Protein AF-A0A964YHM6-F1 (afdb_monomer_lite)

Radius of gyration: 31.91 Å; chains: 1; bounding box: 70×58×85 Å

Secondary structure (DSSP, 8-state):
------SSPPTT--EETTTEE--TTSSSS---------TTPPPPPPP---TT-HHHHHHHTT-SSHHHHHHHHHHHHHH--GGGHHHHHHHHH-----TTS--HHHHHHHHHHHHTT---HHHHHHHHT-S-HHHHHHHHHHS-SSHHHHHHHHHTTGGG-SSHHHHHHHHHHHHHS---HHHHHHHHHHHHT---TT-SSHHHHHHHHHHHHHHHHHHHHHHHHHHS-----------TT-----------PPPBSSB-EEEEEEEEESSSPBTT-EEEEEEEEEE-BSS-B-TT----EEEEEEETTEEEEEEE----S-B-TT-EEEE-EEEETTEEEE-EEE-SS-EEEEEEEEE-TT--S-BS--TTSEEEEEEEEBPPSSHHHHHHHHHHHHHHHHS-HHHHHHHHHHTTTS-HHHHHHHHHHHHHHS-TT-------HHHHHHHHHT--TT--HHHHHHHHHTTSSPPPPPSSS-EEEEEEEETTTTEES--EEEE-TT-EEEEEEE--SSS-B--EEE-TT-HHHHHHHHHHGGG-TTTTTTTT----TTEEEE---BPTT-EEEEEEEPPSS-EEEEEE--STT-TTTSEEEEEE-

Foldseek 3Di:
DDDDDQDDDPPPFDADPPRGTDDPVPDDDDDDDDDDDDPPDPDDDDDDDDLVPLVSLLVQLVDPDPVSVVVSLVSLLVNLDCPCVVVLLVLLLDQDADPVQDSSSNLSSQVSCLSSVNRDPVSLLSQCQHRRLVSVLSSLVSDDLEPVSLVSCVVSVQCPDPDVSSVLSSLVSLLSHDQDPVNLVSLVVSLVPDFVLLDPRVLVSNLSNCPRPPNPNLVVLLVVCQVPPDPPDPPPPPPVPPPPPDPPPDDPDPAQAFWAKAQPDKDWPPQAAAAVDKIFIKTKIAGSHQAKFAAPDWWKKWKWKDDPNDIDTWIAGPDRRIHGHGGIDIDQWTDDDPDIDGPMDHHNDFDKIKIKMAIPPVVSDDHSDRVRRIDIDIHGHHGDPGSSLSSSLSNLLQSLQPPAVVVLLVSQVVCVPPDPSSNVSNLNSNLNSHDLLDDDQDDDPVSLVVLVVQDDPPRRPSSLSVCCSNVSDPDPDPPDQEAEAEWEDDEPQLEIPDFEDEDAAQGKYKYKYFYQYQAWWKKWWFDPPCLVVQLVQLQVLVPPPCCLVVLSGHPDPRTDWMDRGAHHSGIDMTIDTHHNDFDKIKMATSNHPRRVRYIHIYGHD

Structure (mmCIF, N/CA/C/O backbone):
data_AF-A0A964YHM6-F1
#
_entry.id   AF-A0A964YHM6-F1
#
loop_
_atom_site.group_PDB
_atom_site.id
_atom_site.type_symbol
_atom_site.label_atom_id
_atom_site.label_alt_id
_atom_site.label_comp_id
_atom_site.label_asym_id
_atom_site.label_entity_id
_atom_site.label_seq_id
_atom_site.pdbx_PDB_ins_code
_atom_site.Cartn_x
_atom_site.Cartn_y
_atom_site.Cartn_z
_atom_site.occupancy
_atom_site.B_iso_or_equiv
_atom_site.auth_seq_id
_atom_site.auth_comp_id
_atom_site.auth_asym_id
_atom_site.auth_atom_id
_atom_site.pdbx_PDB_model_num
ATOM 1 N N . SER A 1 1 ? -21.336 -8.755 -25.784 1.00 50.56 1 SER A N 1
ATOM 2 C CA . SER A 1 1 ? -21.815 -7.362 -25.833 1.00 50.56 1 SER A CA 1
ATOM 3 C C . SER A 1 1 ? -21.749 -6.848 -27.252 1.00 50.56 1 SER A C 1
ATOM 5 O O . SER A 1 1 ? -20.699 -6.969 -27.870 1.00 50.56 1 SER A O 1
ATOM 7 N N . TYR A 1 2 ? -22.855 -6.321 -27.772 1.00 55.59 2 TYR A N 1
ATOM 8 C CA . TYR A 1 2 ? -22.897 -5.687 -29.090 1.00 55.59 2 TYR A CA 1
ATOM 9 C C . TYR A 1 2 ? -22.483 -4.218 -28.950 1.00 55.59 2 TYR A C 1
ATOM 11 O O . TYR A 1 2 ? -22.978 -3.524 -28.065 1.00 55.59 2 TYR A O 1
ATOM 19 N N . ILE A 1 3 ? -21.559 -3.747 -29.791 1.00 56.94 3 ILE A N 1
ATOM 20 C CA . ILE A 1 3 ? -21.250 -2.315 -29.894 1.00 56.94 3 ILE A CA 1
ATOM 21 C C . ILE A 1 3 ? -22.277 -1.712 -30.846 1.00 56.94 3 ILE A C 1
ATOM 23 O O . ILE A 1 3 ? -22.301 -2.044 -32.029 1.00 56.94 3 ILE A O 1
ATOM 27 N N . ILE A 1 4 ? -23.129 -0.840 -30.318 1.00 62.66 4 ILE A N 1
ATOM 28 C CA . ILE A 1 4 ? -24.186 -0.179 -31.078 1.00 62.66 4 ILE A CA 1
ATOM 29 C C . ILE A 1 4 ? -23.681 1.211 -31.440 1.00 62.66 4 ILE A C 1
ATOM 31 O O . ILE A 1 4 ? -23.460 2.060 -30.576 1.00 62.66 4 ILE A O 1
ATOM 35 N N . GLN A 1 5 ? -23.448 1.433 -32.731 1.00 62.66 5 GLN A N 1
ATOM 36 C CA . GLN A 1 5 ? -23.102 2.751 -33.249 1.00 62.66 5 GLN A CA 1
ATOM 37 C C . GLN A 1 5 ? -24.260 3.714 -32.961 1.00 62.66 5 GLN A C 1
ATOM 39 O O . GLN A 1 5 ? -25.402 3.309 -33.099 1.00 62.66 5 GLN A O 1
ATOM 44 N N . HIS A 1 6 ? -23.992 4.953 -32.539 1.00 59.78 6 HIS A N 1
ATOM 45 C CA . HIS A 1 6 ? -25.041 5.950 -32.250 1.00 59.78 6 HIS A CA 1
ATOM 46 C C . HIS A 1 6 ? -25.229 6.944 -33.406 1.00 59.78 6 HIS A C 1
ATOM 48 O O . HIS A 1 6 ? -26.308 7.502 -33.566 1.00 59.78 6 HIS A O 1
ATOM 54 N N . ASN A 1 7 ? -24.172 7.174 -34.195 1.00 61.75 7 ASN A N 1
ATOM 55 C CA . ASN A 1 7 ? -24.183 7.897 -35.466 1.00 61.75 7 ASN A CA 1
ATOM 56 C C . ASN A 1 7 ? -22.928 7.539 -36.304 1.00 61.75 7 ASN A C 1
ATOM 58 O O . ASN A 1 7 ? -21.887 7.208 -35.722 1.00 61.75 7 ASN A O 1
ATOM 62 N N . PRO A 1 8 ? -22.974 7.645 -37.648 1.00 65.00 8 PRO A N 1
ATOM 63 C CA . PRO A 1 8 ? -24.171 7.829 -38.477 1.00 65.00 8 PRO A CA 1
ATOM 64 C C . PRO A 1 8 ? -25.176 6.675 -38.363 1.00 65.00 8 PRO A C 1
ATOM 66 O O . PRO A 1 8 ? -24.855 5.600 -37.857 1.00 65.00 8 PRO A O 1
ATOM 69 N N . VAL A 1 9 ? -26.393 6.938 -38.828 1.00 74.88 9 VAL A N 1
ATOM 70 C CA . VAL A 1 9 ? -27.505 5.986 -38.890 1.00 74.88 9 VAL A CA 1
ATOM 71 C C . VAL A 1 9 ? -27.133 4.818 -39.804 1.00 74.88 9 VAL A C 1
ATOM 73 O O . VAL A 1 9 ? -26.806 5.056 -40.972 1.00 74.88 9 VAL A O 1
ATOM 76 N N . PRO A 1 10 ? -27.152 3.567 -39.313 1.00 73.81 10 PRO A N 1
ATOM 77 C CA . PRO A 1 10 ? -26.951 2.403 -40.154 1.00 73.81 10 PRO A CA 1
ATOM 78 C C . PRO A 1 10 ? -28.014 2.335 -41.249 1.00 73.81 10 PRO A C 1
ATOM 80 O O . PRO A 1 10 ? -29.168 2.718 -41.062 1.00 73.81 10 PRO A O 1
ATOM 83 N N . LYS A 1 11 ? -27.624 1.818 -42.412 1.00 75.38 11 LYS A N 1
ATOM 84 C CA . LYS A 1 11 ? -28.524 1.688 -43.558 1.00 75.38 11 LYS A CA 1
ATOM 85 C C . LYS A 1 11 ? -29.710 0.782 -43.189 1.00 75.38 11 LYS A C 1
ATOM 87 O O . LYS A 1 11 ? -29.491 -0.361 -42.801 1.00 75.38 11 LYS A O 1
ATOM 92 N N . GLY A 1 12 ? -30.937 1.288 -43.338 1.00 81.19 12 GLY A N 1
ATOM 93 C CA . GLY A 1 12 ? -32.174 0.559 -43.021 1.00 81.19 12 GLY A CA 1
ATOM 94 C C . GLY A 1 12 ? -32.774 0.840 -41.638 1.00 81.19 12 GLY A C 1
ATOM 95 O O . GLY A 1 12 ? -33.688 0.129 -41.241 1.00 81.19 12 GLY A O 1
ATOM 96 N N . PHE A 1 13 ? -32.276 1.848 -40.917 1.00 76.25 13 PHE A N 1
ATOM 97 C CA . PHE A 1 13 ? -32.816 2.286 -39.627 1.00 76.25 13 PHE A CA 1
ATOM 98 C C . PHE A 1 13 ? -33.285 3.745 -39.689 1.00 76.25 13 PHE A C 1
ATOM 100 O O . PHE A 1 13 ? -32.716 4.547 -40.430 1.00 76.25 13 PHE A O 1
ATOM 107 N N . ASP A 1 14 ? -34.284 4.086 -38.872 1.00 81.88 14 ASP A N 1
ATOM 108 C CA . ASP A 1 14 ? -34.889 5.422 -38.806 1.00 81.88 14 ASP A CA 1
ATOM 109 C C . ASP A 1 14 ? -34.435 6.214 -37.577 1.00 81.88 14 ASP A C 1
ATOM 111 O O . ASP A 1 14 ? -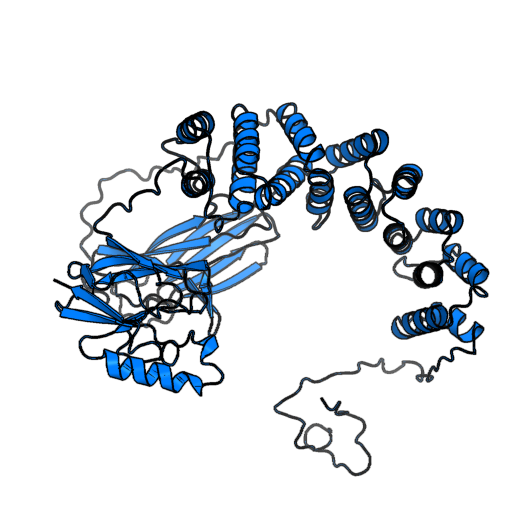34.163 5.643 -36.518 1.00 81.88 14 ASP A O 1
ATOM 115 N N . ASN A 1 15 ? -34.404 7.547 -37.689 1.00 79.12 15 ASN A N 1
ATOM 116 C CA . ASN A 1 15 ? -34.079 8.444 -36.577 1.00 79.12 15 ASN A CA 1
ATOM 117 C C . ASN A 1 15 ? -35.263 8.705 -35.647 1.00 79.12 15 ASN A C 1
ATOM 119 O O . ASN A 1 15 ? -36.343 9.088 -36.079 1.00 79.12 15 ASN A O 1
ATOM 123 N N . GLY A 1 16 ? -35.017 8.563 -34.344 1.00 72.31 16 GLY A N 1
ATOM 124 C CA . GLY A 1 16 ? -35.933 8.961 -33.281 1.00 72.31 16 GLY A CA 1
ATOM 125 C C . GLY A 1 16 ? -35.611 10.340 -32.700 1.00 72.31 16 GLY A C 1
ATOM 126 O O . GLY A 1 16 ? -34.773 11.095 -33.206 1.00 72.31 16 GLY A O 1
ATOM 127 N N . SER A 1 17 ? -36.258 10.655 -31.574 1.00 62.03 17 SER A N 1
ATOM 128 C CA . SER A 1 17 ? -36.037 11.910 -30.845 1.00 62.03 17 SER A CA 1
ATOM 129 C C . SER A 1 17 ? -34.558 12.087 -30.455 1.00 62.03 17 SER A C 1
ATOM 131 O O . SER A 1 17 ? -33.917 11.164 -29.939 1.00 62.03 17 SER A O 1
ATOM 133 N N . GLY A 1 18 ? -34.002 13.271 -30.739 1.00 63.81 18 GLY A N 1
ATOM 134 C CA . GLY A 1 18 ? -32.582 13.590 -30.534 1.00 63.81 18 GLY A CA 1
ATOM 135 C C . GLY A 1 18 ? -31.638 13.208 -31.687 1.00 63.81 18 GLY A C 1
ATOM 136 O O . GLY A 1 18 ? -30.426 13.216 -31.485 1.00 63.81 18 GLY A O 1
ATOM 137 N N . ASN A 1 19 ? -32.166 12.897 -32.881 1.00 66.81 19 ASN A N 1
ATOM 138 C CA . ASN A 1 19 ? -31.402 12.609 -34.109 1.00 66.81 19 ASN A CA 1
ATOM 139 C C . ASN A 1 19 ? -30.452 11.396 -34.001 1.00 66.81 19 ASN A C 1
ATOM 141 O O . ASN A 1 19 ? -29.325 11.406 -34.502 1.00 66.81 19 ASN A O 1
ATOM 145 N N . ALA A 1 20 ? -30.918 10.359 -33.310 1.00 63.22 20 ALA A N 1
ATOM 146 C CA . ALA A 1 20 ? -30.248 9.072 -33.162 1.00 63.22 20 ALA A CA 1
ATOM 147 C C . ALA A 1 20 ? -31.210 7.963 -33.584 1.00 63.22 20 ALA A C 1
ATOM 149 O O . ALA A 1 20 ? -32.413 8.085 -33.325 1.00 63.22 20 ALA A O 1
ATOM 150 N N . TYR A 1 21 ? -30.708 6.897 -34.206 1.00 76.31 21 TYR A N 1
ATOM 151 C CA . TYR A 1 21 ? -31.600 5.879 -34.757 1.00 76.31 21 TYR A CA 1
ATOM 152 C C . TYR A 1 21 ? -32.283 5.024 -33.686 1.00 76.31 21 TYR A C 1
ATOM 154 O O . TYR A 1 21 ? -31.760 4.827 -32.584 1.00 76.31 21 TYR A O 1
ATOM 162 N N . GLN A 1 22 ? -33.502 4.582 -33.988 1.00 74.19 22 GLN A N 1
ATOM 163 C CA . GLN A 1 22 ? -34.346 3.799 -33.090 1.00 74.19 22 GLN A CA 1
ATOM 164 C C . GLN A 1 22 ? -33.881 2.339 -33.033 1.00 74.19 22 GLN A C 1
ATOM 166 O O . GLN A 1 22 ? -33.711 1.682 -34.058 1.00 74.19 22 GLN A O 1
ATOM 171 N N . THR A 1 23 ? -33.666 1.832 -31.818 1.00 73.31 23 THR A N 1
ATOM 172 C CA . THR A 1 23 ? -33.367 0.421 -31.543 1.00 73.31 23 THR A CA 1
ATOM 173 C C . THR A 1 23 ? -33.722 0.085 -30.094 1.00 73.31 23 THR A C 1
ATOM 175 O O . THR A 1 23 ? -33.438 0.867 -29.184 1.00 73.31 23 THR A O 1
ATOM 178 N N . ASP A 1 24 ? -34.302 -1.096 -29.873 1.00 72.06 24 ASP A N 1
ATOM 179 C CA . ASP A 1 24 ? -34.744 -1.582 -28.553 1.00 72.06 24 ASP A CA 1
ATOM 180 C C . ASP A 1 24 ? -33.581 -1.834 -27.578 1.00 72.06 24 ASP A C 1
ATOM 182 O O . ASP A 1 24 ? -33.769 -2.008 -26.376 1.00 72.06 24 ASP A O 1
ATOM 186 N N . LEU A 1 25 ? -32.348 -1.831 -28.085 1.00 66.69 25 LEU A N 1
ATOM 187 C CA . LEU A 1 25 ? -31.136 -2.086 -27.312 1.00 66.69 25 LEU A CA 1
ATOM 188 C C . LEU A 1 25 ? -30.537 -0.815 -26.671 1.00 66.69 25 LEU A C 1
ATOM 190 O O . LEU A 1 25 ? -29.519 -0.901 -25.982 1.00 66.69 25 LEU A O 1
ATOM 194 N N . ARG A 1 26 ? -31.128 0.366 -26.914 1.00 65.06 26 ARG A N 1
ATOM 195 C CA . ARG A 1 26 ? -30.518 1.683 -26.656 1.00 65.06 26 ARG A CA 1
ATOM 196 C C . ARG A 1 26 ? -30.498 2.119 -25.188 1.00 65.06 26 ARG A C 1
ATOM 198 O O . ARG A 1 26 ? -29.477 2.633 -24.740 1.00 65.06 26 ARG A O 1
ATOM 205 N N . ASP A 1 27 ? -31.608 1.987 -24.462 1.00 57.78 27 ASP A N 1
ATOM 206 C CA . ASP A 1 27 ? -31.867 2.923 -23.351 1.00 57.78 27 ASP A CA 1
ATOM 207 C C . ASP A 1 27 ? -31.875 2.338 -21.928 1.00 57.78 27 ASP A C 1
ATOM 209 O O . ASP A 1 27 ? -32.048 3.103 -20.984 1.00 57.78 27 ASP A O 1
ATOM 213 N N . PHE A 1 28 ? -31.600 1.043 -21.709 1.00 54.72 28 PHE A N 1
ATOM 214 C CA . PHE A 1 28 ? -31.738 0.477 -20.348 1.00 54.72 28 PHE A CA 1
ATOM 215 C C . PHE A 1 28 ? -30.642 -0.486 -19.871 1.00 54.72 28 PHE A C 1
ATOM 217 O O . PHE A 1 28 ? -30.718 -0.961 -18.740 1.00 54.72 28 PHE A O 1
ATOM 224 N N . THR A 1 29 ? -29.613 -0.778 -20.675 1.00 54.88 29 THR A N 1
ATOM 225 C CA . THR A 1 29 ? -28.645 -1.844 -20.329 1.00 54.88 29 THR A CA 1
ATOM 226 C C . THR A 1 29 ? -27.165 -1.534 -20.589 1.00 54.88 29 THR A C 1
ATOM 228 O O . THR A 1 29 ? -26.318 -2.270 -20.088 1.00 54.88 29 THR A O 1
ATOM 231 N N . HIS A 1 30 ? -26.805 -0.465 -21.318 1.00 57.81 30 HIS A N 1
ATOM 232 C CA . HIS A 1 30 ? -25.412 -0.209 -21.727 1.00 57.81 30 HIS A CA 1
ATOM 233 C C . HIS A 1 30 ? -25.018 1.283 -21.679 1.00 57.81 30 HIS A C 1
ATOM 235 O O . HIS A 1 30 ? -25.855 2.171 -21.813 1.00 57.81 30 HIS A O 1
ATOM 241 N N . GLY A 1 31 ? -23.721 1.562 -21.483 1.00 59.84 31 GLY A N 1
ATOM 242 C CA . GLY A 1 31 ? -23.154 2.920 -21.468 1.00 59.84 31 GLY A CA 1
ATOM 243 C C . GLY A 1 31 ? -22.959 3.534 -22.865 1.00 59.84 31 GLY A C 1
ATOM 244 O O . GLY A 1 31 ? -22.954 2.828 -23.870 1.00 59.84 31 GLY A O 1
ATOM 245 N N . ARG A 1 32 ? -22.767 4.862 -22.934 1.00 66.50 32 ARG A N 1
ATOM 246 C CA . ARG A 1 32 ? -22.548 5.613 -24.189 1.00 66.50 32 ARG A CA 1
ATOM 247 C C . ARG A 1 32 ? -21.062 5.916 -24.412 1.00 66.50 32 ARG A C 1
ATOM 249 O O . ARG A 1 32 ? -20.391 6.377 -23.492 1.00 66.50 32 ARG A O 1
ATOM 256 N N . ILE A 1 33 ? -20.572 5.731 -25.642 1.00 66.25 33 ILE A N 1
ATOM 257 C CA . ILE A 1 33 ? -19.221 6.135 -26.071 1.00 66.25 33 ILE A CA 1
ATOM 258 C C . ILE A 1 33 ? -19.351 7.316 -27.035 1.00 66.25 33 ILE A C 1
ATOM 260 O O . ILE A 1 33 ? -19.977 7.198 -28.087 1.00 66.25 33 ILE A O 1
ATOM 264 N N . TYR A 1 34 ? -18.744 8.451 -26.687 1.00 69.25 34 TYR A N 1
ATOM 265 C CA . TYR A 1 34 ? -18.701 9.637 -27.541 1.00 69.25 34 TYR A CA 1
ATOM 266 C C . TYR A 1 34 ? -17.356 9.722 -28.262 1.00 69.25 34 TYR A C 1
ATOM 268 O O . TYR A 1 34 ? -16.302 9.591 -27.641 1.00 69.25 34 TYR A O 1
ATOM 276 N N . ARG A 1 35 ? -17.383 9.999 -29.571 1.00 71.31 35 ARG A N 1
ATOM 277 C CA . ARG A 1 35 ? -16.200 10.433 -30.323 1.00 71.31 35 ARG A CA 1
ATOM 278 C C . ARG A 1 35 ? -16.238 11.951 -30.438 1.00 71.31 35 ARG A C 1
ATOM 280 O O . ARG A 1 35 ? -17.104 12.492 -31.120 1.00 71.31 35 ARG A O 1
ATOM 287 N N . VAL A 1 36 ? -15.296 12.626 -29.791 1.00 76.50 36 VAL A N 1
ATOM 288 C CA . VAL A 1 36 ? -15.118 14.078 -29.916 1.00 76.50 36 VAL A CA 1
ATOM 289 C C . VAL A 1 36 ? -14.161 14.343 -31.077 1.00 76.50 36 VAL A C 1
ATOM 291 O O . VAL A 1 36 ? -13.087 13.748 -31.142 1.00 76.50 36 VAL A O 1
ATOM 294 N N . GLY A 1 37 ? -14.564 15.194 -32.020 1.00 77.38 37 GLY A N 1
ATOM 295 C CA . GLY A 1 37 ? -13.757 15.574 -33.178 1.00 77.38 37 GLY A CA 1
ATOM 296 C C . GLY A 1 37 ? -13.659 17.089 -33.296 1.00 77.38 37 GLY A C 1
ATOM 297 O O . GLY A 1 37 ? -14.646 17.796 -33.098 1.00 77.38 37 GLY A O 1
ATOM 298 N N . TYR A 1 38 ? -12.471 17.590 -33.621 1.00 87.31 38 TYR A N 1
ATOM 299 C CA . TYR A 1 38 ? -12.275 19.001 -33.937 1.00 87.31 38 TYR A CA 1
ATOM 300 C C . TYR A 1 38 ? -12.879 19.311 -35.316 1.00 87.31 38 TYR A C 1
ATOM 302 O O . TYR A 1 38 ? -12.647 18.569 -36.267 1.00 87.31 38 TYR A O 1
ATOM 310 N N . LYS A 1 39 ? -13.655 20.400 -35.437 1.00 85.50 39 LYS A N 1
ATOM 311 C CA . LYS A 1 39 ? -14.379 20.765 -36.676 1.00 85.50 39 LYS A CA 1
ATOM 312 C C . LYS A 1 39 ? -13.461 20.885 -37.897 1.00 85.50 39 LYS A C 1
ATOM 314 O O . LYS A 1 39 ? -13.891 20.593 -39.006 1.00 85.50 39 LYS A O 1
ATOM 319 N N . TYR A 1 40 ? -12.215 21.298 -37.678 1.00 89.56 40 TYR A N 1
ATOM 320 C CA . TYR A 1 40 ? -11.201 21.455 -38.720 1.00 89.56 40 TYR A CA 1
ATOM 321 C C . TYR A 1 40 ? -10.123 20.365 -38.645 1.00 89.56 40 TYR A C 1
ATOM 323 O O . TYR A 1 40 ? -9.011 20.559 -39.128 1.00 89.56 40 TYR A O 1
ATOM 331 N N . ALA A 1 41 ? -10.426 19.226 -38.008 1.00 84.50 41 ALA A N 1
ATOM 332 C CA . ALA A 1 41 ? -9.532 18.079 -38.025 1.00 84.50 41 ALA A CA 1
ATOM 333 C C . ALA A 1 41 ? -9.312 17.619 -39.477 1.00 84.50 41 ALA A C 1
ATOM 335 O O . ALA A 1 41 ? -10.282 17.539 -40.237 1.00 84.50 41 ALA A O 1
ATOM 336 N N . PRO A 1 42 ? -8.071 17.275 -39.861 1.00 84.44 42 PRO A N 1
ATOM 337 C CA . PRO A 1 42 ? -7.805 16.654 -41.150 1.00 84.44 42 PRO A CA 1
ATOM 338 C C . PRO A 1 42 ? -8.652 15.394 -41.360 1.00 84.44 42 PRO A C 1
ATOM 340 O O . PRO A 1 42 ? -8.974 14.676 -40.407 1.00 84.44 42 PRO A O 1
ATOM 343 N N . THR A 1 43 ? -8.984 15.098 -42.619 1.00 84.38 43 THR A N 1
ATOM 344 C CA . THR A 1 43 ? -9.671 13.854 -42.985 1.00 84.38 43 THR A CA 1
ATOM 345 C C . THR A 1 43 ? -8.875 12.656 -42.478 1.00 84.38 43 THR A C 1
ATOM 347 O O . THR A 1 43 ? -7.681 12.530 -42.746 1.00 84.38 43 THR A O 1
ATOM 350 N N . TYR A 1 44 ? -9.539 11.763 -41.743 1.00 81.06 44 TYR A N 1
ATOM 351 C CA . TYR A 1 44 ? -8.902 10.553 -41.239 1.00 81.06 44 TYR A CA 1
ATOM 352 C C . TYR A 1 44 ? -8.470 9.651 -42.399 1.00 81.06 44 TYR A C 1
ATOM 354 O O . TYR A 1 44 ? -9.296 9.263 -43.224 1.00 81.06 44 TYR A O 1
ATOM 362 N N . ILE A 1 45 ? -7.190 9.284 -42.419 1.00 82.56 45 ILE A N 1
ATOM 363 C CA . ILE A 1 45 ? -6.634 8.310 -43.357 1.00 82.56 45 ILE A CA 1
ATOM 364 C C . ILE A 1 45 ? -6.586 6.954 -42.639 1.00 82.56 45 ILE A C 1
ATOM 366 O O . ILE A 1 45 ? -5.869 6.833 -41.639 1.00 82.56 45 ILE A O 1
ATOM 370 N N . PRO A 1 46 ? -7.337 5.933 -43.101 1.00 82.38 46 PRO A N 1
ATOM 371 C CA . PRO A 1 46 ? -7.265 4.596 -42.530 1.00 82.38 46 PRO A CA 1
ATOM 372 C C . PRO A 1 46 ? -5.840 4.058 -42.605 1.00 82.38 46 PRO A C 1
ATOM 374 O O . PRO A 1 46 ? -5.238 4.000 -43.676 1.00 82.38 46 PRO A O 1
ATOM 377 N N . LYS A 1 47 ? -5.304 3.654 -41.457 1.00 86.12 47 LYS A N 1
ATOM 378 C CA . LYS A 1 47 ? -4.000 2.998 -41.369 1.00 86.12 47 LYS A CA 1
ATOM 379 C C . LYS A 1 47 ? -4.225 1.494 -41.255 1.00 86.12 47 LYS A C 1
ATOM 381 O O . LYS A 1 47 ? -5.126 1.055 -40.548 1.00 86.12 47 LYS A O 1
ATOM 386 N N . SER A 1 48 ? -3.416 0.716 -41.961 1.00 91.19 48 SER A N 1
ATOM 387 C CA . SER A 1 48 ? -3.379 -0.742 -41.862 1.00 91.19 48 SER A CA 1
ATOM 388 C C . SER A 1 48 ? -1.925 -1.170 -41.727 1.00 91.19 48 SER A C 1
ATOM 390 O O . SER A 1 48 ? -1.050 -0.552 -42.330 1.00 91.19 48 SER A O 1
ATOM 392 N N . LEU A 1 49 ? -1.666 -2.185 -40.906 1.00 94.69 49 LEU A N 1
ATOM 393 C CA . LEU A 1 49 ? -0.329 -2.735 -40.691 1.00 94.69 49 LEU A CA 1
ATOM 394 C C . LEU A 1 49 ? -0.294 -4.188 -41.158 1.00 94.69 49 LEU A C 1
ATOM 396 O O . LEU A 1 49 ? -1.268 -4.922 -40.998 1.00 94.69 49 LEU A O 1
ATOM 400 N N . SER A 1 50 ? 0.846 -4.595 -41.704 1.00 94.12 50 SER A N 1
ATOM 401 C CA . SER A 1 50 ? 1.112 -5.956 -42.164 1.00 94.12 50 SER A CA 1
ATOM 402 C C . SER A 1 50 ? 2.418 -6.447 -41.554 1.00 94.12 50 SER A C 1
ATOM 404 O O . SER A 1 50 ? 3.393 -5.700 -41.506 1.00 94.12 50 SER A O 1
ATOM 406 N N . SER A 1 51 ? 2.464 -7.713 -41.130 1.00 90.88 51 SER A N 1
ATOM 407 C CA . SER A 1 51 ? 3.692 -8.346 -40.626 1.00 90.88 51 SER A CA 1
ATOM 408 C C . SER A 1 51 ? 4.800 -8.425 -41.685 1.00 90.88 51 SER A C 1
ATOM 410 O O . SER A 1 51 ? 5.977 -8.500 -41.327 1.00 90.88 51 SER A O 1
ATOM 412 N N . TYR A 1 52 ? 4.426 -8.372 -42.969 1.00 92.44 52 TYR A N 1
ATOM 413 C CA . TYR A 1 52 ? 5.335 -8.405 -44.116 1.00 92.44 52 TYR A CA 1
ATOM 414 C C . TYR A 1 52 ? 5.900 -7.024 -44.487 1.00 92.44 52 TYR A C 1
ATOM 416 O O . TYR A 1 52 ? 6.928 -6.951 -45.154 1.00 92.44 52 TYR A O 1
ATOM 424 N N . ASP A 1 53 ? 5.265 -5.929 -44.054 1.00 96.31 53 ASP A N 1
ATOM 425 C CA . ASP A 1 53 ? 5.736 -4.564 -44.318 1.00 96.31 53 ASP A CA 1
ATOM 426 C C . ASP A 1 53 ? 6.579 -4.048 -43.147 1.00 96.31 53 ASP A C 1
ATOM 428 O O . ASP A 1 53 ? 6.132 -3.265 -42.307 1.00 96.31 53 ASP A O 1
ATOM 432 N N . VAL A 1 54 ? 7.826 -4.518 -43.077 1.00 96.81 54 VAL A N 1
ATOM 433 C CA . VAL A 1 54 ? 8.750 -4.183 -41.983 1.00 96.81 54 VAL A CA 1
ATOM 434 C C . VAL A 1 54 ? 8.971 -2.671 -41.867 1.00 96.81 54 VAL A C 1
ATOM 436 O O . VAL A 1 54 ? 8.970 -2.139 -40.756 1.00 96.81 54 VAL A O 1
ATOM 439 N N . ASN A 1 55 ? 9.091 -1.962 -42.992 1.00 96.44 55 ASN A N 1
ATOM 440 C CA . ASN A 1 55 ? 9.262 -0.507 -43.003 1.00 96.44 55 ASN A CA 1
ATOM 441 C C . ASN A 1 55 ? 8.006 0.212 -42.497 1.00 96.44 55 ASN A C 1
ATOM 443 O O . ASN A 1 55 ? 8.111 1.150 -41.706 1.00 96.44 55 ASN A O 1
ATOM 447 N N . GLY A 1 56 ? 6.817 -0.249 -42.893 1.00 96.38 56 GLY A N 1
ATOM 448 C CA . GLY A 1 56 ? 5.549 0.245 -42.363 1.00 96.38 56 GLY A CA 1
ATOM 449 C C . GLY A 1 56 ? 5.426 0.049 -40.853 1.00 96.38 56 GLY A C 1
ATOM 450 O O . GLY A 1 56 ? 4.999 0.969 -40.152 1.00 96.38 56 GLY A O 1
ATOM 451 N N . LEU A 1 57 ? 5.863 -1.100 -40.327 1.00 97.81 57 LEU A N 1
ATOM 452 C CA . LEU A 1 57 ? 5.900 -1.357 -38.883 1.00 97.81 57 LEU A CA 1
ATOM 453 C C . LEU A 1 57 ? 6.885 -0.428 -38.161 1.00 97.81 57 LEU A C 1
ATOM 455 O O . LEU A 1 57 ? 6.511 0.197 -37.170 1.00 97.81 57 LEU A O 1
ATOM 459 N N . LEU A 1 58 ? 8.110 -0.273 -38.673 1.00 97.38 58 LEU A N 1
ATOM 460 C CA . LEU A 1 58 ? 9.108 0.640 -38.102 1.00 97.38 58 LEU A CA 1
ATOM 461 C C . LEU A 1 58 ? 8.609 2.095 -38.096 1.00 97.38 58 LEU A C 1
ATOM 463 O O . LEU A 1 58 ? 8.707 2.780 -37.079 1.00 97.38 58 LEU A O 1
ATOM 467 N N . ASN A 1 59 ? 7.987 2.555 -39.182 1.00 96.38 59 ASN A N 1
ATOM 468 C CA . ASN A 1 59 ? 7.362 3.879 -39.239 1.00 96.38 59 ASN A CA 1
ATOM 469 C C . ASN A 1 59 ? 6.175 4.000 -38.274 1.00 96.38 59 ASN A C 1
ATOM 471 O O . ASN A 1 59 ? 5.935 5.058 -37.694 1.00 96.38 59 ASN A O 1
ATOM 475 N N . ALA A 1 60 ? 5.423 2.922 -38.060 1.00 96.88 60 ALA A N 1
ATOM 476 C CA . ALA A 1 60 ? 4.302 2.919 -37.134 1.00 96.88 60 ALA A CA 1
ATOM 477 C C . ALA A 1 60 ? 4.720 2.988 -35.657 1.00 96.88 60 ALA A C 1
ATOM 479 O O . ALA A 1 60 ? 3.938 3.519 -34.866 1.00 96.88 60 ALA A O 1
ATOM 480 N N . LEU A 1 61 ? 5.946 2.591 -35.293 1.00 97.19 61 LEU A N 1
ATOM 481 C CA . LEU A 1 61 ? 6.516 2.880 -33.967 1.00 97.19 61 LEU A CA 1
ATOM 482 C C . LEU A 1 61 ? 6.665 4.387 -33.702 1.00 97.19 61 LEU A C 1
ATOM 484 O O . LEU A 1 61 ? 6.664 4.804 -32.546 1.00 97.19 61 LEU A O 1
ATOM 488 N N . ARG A 1 62 ? 6.728 5.210 -34.758 1.00 95.00 62 ARG A N 1
ATOM 489 C CA . ARG A 1 62 ? 6.770 6.679 -34.678 1.00 95.00 62 ARG A CA 1
ATOM 490 C C . ARG A 1 62 ? 5.396 7.353 -34.716 1.00 95.00 62 ARG A C 1
ATOM 492 O O . ARG A 1 62 ? 5.321 8.574 -34.744 1.00 95.00 62 ARG A O 1
ATOM 499 N N . SER A 1 63 ? 4.303 6.586 -34.730 1.00 93.56 63 SER A N 1
ATOM 500 C CA . SER A 1 63 ? 2.954 7.165 -34.754 1.00 93.56 63 SER A CA 1
ATOM 501 C C . SER A 1 63 ? 2.689 7.986 -33.491 1.00 93.56 63 SER A C 1
ATOM 503 O O . SER A 1 63 ? 3.016 7.539 -32.399 1.00 93.56 63 SER A O 1
ATOM 505 N N . ASP A 1 64 ? 1.999 9.114 -33.617 1.00 89.69 64 ASP A N 1
ATOM 506 C CA . ASP A 1 64 ? 1.408 9.885 -32.510 1.00 89.69 64 ASP A CA 1
ATOM 507 C C . ASP A 1 64 ? 0.384 9.072 -31.686 1.00 89.69 64 ASP A C 1
ATOM 509 O O . ASP A 1 64 ? 0.268 9.208 -30.467 1.00 89.69 64 ASP A O 1
ATOM 513 N N . ASN A 1 65 ? -0.304 8.133 -32.331 1.00 90.62 65 ASN A N 1
ATOM 514 C CA . ASN A 1 65 ? -1.300 7.263 -31.724 1.00 90.62 65 ASN A CA 1
ATOM 515 C C . ASN A 1 65 ? -0.688 5.983 -31.113 1.00 90.62 65 ASN A C 1
ATOM 517 O O . ASN A 1 65 ? -0.153 5.122 -31.822 1.00 90.62 65 ASN A O 1
ATOM 521 N N . LEU A 1 66 ? -0.858 5.816 -29.795 1.00 93.62 66 LEU A N 1
ATOM 522 C CA . LEU A 1 66 ? -0.374 4.663 -29.023 1.00 93.62 66 LEU A CA 1
ATOM 523 C C . LEU A 1 66 ? -0.856 3.311 -29.570 1.00 93.62 66 LEU A C 1
ATOM 525 O O . LEU A 1 66 ? -0.094 2.347 -29.552 1.00 93.62 66 LEU A O 1
ATOM 529 N N . PHE A 1 67 ? -2.087 3.231 -30.085 1.00 94.44 67 PHE A N 1
ATOM 530 C CA . PHE A 1 67 ? -2.637 1.994 -30.643 1.00 94.44 67 PHE A CA 1
ATOM 531 C C . PHE A 1 67 ? -1.751 1.447 -31.766 1.00 94.44 67 PHE A C 1
ATOM 533 O O . PHE A 1 67 ? -1.416 0.260 -31.765 1.00 94.44 67 PHE A O 1
ATOM 540 N N . TRP A 1 68 ? -1.325 2.318 -32.688 1.00 96.00 68 TRP A N 1
ATOM 541 C CA . TRP A 1 68 ? -0.493 1.928 -33.825 1.00 96.00 68 TRP A CA 1
ATOM 542 C C . TRP A 1 68 ? 0.924 1.562 -33.406 1.00 96.00 68 TRP A C 1
ATOM 544 O O . TRP A 1 68 ? 1.464 0.595 -33.939 1.00 96.00 68 TRP A O 1
ATOM 554 N N . ARG A 1 69 ? 1.494 2.264 -32.419 1.00 97.19 69 ARG A N 1
ATOM 555 C CA . ARG A 1 69 ? 2.805 1.902 -31.866 1.00 97.19 69 ARG A CA 1
ATOM 556 C C . ARG A 1 69 ? 2.776 0.521 -31.208 1.00 97.19 69 ARG A C 1
ATOM 558 O O . ARG A 1 69 ? 3.623 -0.313 -31.506 1.00 97.19 69 ARG A O 1
ATOM 565 N N . MET A 1 70 ? 1.756 0.243 -30.391 1.00 97.62 70 MET A N 1
ATOM 566 C CA . MET A 1 70 ? 1.577 -1.061 -29.738 1.00 97.62 70 MET A CA 1
ATOM 567 C C . MET A 1 70 ? 1.344 -2.194 -30.745 1.00 97.62 70 MET A C 1
ATOM 569 O O . MET A 1 70 ? 1.907 -3.274 -30.584 1.00 97.62 70 MET A O 1
ATOM 573 N N . HIS A 1 71 ? 0.550 -1.962 -31.798 1.00 97.25 71 HIS A N 1
ATOM 574 C CA . HIS A 1 71 ? 0.329 -2.962 -32.850 1.00 97.25 71 HIS A CA 1
ATOM 575 C C . HIS A 1 71 ? 1.601 -3.248 -33.641 1.00 97.25 71 HIS A C 1
ATOM 577 O O . HIS A 1 71 ? 1.903 -4.412 -33.896 1.00 97.25 71 HIS A O 1
ATOM 583 N N . ALA A 1 72 ? 2.357 -2.206 -33.987 1.00 98.12 72 ALA A N 1
ATOM 584 C CA . ALA A 1 72 ? 3.626 -2.355 -34.677 1.00 98.12 72 ALA A CA 1
ATOM 585 C C . ALA A 1 72 ? 4.651 -3.117 -33.831 1.00 98.12 72 ALA A C 1
ATOM 587 O O . ALA A 1 72 ? 5.228 -4.085 -34.316 1.00 98.12 72 ALA A O 1
ATOM 588 N N . GLN A 1 73 ? 4.811 -2.748 -32.555 1.00 98.38 73 GLN A N 1
ATOM 589 C CA . GLN A 1 73 ? 5.664 -3.465 -31.605 1.00 98.38 73 GLN A CA 1
ATOM 590 C C . GLN A 1 73 ? 5.258 -4.939 -31.499 1.00 98.38 73 GLN A C 1
ATOM 592 O O . GLN A 1 73 ? 6.107 -5.814 -31.652 1.00 98.38 73 GLN A O 1
ATOM 597 N N . ARG A 1 74 ? 3.965 -5.228 -31.288 1.00 98.12 74 ARG A N 1
ATOM 598 C CA . ARG A 1 74 ? 3.451 -6.602 -31.222 1.00 98.12 74 ARG A CA 1
ATOM 599 C C . ARG A 1 74 ? 3.807 -7.390 -32.482 1.00 98.12 74 ARG A C 1
ATOM 601 O O . ARG A 1 74 ? 4.388 -8.457 -32.365 1.00 98.12 74 ARG A O 1
ATOM 608 N N . MET A 1 75 ? 3.512 -6.853 -33.667 1.00 98.31 75 MET A N 1
ATOM 609 C CA . MET A 1 75 ? 3.789 -7.524 -34.944 1.00 98.31 75 MET A CA 1
ATOM 610 C C . MET A 1 75 ? 5.289 -7.721 -35.201 1.00 98.31 75 MET A C 1
ATOM 612 O O . MET A 1 75 ? 5.680 -8.749 -35.748 1.00 98.31 75 MET A O 1
ATOM 616 N N . LEU A 1 76 ? 6.137 -6.764 -34.803 1.00 98.31 76 LEU A N 1
ATOM 617 C CA . LEU A 1 76 ? 7.594 -6.895 -34.891 1.00 98.31 76 LEU A CA 1
ATOM 618 C C . LEU A 1 76 ? 8.103 -8.034 -33.999 1.00 98.31 76 LEU A C 1
ATOM 620 O O . LEU A 1 76 ? 8.911 -8.835 -34.457 1.00 98.31 76 LEU A O 1
ATOM 624 N N . VAL A 1 77 ? 7.598 -8.136 -32.765 1.00 98.06 77 VAL A N 1
ATOM 625 C CA . VAL A 1 77 ? 7.960 -9.209 -31.824 1.00 98.06 77 VAL A CA 1
ATOM 626 C C . VAL A 1 77 ? 7.410 -10.564 -32.277 1.00 98.06 77 VAL A C 1
ATOM 628 O O . VAL A 1 77 ? 8.160 -11.534 -32.316 1.00 98.06 77 VAL A O 1
ATOM 631 N N . GLU A 1 78 ? 6.137 -10.639 -32.676 1.00 97.75 78 GLU A N 1
ATOM 632 C CA . GLU A 1 78 ? 5.486 -11.869 -33.161 1.00 97.75 78 GLU A CA 1
ATOM 633 C C . GLU A 1 78 ? 6.165 -12.434 -34.415 1.00 97.75 78 GLU A C 1
ATOM 635 O O . GLU A 1 78 ? 6.164 -13.647 -34.616 1.00 97.75 78 GLU A O 1
ATOM 640 N N . ARG A 1 79 ? 6.783 -11.579 -35.244 1.00 96.44 79 ARG A N 1
ATOM 641 C CA . ARG A 1 79 ? 7.581 -12.035 -36.389 1.00 96.44 79 ARG A CA 1
ATOM 642 C C . ARG A 1 79 ? 8.829 -12.815 -35.957 1.00 96.44 79 ARG A C 1
ATOM 644 O O . ARG A 1 79 ? 9.300 -13.646 -36.723 1.00 96.44 79 ARG A O 1
ATOM 651 N N . GLY A 1 80 ? 9.393 -12.536 -34.780 1.00 95.06 80 GLY A N 1
ATOM 652 C CA . GLY A 1 80 ? 10.568 -13.233 -34.238 1.00 95.06 80 GLY A CA 1
ATOM 653 C C . GLY A 1 80 ? 11.900 -12.962 -34.955 1.00 95.06 80 GLY A C 1
ATOM 654 O O . GLY A 1 80 ? 12.933 -13.488 -34.540 1.00 95.06 80 GLY A O 1
ATOM 655 N N . ASN A 1 81 ? 11.917 -12.130 -36.003 1.00 95.94 81 ASN A N 1
ATOM 656 C CA . ASN A 1 81 ? 13.129 -11.819 -36.764 1.00 95.94 81 ASN A CA 1
ATOM 657 C C . ASN A 1 81 ? 13.901 -10.651 -36.135 1.00 95.94 81 ASN A C 1
ATOM 659 O O . ASN A 1 81 ? 13.348 -9.580 -35.890 1.00 95.94 81 ASN A O 1
ATOM 663 N N . LYS A 1 82 ? 15.214 -10.831 -35.946 1.00 97.25 82 LYS A N 1
ATOM 664 C CA . LYS A 1 82 ? 16.130 -9.800 -35.414 1.00 97.25 82 LYS A CA 1
ATOM 665 C C . LYS A 1 82 ? 16.684 -8.852 -36.489 1.00 97.25 82 LYS A C 1
ATOM 667 O O . LYS A 1 82 ? 17.555 -8.039 -36.199 1.00 97.25 82 LYS A O 1
ATOM 672 N N . ASP A 1 83 ? 16.170 -8.934 -37.715 1.00 96.06 83 ASP A N 1
ATOM 673 C CA . ASP A 1 83 ? 16.556 -8.122 -38.880 1.00 96.06 83 ASP A CA 1
ATOM 674 C C . ASP A 1 83 ? 16.382 -6.609 -38.664 1.00 96.06 83 ASP A C 1
ATOM 676 O O . ASP A 1 83 ? 17.072 -5.796 -39.273 1.00 96.06 83 ASP A O 1
ATOM 680 N N . VAL A 1 84 ? 15.494 -6.229 -37.747 1.00 97.56 84 VAL A N 1
ATOM 681 C CA . VAL A 1 84 ? 15.218 -4.835 -37.380 1.00 97.56 84 VAL A CA 1
ATOM 682 C C . VAL A 1 84 ? 16.091 -4.290 -36.248 1.00 97.56 84 VAL A C 1
ATOM 684 O O . VAL A 1 84 ? 15.968 -3.109 -35.924 1.00 97.56 84 VAL A O 1
ATOM 687 N N . ALA A 1 85 ? 16.961 -5.101 -35.635 1.00 98.06 85 ALA A N 1
ATOM 688 C CA . ALA A 1 85 ? 17.661 -4.728 -34.403 1.00 98.06 85 ALA A CA 1
ATOM 689 C C . ALA A 1 85 ? 18.432 -3.403 -34.531 1.00 98.06 85 ALA A C 1
ATOM 691 O O . ALA A 1 85 ? 18.210 -2.498 -33.730 1.00 98.06 85 ALA A O 1
ATOM 692 N N . SER A 1 86 ? 19.238 -3.228 -35.583 1.00 98.00 86 SER A N 1
ATOM 693 C CA . SER A 1 86 ? 20.015 -1.995 -35.791 1.00 98.00 86 SER A CA 1
ATOM 694 C C . SER A 1 86 ? 19.142 -0.748 -35.972 1.00 98.00 86 SER A C 1
ATOM 696 O O . SER A 1 86 ? 19.486 0.325 -35.480 1.00 98.00 86 SER A O 1
ATOM 698 N N . TYR A 1 87 ? 17.978 -0.878 -36.616 1.00 97.88 87 TYR A N 1
ATOM 699 C CA . TYR A 1 87 ? 17.031 0.232 -36.753 1.00 97.88 87 TYR A CA 1
ATOM 700 C C . TYR A 1 87 ? 16.411 0.616 -35.409 1.00 97.88 87 TYR A C 1
ATOM 702 O O . TYR A 1 87 ? 16.300 1.801 -35.095 1.00 97.88 87 TYR A O 1
ATOM 710 N N . LEU A 1 88 ? 16.035 -0.376 -34.599 1.00 98.69 88 LEU A N 1
ATOM 711 C CA . LEU A 1 88 ? 15.473 -0.149 -33.269 1.00 98.69 88 LEU A CA 1
ATOM 712 C C . LEU A 1 88 ? 16.514 0.467 -32.323 1.00 98.69 88 LEU A C 1
ATOM 714 O O . LEU A 1 88 ? 16.195 1.401 -31.595 1.00 98.69 88 LEU A O 1
ATOM 718 N N . GLN A 1 89 ? 17.769 0.018 -32.387 1.00 98.69 89 GLN A N 1
ATOM 719 C CA . GLN A 1 89 ? 18.883 0.627 -31.652 1.00 98.69 89 GLN A CA 1
ATOM 720 C C . GLN A 1 89 ? 19.063 2.102 -32.038 1.00 98.69 89 GLN A C 1
ATOM 722 O O . GLN A 1 89 ? 19.197 2.959 -31.166 1.00 98.69 89 GLN A O 1
ATOM 727 N N . GLY A 1 90 ? 18.969 2.423 -33.334 1.00 98.44 90 GLY A N 1
ATOM 728 C CA . GLY A 1 90 ? 18.963 3.805 -33.817 1.00 98.44 90 GLY A CA 1
ATOM 729 C C . GLY A 1 90 ? 17.801 4.641 -33.266 1.00 98.44 90 GLY A C 1
ATOM 730 O O . GLY A 1 90 ? 17.995 5.805 -32.932 1.00 98.44 90 GLY A O 1
ATOM 731 N N . MET A 1 91 ? 16.607 4.057 -33.106 1.00 98.44 91 MET A N 1
ATOM 732 C CA . MET A 1 91 ? 15.459 4.740 -32.487 1.00 98.44 91 MET A CA 1
ATOM 733 C C . MET A 1 91 ? 15.639 4.976 -30.983 1.00 98.44 91 MET A C 1
ATOM 735 O O . MET A 1 91 ? 15.159 5.983 -30.475 1.00 98.44 91 MET A O 1
ATOM 739 N N . VAL A 1 92 ? 16.318 4.074 -30.269 1.00 98.69 92 VAL A N 1
ATOM 740 C CA . VAL A 1 92 ? 16.664 4.270 -28.850 1.00 98.69 92 VAL A CA 1
ATOM 741 C C . VAL A 1 92 ? 17.711 5.381 -28.682 1.00 98.69 92 VAL A C 1
ATOM 743 O O . VAL A 1 92 ? 17.662 6.128 -27.709 1.00 98.69 92 VAL A O 1
ATOM 746 N N . ALA A 1 93 ? 18.646 5.504 -29.630 1.00 98.50 93 ALA A N 1
ATOM 747 C CA . ALA A 1 93 ? 19.704 6.515 -29.612 1.00 98.50 93 ALA A CA 1
ATOM 748 C C . ALA A 1 93 ? 19.256 7.917 -30.072 1.00 98.50 93 ALA A C 1
ATOM 750 O O . ALA A 1 93 ? 19.935 8.904 -29.778 1.00 98.50 93 ALA A O 1
ATOM 751 N N . ASP A 1 94 ? 18.141 8.008 -30.800 1.00 98.12 94 ASP A N 1
ATOM 752 C CA . ASP A 1 94 ? 17.514 9.262 -31.226 1.00 98.12 94 ASP A CA 1
ATOM 753 C C . ASP A 1 94 ? 17.168 10.110 -29.997 1.00 98.12 94 ASP A C 1
ATOM 755 O O . ASP A 1 94 ? 16.436 9.649 -29.138 1.00 98.12 94 ASP A O 1
ATOM 759 N N . LYS A 1 95 ? 17.684 11.340 -29.894 1.00 98.06 95 LYS A N 1
ATOM 760 C CA . LYS A 1 95 ? 17.488 12.215 -28.720 1.00 98.06 95 LYS A CA 1
ATOM 761 C C . LYS A 1 95 ? 16.269 13.133 -28.824 1.00 98.06 95 LYS A C 1
ATOM 763 O O . LYS A 1 95 ? 16.085 13.985 -27.954 1.00 98.06 95 LYS A O 1
ATOM 768 N N . SER A 1 96 ? 15.476 13.008 -29.888 1.00 97.12 96 SER A N 1
ATOM 769 C CA . SER A 1 96 ? 14.279 13.826 -30.078 1.00 97.12 96 SER A CA 1
ATOM 770 C C . SER A 1 96 ? 13.238 13.579 -28.982 1.00 97.12 96 SER A C 1
ATOM 772 O O . SER A 1 96 ? 13.104 12.478 -28.445 1.00 97.12 96 SER A O 1
ATOM 774 N N . LEU A 1 97 ? 12.518 14.642 -28.627 1.00 97.06 97 LEU A N 1
ATOM 775 C CA . LEU A 1 97 ? 11.454 14.640 -27.628 1.00 97.06 97 LEU A CA 1
ATOM 776 C C . LEU A 1 97 ? 10.187 15.215 -28.265 1.00 97.06 97 LEU A C 1
ATOM 778 O O . LEU A 1 97 ? 10.278 16.129 -29.086 1.00 97.06 97 LEU A O 1
ATOM 782 N N . ASP A 1 98 ? 9.028 14.687 -27.884 1.00 93.88 98 ASP A N 1
ATOM 783 C CA . ASP A 1 98 ? 7.731 15.292 -28.197 1.00 93.88 98 ASP A CA 1
ATOM 784 C C . ASP A 1 98 ? 7.444 16.524 -27.314 1.00 93.88 98 ASP A C 1
ATOM 786 O O . ASP A 1 98 ? 8.273 16.930 -26.491 1.00 93.88 98 ASP A O 1
ATOM 790 N N . GLU A 1 99 ? 6.266 17.141 -27.474 1.00 93.44 99 GLU A N 1
ATOM 791 C CA . GLU A 1 99 ? 5.926 18.396 -26.788 1.00 93.44 99 GLU A CA 1
ATOM 792 C C . GLU A 1 99 ? 5.852 18.267 -25.257 1.00 93.44 99 GLU A C 1
ATOM 794 O O . GLU A 1 99 ? 5.859 19.280 -24.556 1.00 93.44 99 GLU A O 1
ATOM 799 N N . ILE A 1 100 ? 5.794 17.041 -24.728 1.00 93.12 100 ILE A N 1
ATOM 800 C CA . ILE A 1 100 ? 5.764 16.751 -23.289 1.00 93.12 100 ILE A CA 1
ATOM 801 C C . ILE A 1 100 ? 7.066 16.106 -22.788 1.00 93.12 100 ILE A C 1
ATOM 803 O O . ILE A 1 100 ? 7.117 15.614 -21.660 1.00 93.12 100 ILE A O 1
ATOM 807 N N . GLY A 1 101 ? 8.137 16.122 -23.591 1.00 95.31 101 GLY A N 1
ATOM 808 C CA . GLY A 1 101 ? 9.463 15.640 -23.190 1.00 95.31 101 GLY A CA 1
ATOM 809 C C . GLY A 1 101 ? 9.648 14.119 -23.291 1.00 95.31 101 GLY A C 1
ATOM 810 O O . GLY A 1 101 ? 10.561 13.550 -22.674 1.00 95.31 101 GLY A O 1
ATOM 811 N N . ILE A 1 102 ? 8.792 13.423 -24.039 1.00 96.19 102 ILE A N 1
ATOM 812 C CA . ILE A 1 102 ? 8.807 11.965 -24.170 1.00 96.19 102 ILE A CA 1
ATOM 813 C C . ILE A 1 102 ? 9.398 11.553 -25.522 1.00 96.19 102 ILE A C 1
ATOM 815 O O . ILE A 1 102 ? 9.085 12.111 -26.567 1.00 96.19 102 ILE A O 1
ATOM 819 N N . ASN A 1 103 ? 10.246 10.522 -25.513 1.00 97.69 103 ASN A N 1
ATOM 820 C CA . ASN A 1 103 ? 10.641 9.814 -26.730 1.00 97.69 103 ASN A CA 1
ATOM 821 C C . ASN A 1 103 ? 9.857 8.498 -26.832 1.00 97.69 103 ASN A C 1
ATOM 823 O O . ASN A 1 103 ? 10.347 7.421 -26.481 1.00 97.69 103 ASN A O 1
ATOM 827 N N . ALA A 1 104 ? 8.597 8.590 -27.265 1.00 97.00 104 ALA A N 1
ATOM 828 C CA . ALA A 1 104 ? 7.732 7.422 -27.411 1.00 97.00 104 ALA A CA 1
ATOM 829 C C . ALA A 1 104 ? 8.287 6.387 -28.414 1.00 97.00 104 ALA A C 1
ATOM 831 O O . ALA A 1 104 ? 8.260 5.198 -28.082 1.00 97.00 104 ALA A O 1
ATOM 832 N N . PRO A 1 105 ? 8.834 6.777 -29.587 1.00 97.88 105 PRO A N 1
ATOM 833 C CA . PRO A 1 105 ? 9.444 5.824 -30.513 1.00 97.88 105 PRO A CA 1
ATOM 834 C C . PRO A 1 105 ? 10.583 5.016 -29.883 1.00 97.88 105 PRO A C 1
ATOM 836 O O . PRO A 1 105 ? 10.596 3.793 -30.005 1.00 97.88 105 PRO A O 1
ATOM 839 N N . GLY A 1 106 ? 11.488 5.676 -29.153 1.00 98.44 106 GLY A N 1
ATOM 840 C CA . GLY A 1 106 ? 12.594 5.030 -28.449 1.00 98.44 106 GLY A CA 1
ATOM 841 C C . GLY A 1 106 ? 12.118 4.046 -27.379 1.00 98.44 106 GLY A C 1
ATOM 842 O O . GLY A 1 106 ? 12.662 2.950 -27.273 1.00 98.44 106 GLY A O 1
ATOM 843 N N . ILE A 1 107 ? 11.043 4.368 -26.646 1.00 98.56 107 ILE A N 1
ATOM 844 C CA . ILE A 1 107 ? 10.433 3.452 -25.662 1.00 98.56 107 ILE A CA 1
ATOM 845 C C . ILE A 1 107 ? 9.913 2.183 -26.342 1.00 98.56 107 ILE A C 1
ATOM 847 O O . ILE A 1 107 ? 10.196 1.074 -25.888 1.00 98.56 107 ILE A O 1
ATOM 851 N N . HIS A 1 108 ? 9.163 2.318 -27.436 1.00 98.62 108 HIS A N 1
ATOM 852 C CA . HIS A 1 108 ? 8.651 1.148 -28.147 1.00 98.62 108 HIS A CA 1
ATOM 853 C C . HIS A 1 108 ? 9.769 0.350 -28.825 1.00 98.62 108 HIS A C 1
ATOM 855 O O . HIS A 1 108 ? 9.707 -0.879 -28.855 1.00 98.62 108 HIS A O 1
ATOM 861 N N . ALA A 1 109 ? 10.812 1.015 -29.325 1.00 98.75 109 ALA A N 1
ATOM 862 C CA . ALA A 1 109 ? 11.976 0.345 -29.885 1.00 98.75 109 ALA A CA 1
ATOM 863 C C . ALA A 1 109 ? 12.725 -0.483 -28.830 1.00 98.75 109 ALA A C 1
ATOM 865 O O . ALA A 1 109 ? 13.023 -1.651 -29.078 1.00 98.75 109 ALA A O 1
ATOM 866 N N . LEU A 1 110 ? 12.931 0.076 -27.632 1.00 98.75 110 LEU A N 1
ATOM 867 C CA . LEU A 1 110 ? 13.520 -0.612 -26.483 1.00 98.75 110 LEU A CA 1
ATOM 868 C C . LEU A 1 110 ? 12.738 -1.887 -26.120 1.00 98.75 110 LEU A C 1
ATOM 870 O O . LEU A 1 110 ? 13.317 -2.971 -26.054 1.00 98.75 110 LEU A O 1
ATOM 874 N N . TRP A 1 111 ? 11.416 -1.788 -25.941 1.00 98.62 111 TRP A N 1
ATOM 875 C CA . TRP A 1 111 ? 10.585 -2.954 -25.614 1.00 98.62 111 TRP A CA 1
ATOM 876 C C . TRP A 1 111 ? 10.494 -3.967 -26.761 1.00 98.62 111 TRP A C 1
ATOM 878 O O . TRP A 1 111 ? 10.382 -5.166 -26.512 1.00 98.62 111 TRP A O 1
ATOM 888 N N . THR A 1 112 ? 10.569 -3.515 -28.017 1.00 98.62 112 THR A N 1
ATOM 889 C CA . THR A 1 112 ? 10.628 -4.413 -29.182 1.00 98.62 112 THR A CA 1
ATOM 890 C C . THR A 1 112 ? 11.934 -5.208 -29.183 1.00 98.62 112 THR A C 1
ATOM 892 O O . THR A 1 112 ? 11.904 -6.426 -29.344 1.00 98.62 112 THR A O 1
ATOM 895 N N . LEU A 1 113 ? 13.075 -4.552 -28.937 1.00 98.75 113 LEU A N 1
ATOM 896 C CA . LEU A 1 113 ? 14.372 -5.221 -28.791 1.00 98.75 113 LEU A CA 1
ATOM 897 C C . LEU A 1 113 ? 14.351 -6.242 -27.652 1.00 98.75 113 LEU A C 1
ATOM 899 O O . LEU A 1 113 ? 14.853 -7.353 -27.822 1.00 98.75 113 LEU A O 1
ATOM 903 N N . GLN A 1 114 ? 13.735 -5.900 -26.518 1.00 98.25 114 GLN A N 1
ATOM 904 C CA . GLN A 1 114 ? 13.595 -6.836 -25.407 1.00 98.25 114 GLN A CA 1
ATOM 905 C C . GLN A 1 114 ? 12.728 -8.042 -25.778 1.00 98.25 114 GLN A C 1
ATOM 907 O O . GLN A 1 114 ? 13.140 -9.176 -25.546 1.00 98.25 114 GLN A O 1
ATOM 912 N N . GLY A 1 115 ? 11.565 -7.815 -26.396 1.00 97.88 115 GLY A N 1
ATOM 913 C CA . GLY A 1 115 ? 10.666 -8.884 -26.839 1.00 97.88 115 GLY A CA 1
ATOM 914 C C . GLY A 1 115 ? 11.301 -9.826 -27.867 1.00 97.88 115 GLY A C 1
ATOM 915 O O . GLY A 1 115 ? 10.997 -11.013 -27.880 1.00 97.88 115 GLY A O 1
ATOM 916 N N . LEU A 1 116 ? 12.229 -9.321 -28.683 1.00 97.94 116 LEU A N 1
ATOM 917 C CA . LEU A 1 116 ? 13.011 -10.113 -29.636 1.00 97.94 116 LEU A CA 1
ATOM 918 C C . LEU A 1 116 ? 14.221 -10.827 -29.005 1.00 97.94 116 LEU A C 1
ATOM 920 O O . LEU A 1 116 ? 14.925 -11.562 -29.700 1.00 97.94 116 LEU A O 1
ATOM 924 N N . GLY A 1 117 ? 14.532 -10.592 -27.725 1.00 97.31 117 GLY A N 1
ATOM 925 C CA . GLY A 1 117 ? 15.785 -11.053 -27.118 1.00 97.31 117 GLY A CA 1
ATOM 926 C C . GLY A 1 117 ? 17.018 -10.496 -27.844 1.00 97.31 117 GLY A C 1
ATOM 927 O O . GLY A 1 117 ? 17.985 -11.222 -28.090 1.00 97.31 117 GLY A O 1
ATOM 928 N N . ALA A 1 118 ? 16.936 -9.240 -28.289 1.00 97.62 118 ALA A N 1
ATOM 929 C CA . ALA A 1 118 ? 17.971 -8.503 -29.017 1.00 97.62 118 ALA A CA 1
ATOM 930 C C . ALA A 1 118 ? 18.410 -7.219 -28.284 1.00 97.62 118 ALA A C 1
ATOM 932 O O . ALA A 1 118 ? 19.184 -6.437 -28.829 1.00 97.62 118 ALA A O 1
ATOM 933 N N . LEU A 1 119 ? 17.907 -6.984 -27.068 1.00 97.62 119 LEU A N 1
ATOM 934 C CA . LEU A 1 119 ? 18.324 -5.867 -26.226 1.00 97.62 119 LEU A CA 1
ATOM 935 C C . LEU A 1 119 ? 19.685 -6.171 -25.589 1.00 97.62 119 LEU A C 1
ATOM 937 O O . LEU A 1 119 ? 19.790 -7.061 -24.748 1.00 97.62 119 LEU A O 1
ATOM 941 N N . ASP A 1 120 ? 20.713 -5.433 -26.002 1.00 95.81 120 ASP A N 1
ATOM 942 C CA . ASP A 1 120 ? 22.071 -5.543 -25.470 1.00 95.81 120 ASP A CA 1
ATOM 943 C C . ASP A 1 120 ? 22.395 -4.445 -24.440 1.00 95.81 120 ASP A C 1
ATOM 945 O O . ASP A 1 120 ? 21.680 -3.446 -24.296 1.00 95.81 120 ASP A O 1
ATOM 949 N N . ASN A 1 121 ? 23.506 -4.629 -23.717 1.00 95.62 121 ASN A N 1
ATOM 950 C CA . ASN A 1 121 ? 23.951 -3.682 -22.693 1.00 95.62 121 ASN A CA 1
ATOM 951 C C . ASN A 1 121 ? 24.267 -2.297 -23.269 1.00 95.62 121 ASN A C 1
ATOM 953 O O . ASN A 1 121 ? 23.953 -1.303 -22.629 1.00 95.62 121 ASN A O 1
ATOM 957 N N . ASN A 1 122 ? 24.841 -2.205 -24.472 1.00 97.38 122 ASN A N 1
ATOM 958 C CA . ASN A 1 122 ? 25.157 -0.911 -25.079 1.00 97.38 122 ASN A CA 1
ATOM 959 C C . ASN A 1 122 ? 23.884 -0.089 -25.340 1.00 97.38 122 ASN A C 1
ATOM 961 O O . ASN A 1 122 ? 23.830 1.106 -25.066 1.00 97.38 122 ASN A O 1
ATOM 965 N N . THR A 1 123 ? 22.827 -0.742 -25.815 1.00 98.38 123 THR A N 1
ATOM 966 C CA . THR A 1 123 ? 21.530 -0.109 -26.059 1.00 98.38 123 THR A CA 1
ATOM 967 C C . THR A 1 123 ? 20.856 0.305 -24.753 1.00 98.38 123 THR A C 1
ATOM 969 O O . THR A 1 123 ? 20.298 1.400 -24.677 1.00 98.38 123 THR A O 1
ATOM 972 N N . LEU A 1 124 ? 20.938 -0.531 -23.710 1.00 98.12 124 LEU A N 1
ATOM 973 C CA . LEU A 1 124 ? 20.482 -0.170 -22.365 1.00 98.12 124 LEU A CA 1
ATOM 974 C C . LEU A 1 124 ? 21.214 1.070 -21.850 1.00 98.12 124 LEU A C 1
ATOM 976 O O . LEU A 1 124 ? 20.571 2.023 -21.432 1.00 98.12 124 LEU A O 1
ATOM 980 N N . GLU A 1 125 ? 22.540 1.097 -21.933 1.00 98.50 125 GLU A N 1
ATOM 981 C CA . GLU A 1 125 ? 23.367 2.230 -21.514 1.00 98.50 125 GLU A CA 1
ATOM 982 C C . GLU A 1 125 ? 22.996 3.537 -22.230 1.00 98.50 125 GLU A C 1
ATOM 984 O O . GLU A 1 125 ? 22.855 4.582 -21.590 1.00 98.50 125 GLU A O 1
ATOM 989 N N . VAL A 1 126 ? 22.755 3.476 -23.543 1.00 98.56 126 VAL A N 1
ATOM 990 C CA . VAL A 1 126 ? 22.248 4.616 -24.321 1.00 98.56 126 VAL A CA 1
ATOM 991 C C . VAL A 1 126 ? 20.881 5.074 -23.804 1.00 98.56 126 VAL A C 1
ATOM 993 O O . VAL A 1 126 ? 20.669 6.273 -23.613 1.00 98.56 126 VAL A O 1
ATOM 996 N N . ALA A 1 127 ? 19.966 4.139 -23.535 1.00 98.69 127 ALA A N 1
ATOM 997 C CA . ALA A 1 127 ? 18.631 4.449 -23.030 1.00 98.69 127 ALA A CA 1
ATOM 998 C C . ALA A 1 127 ? 18.654 5.035 -21.605 1.00 98.69 127 ALA A C 1
ATOM 1000 O O . ALA A 1 127 ? 17.890 5.954 -21.313 1.00 98.69 127 ALA A O 1
ATOM 1001 N N . LEU A 1 128 ? 19.545 4.552 -20.731 1.00 98.62 128 LEU A N 1
ATOM 1002 C CA . LEU A 1 128 ? 19.726 5.042 -19.357 1.00 98.62 128 LEU A CA 1
ATOM 1003 C C . LEU A 1 128 ? 20.350 6.445 -19.317 1.00 98.62 128 LEU A C 1
ATOM 1005 O O . LEU A 1 128 ? 20.106 7.187 -18.374 1.00 98.62 128 LEU A O 1
ATOM 1009 N N . ALA A 1 129 ? 21.099 6.841 -20.349 1.00 98.25 129 ALA A N 1
ATOM 1010 C CA . ALA A 1 129 ? 21.667 8.185 -20.493 1.00 98.25 129 ALA A CA 1
ATOM 1011 C C . ALA A 1 129 ? 20.760 9.170 -21.260 1.00 98.25 129 ALA A C 1
ATOM 1013 O O . ALA A 1 129 ? 21.139 10.320 -21.500 1.00 98.25 129 ALA A O 1
ATOM 1014 N N . HIS A 1 130 ? 19.590 8.723 -21.717 1.00 98.56 130 HIS A N 1
ATOM 1015 C CA . HIS A 1 130 ? 18.761 9.474 -22.653 1.00 98.56 130 HIS A CA 1
ATOM 1016 C C . HIS A 1 130 ? 18.086 10.700 -21.991 1.00 98.56 130 HIS A C 1
ATOM 1018 O O . HIS A 1 130 ? 17.664 10.605 -20.837 1.00 98.56 130 HIS A O 1
ATOM 1024 N N . PRO A 1 131 ? 17.900 11.846 -22.689 1.00 98.19 131 PRO A N 1
ATOM 1025 C CA . PRO A 1 131 ? 17.258 13.043 -22.118 1.00 98.19 131 PRO A CA 1
ATOM 1026 C C . PRO A 1 131 ? 15.815 12.816 -21.633 1.00 98.19 131 PRO A C 1
ATOM 1028 O O . PRO A 1 131 ? 15.419 13.348 -20.598 1.00 98.19 131 PRO A O 1
ATOM 1031 N N . SER A 1 132 ? 15.036 11.984 -22.330 1.00 98.44 132 SER A N 1
ATOM 1032 C CA . SER A 1 132 ? 13.685 11.597 -21.895 1.00 98.44 132 SER A CA 1
ATOM 1033 C C . SER A 1 132 ? 13.714 10.718 -20.640 1.00 98.44 132 SER A C 1
ATOM 1035 O O . SER A 1 132 ? 14.107 9.551 -20.707 1.00 98.44 132 SER A O 1
ATOM 1037 N N . ALA A 1 133 ? 13.205 11.243 -19.522 1.00 98.50 133 ALA A N 1
ATOM 1038 C CA . ALA A 1 133 ? 13.035 10.489 -18.277 1.00 98.50 133 ALA A CA 1
ATOM 1039 C C . ALA A 1 133 ? 12.135 9.257 -18.454 1.00 98.50 133 ALA A C 1
ATOM 1041 O O . ALA A 1 133 ? 12.390 8.198 -17.882 1.00 98.50 133 ALA A O 1
ATOM 1042 N N . ALA A 1 134 ? 11.119 9.354 -19.318 1.00 98.19 134 ALA A N 1
ATOM 1043 C CA . ALA A 1 134 ? 10.255 8.228 -19.641 1.00 98.19 134 ALA A CA 1
ATOM 1044 C C . ALA A 1 134 ? 11.036 7.074 -20.292 1.00 98.19 134 ALA A C 1
ATOM 1046 O O . ALA A 1 134 ? 10.781 5.919 -19.951 1.00 98.19 134 ALA A O 1
ATOM 1047 N N . LEU A 1 135 ? 12.002 7.360 -21.174 1.00 98.56 135 LEU A N 1
ATOM 1048 C CA . LEU A 1 135 ? 12.851 6.322 -21.764 1.00 98.56 135 LEU A CA 1
ATOM 1049 C C . LEU A 1 135 ? 13.814 5.727 -20.729 1.00 98.56 135 LEU A C 1
ATOM 1051 O O . LEU A 1 135 ? 13.861 4.505 -20.619 1.00 98.56 135 LEU A O 1
ATOM 1055 N N . ARG A 1 136 ? 14.469 6.548 -19.893 1.00 98.75 136 ARG A N 1
ATOM 1056 C CA . ARG A 1 136 ? 15.322 6.051 -18.791 1.00 98.75 136 ARG A CA 1
ATOM 1057 C C . ARG A 1 136 ? 14.555 5.122 -17.848 1.00 98.75 136 ARG A C 1
ATOM 1059 O O . ARG A 1 136 ? 15.003 4.020 -17.549 1.00 98.75 136 ARG A O 1
ATOM 1066 N N . LYS A 1 137 ? 13.345 5.522 -17.444 1.00 98.50 137 LYS A N 1
ATOM 1067 C CA . LYS A 1 137 ? 12.443 4.706 -16.619 1.00 98.50 137 LYS A CA 1
ATOM 1068 C C . LYS A 1 137 ? 12.134 3.355 -17.271 1.00 98.50 137 LYS A C 1
ATOM 1070 O O . LYS A 1 137 ? 12.188 2.330 -16.600 1.00 98.50 137 LYS A O 1
ATOM 1075 N N . ASN A 1 138 ? 11.791 3.347 -18.562 1.00 98.69 138 ASN A N 1
ATOM 1076 C CA . ASN A 1 138 ? 11.503 2.105 -19.283 1.00 98.69 138 ASN A CA 1
ATOM 1077 C C . ASN A 1 138 ? 12.763 1.243 -19.458 1.00 98.69 138 ASN A C 1
ATOM 1079 O O . ASN A 1 138 ? 12.661 0.027 -19.370 1.00 98.69 138 ASN A O 1
ATOM 1083 N N . ALA A 1 139 ? 13.944 1.848 -19.623 1.00 98.69 139 ALA A N 1
ATOM 1084 C CA . ALA A 1 139 ? 15.216 1.129 -19.642 1.00 98.69 139 ALA A CA 1
ATOM 1085 C C . ALA A 1 139 ? 15.451 0.374 -18.331 1.00 98.69 139 ALA A C 1
ATOM 1087 O O . ALA A 1 139 ? 15.738 -0.817 -18.371 1.00 98.69 139 ALA A O 1
ATOM 1088 N N . ILE A 1 140 ? 15.208 1.010 -17.179 1.00 98.69 140 ILE A N 1
ATOM 1089 C CA . ILE A 1 140 ? 15.273 0.340 -15.869 1.00 98.69 140 ILE A CA 1
ATOM 1090 C C . ILE A 1 140 ? 14.276 -0.826 -15.791 1.00 98.69 140 ILE A C 1
ATOM 1092 O O . ILE A 1 140 ? 14.618 -1.898 -15.307 1.00 98.69 140 ILE A O 1
ATOM 1096 N N . GLN A 1 141 ? 13.046 -0.649 -16.281 1.00 98.31 141 GLN A N 1
ATOM 1097 C CA . GLN A 1 141 ? 12.032 -1.713 -16.280 1.00 98.31 141 GLN A CA 1
ATOM 1098 C C . GLN A 1 141 ? 12.370 -2.880 -17.221 1.00 98.31 141 GLN A C 1
ATOM 1100 O O . GLN A 1 141 ? 11.920 -3.999 -16.981 1.00 98.31 141 GLN A O 1
ATOM 1105 N N . ALA A 1 142 ? 13.143 -2.614 -18.273 1.00 97.62 142 ALA A N 1
ATOM 1106 C CA . ALA A 1 142 ? 13.597 -3.601 -19.242 1.00 97.62 142 ALA A CA 1
ATOM 1107 C C . ALA A 1 142 ? 14.816 -4.411 -18.761 1.00 97.62 142 ALA A C 1
ATOM 1109 O O . ALA A 1 142 ? 15.095 -5.481 -19.302 1.00 97.62 142 ALA A O 1
ATOM 1110 N N . MET A 1 143 ? 15.550 -3.925 -17.758 1.00 96.38 143 MET A N 1
ATOM 1111 C CA . MET A 1 143 ? 16.725 -4.606 -17.212 1.00 96.38 143 MET A CA 1
ATOM 1112 C C . MET A 1 143 ? 16.354 -5.884 -16.444 1.00 96.38 143 MET A C 1
ATOM 1114 O O . MET A 1 143 ? 15.260 -6.025 -15.894 1.00 96.38 143 MET A O 1
ATOM 1118 N N . SER A 1 144 ? 17.300 -6.821 -16.377 1.00 95.38 144 SER A N 1
ATOM 1119 C CA . SER A 1 144 ? 17.256 -7.953 -15.450 1.00 95.38 144 SER A CA 1
ATOM 1120 C C . SER A 1 144 ? 17.403 -7.488 -13.992 1.00 95.38 144 SER A C 1
ATOM 1122 O O . SER A 1 144 ? 17.745 -6.341 -13.711 1.00 95.38 144 SER A O 1
ATOM 1124 N N . THR A 1 145 ? 17.151 -8.383 -13.037 1.00 95.94 145 THR A N 1
ATOM 1125 C CA . THR A 1 145 ? 17.325 -8.122 -11.596 1.00 95.94 145 THR A CA 1
ATOM 1126 C C . THR A 1 145 ? 18.573 -8.832 -11.063 1.00 95.94 145 THR A C 1
ATOM 1128 O O . THR A 1 145 ? 18.490 -9.685 -10.178 1.00 95.94 145 THR A O 1
ATOM 1131 N N . ASP A 1 146 ? 19.728 -8.546 -11.667 1.00 96.00 146 ASP A N 1
ATOM 1132 C CA . ASP A 1 146 ? 21.023 -9.167 -11.362 1.00 96.00 146 ASP A CA 1
ATOM 1133 C C . ASP A 1 146 ? 22.094 -8.133 -10.952 1.00 96.00 146 ASP A C 1
ATOM 1135 O O . ASP A 1 146 ? 21.830 -6.936 -10.834 1.00 96.00 146 ASP A O 1
ATOM 1139 N N . ALA A 1 147 ? 23.321 -8.597 -10.695 1.00 96.56 147 ALA A N 1
ATOM 1140 C CA . ALA A 1 147 ? 24.423 -7.730 -10.276 1.00 96.56 147 ALA A CA 1
ATOM 1141 C C . ALA A 1 147 ? 24.839 -6.709 -11.354 1.00 96.56 147 ALA A C 1
ATOM 1143 O O . ALA A 1 147 ? 25.216 -5.590 -11.010 1.00 96.56 147 ALA A O 1
ATOM 1144 N N . ASN A 1 148 ? 24.736 -7.055 -12.644 1.00 95.88 148 ASN A N 1
ATOM 1145 C CA . ASN A 1 148 ? 25.057 -6.137 -13.740 1.00 95.88 148 ASN A CA 1
ATOM 1146 C C . ASN A 1 148 ? 24.044 -4.986 -13.796 1.00 95.88 148 ASN A C 1
ATOM 1148 O O . ASN A 1 148 ? 24.426 -3.828 -13.965 1.00 95.88 148 ASN A O 1
ATOM 1152 N N . ALA A 1 149 ? 22.762 -5.286 -13.581 1.00 97.00 149 ALA A N 1
ATOM 1153 C CA . ALA A 1 149 ? 21.725 -4.270 -13.490 1.00 97.00 149 ALA A CA 1
ATOM 1154 C C . ALA A 1 149 ? 22.000 -3.262 -12.360 1.00 97.00 149 ALA A C 1
ATOM 1156 O O . ALA A 1 149 ? 21.885 -2.053 -12.562 1.00 97.00 149 ALA A O 1
ATOM 1157 N N . VAL A 1 150 ? 22.448 -3.741 -11.196 1.00 97.69 150 VAL A N 1
ATOM 1158 C CA . VAL A 1 150 ? 22.850 -2.880 -10.073 1.00 97.69 150 VAL A CA 1
ATOM 1159 C C . VAL A 1 150 ? 24.070 -2.026 -10.428 1.00 97.69 150 VAL A C 1
ATOM 1161 O O . VAL A 1 150 ? 24.059 -0.823 -10.167 1.00 97.69 150 VAL A O 1
ATOM 1164 N N . SER A 1 151 ? 25.087 -2.589 -11.088 1.00 97.75 151 SER A N 1
ATOM 1165 C CA . SER A 1 151 ? 26.238 -1.815 -11.576 1.00 97.75 151 SER A CA 1
ATOM 1166 C C . SER A 1 151 ? 25.824 -0.691 -12.531 1.00 97.75 151 SER A C 1
ATOM 1168 O O . SER A 1 151 ? 26.351 0.416 -12.429 1.00 97.75 151 SER A O 1
ATOM 1170 N N . LEU A 1 152 ? 24.854 -0.936 -13.416 1.00 98.06 152 LEU A N 1
ATOM 1171 C CA . LEU A 1 152 ? 24.313 0.085 -14.315 1.00 98.06 152 LEU A CA 1
ATOM 1172 C C . LEU A 1 152 ? 23.544 1.182 -13.560 1.00 98.06 152 LEU A C 1
ATOM 1174 O O . LEU A 1 152 ? 23.748 2.359 -13.857 1.00 98.06 152 LEU A O 1
ATOM 1178 N N . LEU A 1 153 ? 22.726 0.839 -12.553 1.00 97.94 153 LEU A N 1
ATOM 1179 C CA . LEU A 1 153 ? 22.051 1.846 -11.717 1.00 97.94 153 LEU A CA 1
ATOM 1180 C C . LEU A 1 153 ? 23.052 2.818 -11.077 1.00 97.94 153 LEU A C 1
ATOM 1182 O O . LEU A 1 153 ? 22.816 4.027 -11.072 1.00 97.94 153 LEU A O 1
ATOM 1186 N N . LEU A 1 154 ? 24.160 2.286 -10.547 1.00 98.12 154 LEU A N 1
ATOM 1187 C CA . LEU A 1 154 ? 25.207 3.079 -9.902 1.00 98.12 154 LEU A CA 1
ATOM 1188 C C . LEU A 1 154 ? 26.005 3.900 -10.920 1.00 98.12 154 LEU A C 1
ATOM 1190 O O . LEU A 1 154 ? 26.194 5.097 -10.716 1.00 98.12 154 LEU A O 1
ATOM 1194 N N . LYS A 1 155 ? 26.409 3.291 -12.043 1.00 98.19 155 LYS A N 1
ATOM 1195 C CA . LYS A 1 155 ? 27.157 3.955 -13.126 1.00 98.19 155 LYS A CA 1
ATOM 1196 C C . LYS A 1 155 ? 26.436 5.198 -13.654 1.00 98.19 155 LYS A C 1
ATOM 1198 O O . LYS A 1 155 ? 27.083 6.210 -13.903 1.00 98.19 155 LYS A O 1
ATOM 1203 N N . TYR A 1 156 ? 25.115 5.121 -13.811 1.00 98.31 156 TYR A N 1
ATOM 1204 C CA . TYR A 1 156 ? 24.284 6.221 -14.317 1.00 98.31 156 TYR A CA 1
ATOM 1205 C C . TYR A 1 156 ? 23.634 7.064 -13.215 1.00 98.31 156 TYR A C 1
ATOM 1207 O O . TYR A 1 156 ? 22.828 7.940 -13.517 1.00 98.31 156 TYR A O 1
ATOM 1215 N N . ASN A 1 157 ? 23.986 6.828 -11.947 1.00 98.00 157 ASN A N 1
ATOM 1216 C CA . ASN A 1 157 ? 23.482 7.567 -10.790 1.00 98.00 157 ASN A CA 1
ATOM 1217 C C . ASN A 1 157 ? 21.938 7.641 -10.715 1.00 98.00 157 ASN A C 1
ATOM 1219 O O . ASN A 1 157 ? 21.364 8.653 -10.315 1.00 98.00 157 ASN A O 1
ATOM 1223 N N . LEU A 1 158 ? 21.244 6.562 -11.092 1.00 98.44 158 LEU A N 1
ATOM 1224 C CA . LEU A 1 158 ? 19.784 6.575 -11.287 1.00 98.44 158 LEU A CA 1
ATOM 1225 C C . LEU A 1 158 ? 18.980 6.654 -9.982 1.00 98.44 158 LEU A C 1
ATOM 1227 O O . LEU A 1 158 ? 17.799 6.993 -10.001 1.00 98.44 158 LEU A O 1
ATOM 1231 N N . LEU A 1 159 ? 19.610 6.380 -8.836 1.00 98.06 159 LEU A N 1
ATOM 1232 C CA . LEU A 1 159 ? 19.016 6.634 -7.517 1.00 98.06 159 LEU A CA 1
ATOM 1233 C C . LEU A 1 159 ? 18.858 8.139 -7.229 1.00 98.06 159 LEU A C 1
ATOM 1235 O O . LEU A 1 159 ? 18.039 8.515 -6.392 1.00 98.06 159 LEU A O 1
ATOM 1239 N N . ASN A 1 160 ? 19.613 8.984 -7.933 1.00 97.69 160 ASN A N 1
ATOM 1240 C CA . ASN A 1 160 ? 19.611 10.442 -7.818 1.00 97.69 160 ASN A CA 1
ATOM 1241 C C . ASN A 1 160 ? 19.180 11.116 -9.136 1.00 97.69 160 ASN A C 1
ATOM 1243 O O . ASN A 1 160 ? 19.581 12.246 -9.413 1.00 97.69 160 ASN A O 1
ATOM 1247 N N . ASP A 1 161 ? 18.404 10.419 -9.974 1.00 98.25 161 ASP A N 1
ATOM 1248 C CA . ASP A 1 161 ? 17.851 11.007 -11.195 1.00 98.25 161 ASP A CA 1
ATOM 1249 C C . ASP A 1 161 ? 16.951 12.213 -10.866 1.00 98.25 161 ASP A C 1
ATOM 1251 O O . ASP A 1 161 ? 16.268 12.233 -9.841 1.00 98.25 161 ASP A O 1
ATOM 1255 N N . ALA A 1 162 ? 16.939 13.216 -11.748 1.00 95.50 162 ALA A N 1
ATOM 1256 C CA . ALA A 1 162 ? 16.115 14.411 -11.582 1.00 95.50 162 ALA A CA 1
ATOM 1257 C C . ALA A 1 162 ? 14.605 14.113 -11.631 1.00 95.50 162 ALA A C 1
ATOM 1259 O O . ALA A 1 162 ? 13.814 14.881 -11.087 1.00 95.50 162 ALA A O 1
ATOM 1260 N N . ASP A 1 163 ? 14.198 13.022 -12.289 1.00 96.50 163 ASP A N 1
ATOM 1261 C CA . ASP A 1 163 ? 12.806 12.591 -12.363 1.00 96.50 163 ASP A CA 1
ATOM 1262 C C . ASP A 1 163 ? 12.482 11.553 -11.263 1.00 96.50 163 ASP A C 1
ATOM 1264 O O . ASP A 1 163 ? 13.043 10.447 -11.258 1.00 96.50 163 ASP A O 1
ATOM 1268 N N . PRO A 1 164 ? 11.529 11.844 -10.354 1.00 95.75 164 PRO A N 1
ATOM 1269 C CA . PRO A 1 164 ? 11.156 10.939 -9.265 1.00 95.75 164 PRO A CA 1
ATOM 1270 C C . PRO A 1 164 ? 10.677 9.553 -9.715 1.00 95.75 164 PRO A C 1
ATOM 1272 O O . PRO A 1 164 ? 10.853 8.575 -8.987 1.00 95.75 164 PRO A O 1
ATOM 1275 N N . LEU A 1 165 ? 10.088 9.421 -10.911 1.00 96.38 165 LEU A N 1
ATOM 1276 C CA . LEU A 1 165 ? 9.645 8.123 -11.422 1.00 96.38 165 LEU A CA 1
ATOM 1277 C C . LEU A 1 165 ? 10.824 7.258 -11.861 1.00 96.38 165 LEU A C 1
ATOM 1279 O O . LEU A 1 165 ? 10.732 6.031 -11.763 1.00 96.38 165 LEU A O 1
ATOM 1283 N N . VAL A 1 166 ? 11.922 7.859 -12.326 1.00 98.44 166 VAL A N 1
ATOM 1284 C CA . VAL A 1 166 ? 13.165 7.127 -12.602 1.00 98.44 166 VAL A CA 1
ATOM 1285 C C . VAL A 1 166 ? 13.753 6.619 -11.286 1.00 98.44 166 VAL A C 1
ATOM 1287 O O . VAL A 1 166 ? 13.995 5.417 -11.167 1.00 98.44 166 VAL A O 1
ATOM 1290 N N . VAL A 1 167 ? 13.848 7.482 -10.265 1.00 98.50 167 VAL A N 1
ATOM 1291 C CA . VAL A 1 167 ? 14.315 7.106 -8.916 1.00 98.50 167 VAL A CA 1
ATOM 1292 C C . VAL A 1 167 ? 13.471 5.977 -8.321 1.00 98.50 167 VAL A C 1
ATOM 1294 O O . VAL A 1 167 ? 14.009 4.977 -7.845 1.00 98.50 167 VAL A O 1
ATOM 1297 N N . MET A 1 168 ? 12.141 6.082 -8.395 1.00 98.12 168 MET A N 1
ATOM 1298 C CA . MET A 1 168 ? 11.223 5.051 -7.904 1.00 98.12 168 MET A CA 1
ATOM 1299 C C . MET A 1 168 ? 11.471 3.695 -8.583 1.00 98.12 168 MET A C 1
ATOM 1301 O O . MET A 1 168 ? 11.484 2.662 -7.912 1.00 98.12 168 MET A O 1
ATOM 1305 N N . ASN A 1 169 ? 11.681 3.673 -9.905 1.00 98.50 169 ASN A N 1
ATOM 1306 C CA . ASN A 1 169 ? 11.959 2.427 -10.627 1.00 98.50 169 ASN A CA 1
ATOM 1307 C C . ASN A 1 169 ? 13.365 1.890 -10.329 1.00 98.50 169 ASN A C 1
ATOM 1309 O O . ASN A 1 169 ? 13.520 0.674 -10.228 1.00 98.50 169 ASN A O 1
ATOM 1313 N N . ALA A 1 170 ? 14.360 2.758 -10.119 1.00 98.56 170 ALA A N 1
ATOM 1314 C CA . ALA A 1 170 ? 15.694 2.354 -9.677 1.00 98.56 170 ALA A CA 1
ATOM 1315 C C . ALA A 1 170 ? 15.645 1.677 -8.296 1.00 98.56 170 ALA A C 1
ATOM 1317 O O . ALA A 1 170 ? 16.199 0.592 -8.121 1.00 98.56 170 ALA A O 1
ATOM 1318 N N . LEU A 1 171 ? 14.909 2.254 -7.338 1.00 98.38 171 LEU A N 1
ATOM 1319 C CA . LEU A 1 171 ? 14.670 1.654 -6.019 1.00 98.38 171 LEU A CA 1
ATOM 1320 C C . LEU A 1 171 ? 13.936 0.310 -6.132 1.00 98.38 171 LEU A C 1
ATOM 1322 O O . LEU A 1 171 ? 14.311 -0.664 -5.480 1.00 98.38 171 LEU A O 1
ATOM 1326 N N . LEU A 1 172 ? 12.921 0.216 -6.996 1.00 97.25 172 LEU A N 1
ATOM 1327 C CA . LEU A 1 172 ? 12.195 -1.035 -7.209 1.00 97.25 172 LEU A CA 1
ATOM 1328 C C . LEU A 1 172 ? 13.088 -2.127 -7.817 1.00 97.25 172 LEU A C 1
ATOM 1330 O O . LEU A 1 172 ? 13.018 -3.272 -7.365 1.00 97.25 172 LEU A O 1
ATOM 1334 N N . LEU A 1 173 ? 13.933 -1.799 -8.801 1.00 97.62 173 LEU A N 1
ATOM 1335 C CA . LEU A 1 173 ? 14.909 -2.742 -9.357 1.00 97.62 173 LEU A CA 1
ATOM 1336 C C . LEU A 1 173 ? 15.902 -3.186 -8.281 1.00 97.62 173 LEU A C 1
ATOM 1338 O O . LEU A 1 173 ? 16.141 -4.385 -8.128 1.00 97.62 173 LEU A O 1
ATOM 1342 N N . LEU A 1 174 ? 16.417 -2.244 -7.486 1.00 97.06 174 LEU A N 1
ATOM 1343 C CA . LEU A 1 174 ? 17.346 -2.534 -6.397 1.00 97.06 174 LEU A CA 1
ATOM 1344 C C . LEU A 1 174 ? 16.728 -3.475 -5.351 1.00 97.06 174 LEU A C 1
ATOM 1346 O O . LEU A 1 174 ? 17.386 -4.414 -4.917 1.00 97.06 174 LEU A O 1
ATOM 1350 N N . SER A 1 175 ? 15.446 -3.297 -5.008 1.00 96.19 175 SER A N 1
ATOM 1351 C CA . SER A 1 175 ? 14.735 -4.166 -4.050 1.00 96.19 175 SER A CA 1
ATOM 1352 C C . SER A 1 175 ? 14.613 -5.629 -4.501 1.00 96.19 175 SER A C 1
ATOM 1354 O O . SER A 1 175 ? 14.418 -6.517 -3.673 1.00 96.19 175 SER A O 1
ATOM 1356 N N . LYS A 1 176 ? 14.725 -5.882 -5.812 1.00 95.81 176 LYS A N 1
ATOM 1357 C CA . LYS A 1 176 ? 14.612 -7.210 -6.433 1.00 95.81 176 LYS A CA 1
ATOM 1358 C C . LYS A 1 176 ? 15.964 -7.812 -6.817 1.00 95.81 176 LYS A C 1
ATOM 1360 O O . LYS A 1 176 ? 15.998 -8.944 -7.287 1.00 95.81 176 LYS A O 1
ATOM 1365 N N . SER A 1 177 ? 17.051 -7.062 -6.650 1.00 95.75 177 SER A N 1
ATOM 1366 C CA . SER A 1 177 ? 18.386 -7.433 -7.123 1.00 95.75 177 SER A CA 1
ATOM 1367 C C . SER A 1 177 ? 19.336 -7.717 -5.951 1.00 95.75 177 SER A C 1
ATOM 1369 O O . SER A 1 177 ? 19.072 -7.296 -4.819 1.00 95.75 177 SER A O 1
ATOM 1371 N N . PRO A 1 178 ? 20.463 -8.417 -6.178 1.00 94.69 178 PRO A N 1
ATOM 1372 C CA . PRO A 1 178 ? 21.512 -8.547 -5.171 1.00 94.69 178 PRO A CA 1
ATOM 1373 C C . PRO A 1 178 ? 22.093 -7.176 -4.796 1.00 94.69 178 PRO A C 1
ATOM 1375 O O . PRO A 1 178 ? 22.585 -6.453 -5.656 1.00 94.69 178 PRO A O 1
ATOM 1378 N N . ILE A 1 179 ? 22.067 -6.824 -3.509 1.00 94.94 179 ILE A N 1
ATOM 1379 C CA . ILE A 1 179 ? 22.609 -5.553 -3.003 1.00 94.94 179 ILE A CA 1
ATOM 1380 C C . ILE A 1 179 ? 24.023 -5.815 -2.469 1.00 94.94 179 ILE A C 1
ATOM 1382 O O . ILE A 1 179 ? 24.180 -6.452 -1.426 1.00 94.94 179 ILE A O 1
ATOM 1386 N N . ASN A 1 180 ? 25.038 -5.353 -3.204 1.00 94.25 180 ASN A N 1
ATOM 1387 C CA . ASN A 1 180 ? 26.434 -5.341 -2.755 1.00 94.25 180 ASN A CA 1
ATOM 1388 C C . ASN A 1 180 ? 26.725 -4.109 -1.872 1.00 94.25 180 ASN A C 1
ATOM 1390 O O . ASN A 1 180 ? 25.859 -3.252 -1.689 1.00 94.25 180 ASN A O 1
ATOM 1394 N N . ASP A 1 181 ? 27.937 -4.015 -1.325 1.00 96.31 181 ASP A N 1
ATOM 1395 C CA . ASP A 1 181 ? 28.293 -2.952 -0.374 1.00 96.31 181 ASP A CA 1
ATOM 1396 C C . ASP A 1 181 ? 28.209 -1.541 -0.989 1.00 96.31 181 ASP A C 1
ATOM 1398 O O . ASP A 1 181 ? 27.715 -0.617 -0.339 1.00 96.31 181 ASP A O 1
ATOM 1402 N N . ASP A 1 182 ? 28.601 -1.377 -2.257 1.00 97.56 182 ASP A N 1
ATOM 1403 C CA . ASP A 1 182 ? 28.504 -0.093 -2.966 1.00 97.56 182 ASP A CA 1
ATOM 1404 C C . ASP A 1 182 ? 27.046 0.337 -3.173 1.00 97.56 182 ASP A C 1
ATOM 1406 O O . ASP A 1 182 ? 26.693 1.498 -2.953 1.00 97.56 182 ASP A O 1
ATOM 1410 N N . ALA A 1 183 ? 26.176 -0.603 -3.551 1.00 97.25 183 ALA A N 1
ATOM 1411 C CA . ALA A 1 183 ? 24.755 -0.341 -3.726 1.00 97.25 183 ALA A CA 1
ATOM 1412 C C . ALA A 1 183 ? 24.057 -0.050 -2.393 1.00 97.25 183 ALA A C 1
ATOM 1414 O O . ALA A 1 183 ? 23.199 0.829 -2.333 1.00 97.25 183 ALA A O 1
ATOM 1415 N N . GLU A 1 184 ? 24.442 -0.746 -1.319 1.00 97.50 184 GLU A N 1
ATOM 1416 C CA . GLU A 1 184 ? 23.951 -0.463 0.030 1.00 97.50 184 GLU A CA 1
ATOM 1417 C C . GLU A 1 184 ? 24.334 0.961 0.461 1.00 97.50 184 GLU A C 1
ATOM 1419 O O . GLU A 1 184 ? 23.485 1.712 0.947 1.00 97.50 184 GLU A O 1
ATOM 1424 N N . LYS A 1 185 ? 25.593 1.354 0.236 1.00 98.12 185 LYS A N 1
ATOM 1425 C CA . LYS A 1 185 ? 26.086 2.699 0.543 1.00 98.12 185 LYS A CA 1
ATOM 1426 C C . LYS A 1 185 ? 25.317 3.769 -0.234 1.00 98.12 185 LYS A C 1
ATOM 1428 O O . LYS A 1 185 ? 24.811 4.705 0.380 1.00 98.12 185 LYS A O 1
ATOM 1433 N N . ALA A 1 186 ? 25.185 3.609 -1.552 1.00 98.38 186 ALA A N 1
ATOM 1434 C CA . ALA A 1 186 ? 24.463 4.553 -2.404 1.00 98.38 186 ALA A CA 1
ATOM 1435 C C . ALA A 1 186 ? 22.976 4.661 -2.022 1.00 98.38 186 ALA A C 1
ATOM 1437 O O . ALA A 1 186 ? 22.407 5.753 -2.012 1.00 98.38 186 ALA A O 1
ATOM 1438 N N . PHE A 1 187 ? 22.347 3.539 -1.660 1.00 98.38 187 PHE A N 1
ATOM 1439 C CA . PHE A 1 187 ? 20.970 3.518 -1.177 1.00 98.38 187 PHE A CA 1
ATOM 1440 C C . PHE A 1 187 ? 20.793 4.335 0.107 1.00 98.38 187 PHE A C 1
ATOM 1442 O O . PHE A 1 187 ? 19.891 5.172 0.175 1.00 98.38 187 PHE A O 1
ATOM 1449 N N . PHE A 1 188 ? 21.642 4.119 1.117 1.00 98.12 188 PHE A N 1
ATOM 1450 C CA . PHE A 1 188 ? 21.542 4.863 2.373 1.00 98.12 188 PHE A CA 1
ATOM 1451 C C . PHE A 1 188 ? 21.892 6.337 2.202 1.00 98.12 188 PHE A C 1
ATOM 1453 O O . PHE A 1 188 ? 21.210 7.180 2.774 1.00 98.12 188 PHE A O 1
ATOM 1460 N N . GLU A 1 189 ? 22.883 6.671 1.376 1.00 97.88 189 GLU A N 1
ATOM 1461 C CA . GLU A 1 189 ? 23.183 8.063 1.032 1.00 97.88 189 GLU A CA 1
ATOM 1462 C C . GLU A 1 189 ? 21.961 8.760 0.413 1.00 97.88 189 GLU A C 1
ATOM 1464 O O . GLU A 1 189 ? 21.585 9.853 0.840 1.00 97.88 189 GLU A O 1
ATOM 1469 N N . ARG A 1 190 ? 21.274 8.098 -0.525 1.00 97.50 190 ARG A N 1
ATOM 1470 C CA . ARG A 1 190 ? 20.046 8.620 -1.132 1.00 97.50 190 ARG A CA 1
ATOM 1471 C C . ARG A 1 190 ? 18.897 8.758 -0.127 1.00 97.50 190 ARG A C 1
ATOM 1473 O O . ARG A 1 190 ? 18.207 9.776 -0.149 1.00 97.50 190 ARG A O 1
ATOM 1480 N N . LEU A 1 191 ? 18.666 7.752 0.721 1.00 97.69 191 LEU A N 1
ATOM 1481 C CA . LEU A 1 191 ? 17.593 7.762 1.724 1.00 97.69 191 LEU A CA 1
ATOM 1482 C C . LEU A 1 191 ? 17.821 8.851 2.780 1.00 97.69 191 LEU A C 1
ATOM 1484 O O . LEU A 1 191 ? 16.902 9.605 3.095 1.00 97.69 191 LEU A O 1
ATOM 1488 N N . HIS A 1 192 ? 19.043 8.971 3.297 1.00 95.62 192 HIS A N 1
ATOM 1489 C CA . HIS A 1 192 ? 19.365 9.925 4.358 1.00 95.62 192 HIS A CA 1
ATOM 1490 C C . HIS A 1 192 ? 19.267 11.380 3.885 1.00 95.62 192 HIS A C 1
ATOM 1492 O O . HIS A 1 192 ? 18.876 12.241 4.670 1.00 95.62 192 HIS A O 1
ATOM 1498 N N . ASN A 1 193 ? 19.548 11.638 2.604 1.00 95.19 193 ASN A N 1
ATOM 1499 C CA . ASN A 1 193 ? 19.462 12.966 1.991 1.00 95.19 193 ASN A CA 1
ATOM 1500 C C . ASN A 1 193 ? 18.103 13.261 1.327 1.00 95.19 193 ASN A C 1
ATOM 1502 O O . ASN A 1 193 ? 17.924 14.330 0.743 1.00 95.19 193 ASN A O 1
ATOM 1506 N N . ALA A 1 194 ? 17.146 12.331 1.381 1.00 95.19 194 ALA A N 1
ATOM 1507 C CA . ALA A 1 194 ? 15.855 12.482 0.721 1.00 95.19 194 ALA A CA 1
ATOM 1508 C C . ALA A 1 194 ? 14.983 13.552 1.393 1.00 95.19 194 ALA A C 1
ATOM 1510 O O . ALA A 1 194 ? 14.662 13.466 2.581 1.00 95.19 194 ALA A O 1
ATOM 1511 N N . SER A 1 195 ? 14.542 14.529 0.603 1.00 91.06 195 SER A N 1
ATOM 1512 C CA . SER A 1 195 ? 13.670 15.629 1.037 1.00 91.06 195 SER A CA 1
ATOM 1513 C C . SER A 1 195 ? 12.239 15.493 0.511 1.00 91.06 195 SER A C 1
ATOM 1515 O O . SER A 1 195 ? 11.338 16.213 0.940 1.00 91.06 195 SER A O 1
ATOM 1517 N N . GLU A 1 196 ? 11.993 14.531 -0.378 1.00 91.81 196 GLU A N 1
ATOM 1518 C CA . GLU A 1 196 ? 10.746 14.367 -1.126 1.00 91.81 196 GLU A CA 1
ATOM 1519 C C . GLU A 1 196 ? 9.658 13.637 -0.322 1.00 91.81 196 GLU A C 1
ATOM 1521 O O . GLU A 1 196 ? 8.946 12.782 -0.843 1.00 91.81 196 GLU A O 1
ATOM 1526 N N . VAL A 1 197 ? 9.517 13.949 0.970 1.00 85.88 197 VAL A N 1
ATOM 1527 C CA . VAL A 1 197 ? 8.570 13.280 1.887 1.00 85.88 197 VAL A CA 1
ATOM 1528 C C . VAL A 1 197 ? 7.101 13.444 1.461 1.00 85.88 197 VAL A C 1
ATOM 1530 O O . VAL A 1 197 ? 6.258 12.615 1.802 1.00 85.88 197 VAL A O 1
ATOM 1533 N N . GLU A 1 198 ? 6.797 14.487 0.682 1.00 83.12 198 GLU A N 1
ATOM 1534 C CA . GLU A 1 198 ? 5.470 14.719 0.096 1.00 83.12 198 GLU A CA 1
ATOM 1535 C C . GLU A 1 198 ? 5.140 13.760 -1.050 1.00 83.12 198 GLU A C 1
ATOM 1537 O O . GLU A 1 198 ? 3.961 13.567 -1.372 1.00 83.12 198 GLU A O 1
ATOM 1542 N N . ASP A 1 199 ? 6.155 13.153 -1.671 1.00 89.81 199 ASP A N 1
ATOM 1543 C CA . ASP A 1 199 ? 5.948 12.277 -2.811 1.00 89.81 199 ASP A CA 1
ATOM 1544 C C . ASP A 1 199 ? 5.037 11.099 -2.433 1.00 89.81 199 ASP A C 1
ATOM 1546 O O . ASP A 1 199 ? 5.031 10.564 -1.312 1.00 89.81 199 ASP A O 1
ATOM 1550 N N . ARG A 1 200 ? 4.172 10.718 -3.374 1.00 85.69 200 ARG A N 1
ATOM 1551 C CA . ARG A 1 200 ? 3.186 9.670 -3.122 1.00 85.69 200 ARG A CA 1
ATOM 1552 C C . ARG A 1 200 ? 3.818 8.295 -2.952 1.00 85.69 200 ARG A C 1
ATOM 1554 O O . ARG A 1 200 ? 3.290 7.502 -2.179 1.00 85.69 200 ARG A O 1
ATOM 1561 N N . TRP A 1 201 ? 4.908 8.032 -3.658 1.00 91.69 201 TRP A N 1
ATOM 1562 C CA . TRP A 1 201 ? 5.412 6.691 -3.910 1.00 91.69 201 TRP A CA 1
ATOM 1563 C C . TRP A 1 201 ? 6.839 6.477 -3.405 1.00 91.69 201 TRP A C 1
ATOM 1565 O O . TRP A 1 201 ? 7.168 5.358 -3.019 1.00 91.69 201 TRP A O 1
ATOM 1575 N N . LEU A 1 202 ? 7.683 7.513 -3.363 1.00 94.62 202 LEU A N 1
ATOM 1576 C CA . LEU A 1 202 ? 9.077 7.383 -2.927 1.00 94.62 202 LEU A CA 1
ATOM 1577 C C . LEU A 1 202 ? 9.236 6.807 -1.509 1.00 94.62 202 LEU A C 1
ATOM 1579 O O . LEU A 1 202 ? 10.055 5.896 -1.366 1.00 94.62 202 LEU A O 1
ATOM 1583 N N . PRO A 1 203 ? 8.463 7.219 -0.479 1.00 93.06 203 PRO A N 1
ATOM 1584 C CA . PRO A 1 203 ? 8.573 6.608 0.850 1.00 93.06 203 PRO A CA 1
ATOM 1585 C C . PRO A 1 203 ? 8.354 5.090 0.832 1.00 93.06 203 PRO A C 1
ATOM 1587 O O . PRO A 1 203 ? 9.085 4.338 1.479 1.00 93.06 203 PRO A O 1
ATOM 1590 N N . ASP A 1 204 ? 7.381 4.629 0.044 1.00 93.69 204 ASP A N 1
ATOM 1591 C CA . ASP A 1 204 ? 7.080 3.208 -0.112 1.00 93.69 204 ASP A CA 1
ATOM 1592 C C . ASP A 1 204 ? 8.152 2.491 -0.953 1.00 93.69 204 ASP A C 1
ATOM 1594 O O . ASP A 1 204 ? 8.507 1.350 -0.653 1.00 93.69 204 ASP A O 1
ATOM 1598 N N . ALA A 1 205 ? 8.735 3.156 -1.955 1.00 97.06 205 ALA A N 1
ATOM 1599 C CA . ALA A 1 205 ? 9.846 2.616 -2.739 1.00 97.06 205 ALA A CA 1
ATOM 1600 C C . ALA A 1 205 ? 11.104 2.396 -1.878 1.00 97.06 205 ALA A C 1
ATOM 1602 O O . ALA A 1 205 ? 11.716 1.328 -1.945 1.00 97.06 205 ALA A O 1
ATOM 1603 N N . PHE A 1 206 ? 11.449 3.348 -1.002 1.00 98.12 206 PHE A N 1
ATOM 1604 C CA . PHE A 1 206 ? 12.509 3.160 -0.007 1.00 98.12 206 PHE A CA 1
ATOM 1605 C C . PHE A 1 206 ? 12.186 2.006 0.947 1.00 98.12 206 PHE A C 1
ATOM 1607 O O . PHE A 1 206 ? 13.038 1.153 1.201 1.00 98.12 206 PHE A O 1
ATOM 1614 N N . ALA A 1 207 ? 10.945 1.932 1.436 1.00 96.75 207 ALA A N 1
ATOM 1615 C CA . ALA A 1 207 ? 10.504 0.852 2.314 1.00 96.75 207 ALA A CA 1
ATOM 1616 C C . ALA A 1 207 ? 10.602 -0.538 1.657 1.00 96.75 207 ALA A C 1
ATOM 1618 O O . ALA A 1 207 ? 10.956 -1.510 2.332 1.00 96.75 207 ALA A O 1
ATOM 1619 N N . CYS A 1 208 ? 10.352 -0.641 0.346 1.00 96.69 208 CYS A N 1
ATOM 1620 C CA . CYS A 1 208 ? 10.538 -1.879 -0.415 1.00 96.69 208 CYS A CA 1
ATOM 1621 C C . CYS A 1 208 ? 11.998 -2.349 -0.377 1.00 96.69 208 CYS A C 1
ATOM 1623 O O . CYS A 1 208 ? 12.256 -3.520 -0.108 1.00 96.69 208 CYS A O 1
ATOM 1625 N N . VAL A 1 209 ? 12.966 -1.445 -0.570 1.00 97.75 209 VAL A N 1
ATOM 1626 C CA . VAL A 1 209 ? 14.396 -1.791 -0.471 1.00 97.75 209 VAL A CA 1
ATOM 1627 C C . VAL A 1 209 ? 14.786 -2.146 0.967 1.00 97.75 209 VAL A C 1
ATOM 1629 O O . VAL A 1 209 ? 15.489 -3.131 1.187 1.00 97.75 209 VAL A O 1
ATOM 1632 N N . LEU A 1 210 ? 14.293 -1.402 1.966 1.00 98.00 210 LEU A N 1
ATOM 1633 C CA . LEU A 1 210 ? 14.578 -1.676 3.381 1.00 98.00 210 LEU A CA 1
ATOM 1634 C C . LEU A 1 210 ? 14.124 -3.078 3.813 1.00 98.00 210 LEU A C 1
ATOM 1636 O O . LEU A 1 210 ? 14.809 -3.743 4.595 1.00 98.00 210 LEU A O 1
ATOM 1640 N N . THR A 1 211 ? 12.961 -3.514 3.328 1.00 94.62 211 THR A N 1
ATOM 1641 C CA . THR A 1 211 ? 12.349 -4.801 3.694 1.00 94.62 211 THR A CA 1
ATOM 1642 C C . THR A 1 211 ? 12.806 -5.973 2.839 1.00 94.62 211 THR A C 1
ATOM 1644 O O . THR A 1 211 ? 12.645 -7.121 3.264 1.00 94.62 211 THR A O 1
ATOM 1647 N N . ALA A 1 212 ? 13.437 -5.710 1.693 1.00 89.56 212 ALA A N 1
ATOM 1648 C CA . ALA A 1 212 ? 14.069 -6.735 0.877 1.00 89.56 212 ALA A CA 1
ATOM 1649 C C . ALA A 1 212 ? 15.094 -7.560 1.683 1.00 89.56 212 ALA A C 1
ATOM 1651 O O . ALA A 1 212 ? 15.586 -7.150 2.742 1.00 89.56 212 ALA A O 1
ATOM 1652 N N . ASN A 1 213 ? 15.417 -8.758 1.182 1.00 80.19 213 ASN A N 1
ATOM 1653 C CA . ASN A 1 213 ? 16.445 -9.640 1.751 1.00 80.19 213 ASN A CA 1
ATOM 1654 C C . ASN A 1 213 ? 16.279 -9.898 3.268 1.00 80.19 213 ASN A C 1
ATOM 1656 O O . ASN A 1 213 ? 17.246 -9.879 4.033 1.00 80.19 213 ASN A O 1
ATOM 1660 N N . GLY A 1 214 ? 15.035 -10.099 3.724 1.00 82.19 214 GLY A N 1
ATOM 1661 C CA . GLY A 1 214 ? 14.719 -10.416 5.124 1.00 82.19 214 GLY A CA 1
ATOM 1662 C C . GLY A 1 214 ? 14.805 -9.227 6.090 1.00 82.19 214 GLY A C 1
ATOM 1663 O O . GLY A 1 214 ? 14.998 -9.422 7.294 1.00 82.19 214 GLY A O 1
ATOM 1664 N N . GLY A 1 215 ? 14.697 -7.993 5.586 1.00 90.00 215 GLY A N 1
ATOM 1665 C CA . GLY A 1 215 ? 14.701 -6.780 6.408 1.00 90.00 215 GLY A CA 1
ATOM 1666 C C . GLY A 1 215 ? 16.065 -6.437 7.011 1.00 90.00 215 GLY A C 1
ATOM 1667 O O . GLY A 1 215 ? 16.132 -5.750 8.034 1.00 90.00 215 GLY A O 1
ATOM 1668 N N . LYS A 1 216 ? 17.169 -6.919 6.419 1.00 92.31 216 LYS A N 1
ATOM 1669 C CA . LYS A 1 216 ? 18.537 -6.601 6.874 1.00 92.31 216 LYS A CA 1
ATOM 1670 C C . LYS A 1 216 ? 18.786 -5.090 6.853 1.00 92.31 216 LYS A C 1
ATOM 1672 O O . LYS A 1 216 ? 19.277 -4.543 7.841 1.00 92.31 216 LYS A O 1
ATOM 1677 N N . LEU A 1 217 ? 18.408 -4.421 5.762 1.00 96.62 217 LEU A N 1
ATOM 1678 C CA . LEU A 1 217 ? 18.575 -2.974 5.617 1.00 96.62 217 LEU A CA 1
ATOM 1679 C C . LEU A 1 217 ? 17.621 -2.197 6.526 1.00 96.62 217 LEU A C 1
ATOM 1681 O O . LEU A 1 217 ? 18.048 -1.239 7.155 1.00 96.62 217 LEU A O 1
ATOM 1685 N N . MET A 1 218 ? 16.381 -2.660 6.712 1.00 96.81 218 MET A N 1
ATOM 1686 C CA . MET A 1 218 ? 15.458 -2.098 7.707 1.00 96.81 218 MET A CA 1
ATOM 1687 C C . MET A 1 218 ? 16.059 -2.116 9.119 1.00 96.81 218 MET A C 1
ATOM 1689 O O . MET A 1 218 ? 15.979 -1.117 9.827 1.00 96.81 218 MET A O 1
ATOM 1693 N N . LYS A 1 219 ? 16.686 -3.223 9.543 1.00 94.50 219 LYS A N 1
ATOM 1694 C CA . LYS A 1 219 ? 17.341 -3.312 10.862 1.00 94.50 219 LYS A CA 1
ATOM 1695 C C . LYS A 1 219 ? 18.526 -2.346 10.980 1.00 94.50 219 LYS A C 1
ATOM 1697 O O . LYS A 1 219 ? 18.673 -1.712 12.023 1.00 94.50 219 LYS A O 1
ATOM 1702 N N . LYS A 1 220 ? 19.336 -2.205 9.921 1.00 95.94 220 LYS A N 1
ATOM 1703 C CA . LYS A 1 220 ? 20.415 -1.200 9.855 1.00 95.94 220 LYS A CA 1
ATOM 1704 C C . LYS A 1 220 ? 19.857 0.224 9.951 1.00 95.94 220 LYS A C 1
ATOM 1706 O O . LYS A 1 220 ? 20.356 1.016 10.742 1.00 95.94 220 LYS A O 1
ATOM 1711 N N . HIS A 1 221 ? 18.778 0.515 9.227 1.00 96.69 221 HIS A N 1
ATOM 1712 C CA . HIS A 1 221 ? 18.116 1.820 9.246 1.00 96.69 221 HIS A CA 1
ATOM 1713 C C . HIS A 1 221 ? 17.492 2.148 10.605 1.00 96.69 221 HIS A C 1
ATOM 1715 O O . HIS A 1 221 ? 17.618 3.263 11.101 1.00 96.69 221 HIS A O 1
ATOM 1721 N N . LEU A 1 222 ? 16.883 1.161 11.268 1.00 95.38 222 LEU A N 1
ATOM 1722 C CA . LEU A 1 222 ? 16.396 1.308 12.640 1.00 95.38 222 LEU A CA 1
ATOM 1723 C C . LEU A 1 222 ? 17.540 1.667 13.602 1.00 95.38 222 LEU A C 1
ATOM 1725 O O . LEU A 1 222 ? 17.376 2.549 14.440 1.00 95.38 222 LEU A O 1
ATOM 1729 N N . ALA A 1 223 ? 18.700 1.016 13.475 1.00 94.69 223 ALA A N 1
ATOM 1730 C CA . ALA A 1 223 ? 19.881 1.339 14.276 1.00 94.69 223 ALA A CA 1
ATOM 1731 C C . ALA A 1 223 ? 20.417 2.752 13.980 1.00 94.69 223 ALA A C 1
ATOM 1733 O O . ALA A 1 223 ? 20.752 3.481 14.912 1.00 94.69 223 ALA A O 1
ATOM 1734 N N . TYR A 1 224 ? 20.430 3.166 12.709 1.00 93.94 224 TYR A N 1
ATOM 1735 C CA . TYR A 1 224 ? 20.775 4.531 12.309 1.00 93.94 224 TYR A CA 1
ATOM 1736 C C . TYR A 1 224 ? 19.837 5.563 12.957 1.00 93.94 224 TYR A C 1
ATOM 1738 O O . TYR A 1 224 ? 20.306 6.506 13.595 1.00 93.94 224 TYR A O 1
ATOM 1746 N N . GLN A 1 225 ? 18.521 5.340 12.885 1.00 91.94 225 GLN A N 1
ATOM 1747 C CA . GLN A 1 225 ? 17.503 6.198 13.500 1.00 91.94 225 GLN A CA 1
ATOM 1748 C C . GLN A 1 225 ? 17.625 6.260 15.025 1.00 91.94 225 GLN A C 1
ATOM 1750 O O . GLN A 1 225 ? 17.405 7.314 15.613 1.00 91.94 225 GLN A O 1
ATOM 1755 N N . LEU A 1 226 ? 18.024 5.163 15.677 1.00 91.75 226 LEU A N 1
ATOM 1756 C CA . LEU A 1 226 ? 18.299 5.149 17.115 1.00 91.75 226 LEU A CA 1
ATOM 1757 C C . LEU A 1 226 ? 19.494 6.035 17.497 1.00 91.75 226 LEU A C 1
ATOM 1759 O O . LEU A 1 226 ? 19.472 6.609 18.584 1.00 91.75 226 LEU A O 1
ATOM 1763 N N . GLN A 1 227 ? 20.501 6.158 16.630 1.00 90.75 227 GLN A N 1
ATOM 1764 C CA . GLN A 1 227 ? 21.688 6.993 16.853 1.00 90.75 227 GLN A CA 1
ATOM 1765 C C . GLN A 1 227 ? 21.455 8.467 16.493 1.00 90.75 227 GLN A C 1
ATOM 1767 O O . GLN A 1 227 ? 22.016 9.348 17.136 1.00 90.75 227 GLN A O 1
ATOM 1772 N N . HIS A 1 228 ? 20.608 8.736 15.497 1.00 86.62 228 HIS A N 1
ATOM 1773 C CA . HIS A 1 228 ? 20.360 10.073 14.944 1.00 86.62 228 HIS A CA 1
ATOM 1774 C C . HIS A 1 228 ? 19.021 10.658 15.398 1.00 86.62 228 HIS A C 1
ATOM 1776 O O . HIS A 1 228 ? 18.411 11.466 14.700 1.00 86.62 228 HIS A O 1
ATOM 1782 N N . GLN A 1 229 ? 18.545 10.252 16.576 1.00 72.19 229 GLN A N 1
ATOM 1783 C CA . GLN A 1 229 ? 17.332 10.812 17.158 1.00 72.19 229 GLN A CA 1
ATOM 1784 C C . GLN A 1 229 ? 17.517 12.321 17.317 1.00 72.19 229 GLN A C 1
ATOM 1786 O O . GLN A 1 229 ? 18.342 12.763 18.117 1.00 72.19 229 GLN A O 1
ATOM 1791 N N . SER A 1 230 ? 16.750 13.122 16.573 1.00 57.00 230 SER A N 1
ATOM 1792 C CA . SER A 1 230 ? 16.755 14.563 16.790 1.00 57.00 230 SER A CA 1
ATOM 1793 C C . SER A 1 230 ? 16.397 14.845 18.248 1.00 57.00 230 SER A C 1
ATOM 1795 O O . SER A 1 230 ? 15.351 14.420 18.741 1.00 57.00 230 SER A O 1
ATOM 1797 N N . THR A 1 231 ? 17.226 15.643 18.919 1.00 42.50 231 THR A N 1
ATOM 1798 C CA . THR A 1 231 ? 16.879 16.350 20.159 1.00 42.50 231 THR A CA 1
ATOM 1799 C C . THR A 1 231 ? 15.899 17.486 19.867 1.00 42.50 231 THR A C 1
ATOM 1801 O O . THR A 1 231 ? 15.965 18.549 20.488 1.00 42.50 231 THR A O 1
ATOM 1804 N N . SER A 1 232 ? 14.980 17.301 18.907 1.00 35.12 232 SER A N 1
ATOM 1805 C CA . SER A 1 232 ? 13.905 18.257 18.724 1.00 35.12 232 SER A CA 1
ATOM 1806 C C . SER A 1 232 ? 13.143 18.243 20.034 1.00 35.12 232 SER A C 1
ATOM 1808 O O . SER A 1 232 ? 12.512 17.237 20.379 1.00 35.12 232 SER A O 1
ATOM 1810 N N . LYS A 1 233 ? 13.236 19.356 20.775 1.00 33.19 233 LYS A N 1
ATOM 1811 C CA . LYS A 1 233 ? 12.212 19.734 21.738 1.00 33.19 233 LYS A CA 1
ATOM 1812 C C . LYS A 1 233 ? 10.908 19.345 21.076 1.00 33.19 233 LYS A C 1
ATOM 1814 O O . LYS A 1 233 ? 10.649 19.786 19.954 1.00 33.19 233 LYS A O 1
ATOM 1819 N N . THR A 1 234 ? 10.164 18.459 21.728 1.00 27.86 234 THR A N 1
ATOM 1820 C CA . THR A 1 234 ? 8.756 18.249 21.437 1.00 27.86 234 THR A CA 1
ATOM 1821 C C . THR A 1 234 ? 8.221 19.620 21.033 1.00 27.86 234 THR A C 1
ATOM 1823 O O . THR A 1 234 ? 8.435 20.560 21.814 1.00 27.86 234 THR A O 1
ATOM 1826 N N . PRO A 1 235 ? 7.606 19.808 19.847 1.00 28.00 235 PRO A N 1
ATOM 1827 C CA . PRO A 1 235 ? 6.690 20.928 19.718 1.00 28.00 235 PRO A CA 1
ATOM 1828 C C . PRO A 1 235 ? 5.853 20.807 20.975 1.00 28.00 235 PRO A C 1
ATOM 1830 O O . PRO A 1 235 ? 5.348 19.706 21.235 1.00 28.00 235 PRO A O 1
ATOM 1833 N N . ALA A 1 236 ? 5.898 21.825 21.840 1.00 25.95 236 ALA A N 1
ATOM 1834 C CA . ALA A 1 236 ? 5.105 21.802 23.046 1.00 25.95 236 ALA A CA 1
ATOM 1835 C C . ALA A 1 236 ? 3.729 21.373 22.557 1.00 25.95 236 ALA A C 1
ATOM 1837 O O . ALA A 1 236 ? 3.165 22.031 21.679 1.00 25.95 236 ALA A O 1
ATOM 1838 N N . MET A 1 237 ? 3.268 20.194 22.991 1.00 31.52 237 MET A N 1
ATOM 1839 C CA . MET A 1 237 ? 1.852 19.930 22.881 1.00 31.52 237 MET A CA 1
ATOM 1840 C C . MET A 1 237 ? 1.277 21.103 23.624 1.00 31.52 237 MET A C 1
ATOM 1842 O O . MET A 1 237 ? 1.570 21.289 24.809 1.00 31.52 237 MET A O 1
ATOM 1846 N N . ASP A 1 238 ? 0.643 21.977 22.864 1.00 25.88 238 ASP A N 1
ATOM 1847 C CA . ASP A 1 238 ? 0.081 23.165 23.416 1.00 25.88 238 ASP A CA 1
ATOM 1848 C C . ASP A 1 238 ? -1.060 22.685 24.306 1.00 25.88 238 ASP A C 1
ATOM 1850 O O . ASP A 1 238 ? -2.175 22.432 23.862 1.00 25.88 238 ASP A O 1
ATOM 1854 N N . HIS A 1 239 ? -0.740 22.447 25.577 1.00 33.19 239 HIS A N 1
ATOM 1855 C CA . HIS A 1 239 ? -1.713 22.167 26.620 1.00 33.19 239 HIS A CA 1
ATOM 1856 C C . HIS A 1 239 ? -2.508 23.437 26.960 1.00 33.19 239 HIS A C 1
ATOM 1858 O O . HIS A 1 239 ? -3.396 23.404 27.811 1.00 33.19 239 HIS A O 1
ATOM 1864 N N . SER A 1 240 ? -2.257 24.537 26.245 1.00 30.31 240 SER A N 1
ATOM 1865 C CA . SER A 1 240 ? -3.074 25.741 26.164 1.00 30.31 240 SER A CA 1
ATOM 1866 C C . SER A 1 240 ? -4.389 25.481 25.416 1.00 30.31 240 SER A C 1
ATOM 1868 O O . SER A 1 240 ? -4.727 26.169 24.469 1.00 30.31 240 SER A O 1
ATOM 1870 N N . MET A 1 241 ? -5.123 24.444 25.824 1.00 30.25 241 MET A N 1
ATOM 1871 C CA . MET A 1 241 ? -6.589 24.379 25.852 1.00 30.25 241 MET A CA 1
ATOM 1872 C C . MET A 1 241 ? -7.039 23.314 26.868 1.00 30.25 241 MET A C 1
ATOM 1874 O O . MET A 1 241 ? -8.006 22.589 26.669 1.00 30.25 241 MET A O 1
ATOM 1878 N N . HIS A 1 242 ? -6.372 23.253 28.022 1.00 33.09 242 HIS A N 1
ATOM 1879 C CA . HIS A 1 242 ? -7.085 23.029 29.273 1.00 33.09 242 HIS A CA 1
ATOM 1880 C C . HIS A 1 242 ? -7.360 24.395 29.898 1.00 33.09 242 HIS A C 1
ATOM 1882 O O . HIS A 1 242 ? -6.783 24.756 30.921 1.00 33.09 242 HIS A O 1
ATOM 1888 N N . GLN A 1 243 ? -8.277 25.164 29.297 1.00 25.11 243 GLN A N 1
ATOM 1889 C CA . GLN A 1 243 ? -9.095 26.008 30.155 1.00 25.11 243 GLN A CA 1
ATOM 1890 C C . GLN A 1 243 ? -9.827 25.040 31.080 1.00 25.11 243 GLN A C 1
ATOM 1892 O O . GLN A 1 243 ? -10.740 24.323 30.668 1.00 25.11 243 GLN A O 1
ATOM 1897 N N . MET A 1 244 ? -9.347 24.966 32.321 1.00 27.64 244 MET A N 1
ATOM 1898 C CA . MET A 1 244 ? -10.155 24.536 33.442 1.00 27.64 244 MET A CA 1
ATOM 1899 C C . MET A 1 244 ? -11.389 25.436 33.429 1.00 27.64 244 MET A C 1
ATOM 1901 O O . MET A 1 244 ? -11.376 26.539 33.968 1.00 27.64 244 MET A O 1
ATOM 1905 N N . ASN A 1 245 ? -12.462 24.977 32.784 1.00 26.66 245 ASN A N 1
ATOM 1906 C CA . ASN A 1 245 ? -13.780 25.360 33.242 1.00 26.66 245 ASN A CA 1
ATOM 1907 C C . ASN A 1 245 ? -13.801 24.946 34.706 1.00 26.66 245 ASN A C 1
ATOM 1909 O O . ASN A 1 245 ? -13.675 23.758 35.008 1.00 26.66 245 ASN A O 1
ATOM 1913 N N . ASN A 1 246 ? -13.848 25.955 35.577 1.00 24.20 246 ASN A N 1
ATOM 1914 C CA . ASN A 1 246 ? -14.093 25.820 36.999 1.00 24.20 246 ASN A CA 1
ATOM 1915 C C . ASN A 1 246 ? -14.983 24.603 37.237 1.00 24.20 246 ASN A C 1
ATOM 1917 O O . ASN A 1 246 ? -16.119 24.558 36.763 1.00 24.20 246 ASN A O 1
ATOM 1921 N N . THR A 1 247 ? -14.465 23.628 37.978 1.00 28.66 247 THR A N 1
ATOM 1922 C CA . THR A 1 247 ? -15.276 22.648 38.689 1.00 28.66 247 THR A CA 1
ATOM 1923 C C . THR A 1 247 ? -16.093 23.396 39.735 1.00 28.66 247 THR A C 1
ATOM 1925 O O . THR A 1 247 ? -15.798 23.368 40.925 1.00 28.66 247 THR A O 1
ATOM 1928 N N . THR A 1 248 ? -17.136 24.087 39.290 1.00 26.62 248 THR A N 1
ATOM 1929 C CA . THR A 1 248 ? -18.387 24.053 40.021 1.00 26.62 248 THR A CA 1
ATOM 1930 C C . THR A 1 248 ? -18.900 22.628 39.875 1.00 26.62 248 THR A C 1
ATOM 1932 O O . THR A 1 248 ? -19.081 22.126 38.763 1.00 26.62 248 THR A O 1
ATOM 1935 N N . SER A 1 249 ? -19.067 21.935 41.003 1.00 27.78 249 SER A N 1
ATOM 1936 C CA . SER A 1 249 ? -19.884 20.724 41.059 1.00 27.78 249 SER A CA 1
ATOM 1937 C C . SER A 1 249 ? -21.144 20.972 40.227 1.00 27.78 249 SER A C 1
ATOM 1939 O O . SER A 1 249 ? -21.798 21.992 40.466 1.00 27.78 249 SER A O 1
ATOM 1941 N N . PRO A 1 250 ? -21.487 20.128 39.236 1.00 31.38 250 PRO A N 1
ATOM 1942 C CA . PRO A 1 250 ? -22.719 20.344 38.511 1.00 31.38 250 PRO A CA 1
ATOM 1943 C C . PRO A 1 250 ? -23.842 20.163 39.525 1.00 31.38 250 PRO A C 1
ATOM 1945 O O . PRO A 1 250 ? -24.033 19.068 40.058 1.00 31.38 250 PRO A O 1
ATOM 1948 N N . GLU A 1 251 ? -24.575 21.239 39.803 1.00 31.53 251 GLU A N 1
ATOM 1949 C CA . GLU A 1 251 ? -25.925 21.114 40.332 1.00 31.53 251 GLU A CA 1
ATOM 1950 C C . GLU A 1 251 ? -26.670 20.064 39.491 1.00 31.53 251 GLU A C 1
ATOM 1952 O O . GLU A 1 251 ? -26.442 19.982 38.274 1.00 31.53 251 GLU A O 1
ATOM 1957 N N . PRO A 1 252 ? -27.534 19.235 40.098 1.00 35.34 252 PRO A N 1
ATOM 1958 C CA . PRO A 1 252 ? -28.305 18.251 39.359 1.00 35.34 252 PRO A CA 1
ATOM 1959 C C . PRO A 1 252 ? -29.167 18.995 38.336 1.00 35.34 252 PRO A C 1
ATOM 1961 O O . PRO A 1 252 ? -30.198 19.576 38.673 1.00 35.34 252 PRO A O 1
ATOM 1964 N N . LYS A 1 253 ? -28.719 19.022 37.073 1.00 47.22 253 LYS A N 1
ATOM 1965 C CA . LYS A 1 253 ? -29.493 19.593 35.972 1.00 47.22 253 LYS A CA 1
ATOM 1966 C C . LYS A 1 253 ? -30.822 18.849 35.948 1.00 47.22 253 LYS A C 1
ATOM 1968 O O . LYS A 1 253 ? -30.833 17.632 35.769 1.00 47.22 253 LYS A O 1
ATOM 1973 N N . LYS A 1 254 ? -31.925 19.576 36.162 1.00 53.22 254 LYS A N 1
ATOM 1974 C CA . LYS A 1 254 ? -33.283 19.046 36.001 1.00 53.22 254 LYS A CA 1
ATOM 1975 C C . LYS A 1 254 ? -33.347 18.297 34.672 1.00 53.22 254 LYS A C 1
ATOM 1977 O O . LYS A 1 254 ? -33.057 18.874 33.626 1.00 53.22 254 LYS A O 1
ATOM 1982 N N . GLN A 1 255 ? -33.684 17.016 34.745 1.00 59.69 255 GLN A N 1
ATOM 1983 C CA . GLN A 1 255 ? -33.847 16.155 33.584 1.00 59.69 255 GLN A CA 1
ATOM 1984 C C . GLN A 1 255 ? -34.934 16.764 32.690 1.00 59.69 255 GLN A C 1
ATOM 1986 O O . GLN A 1 255 ? -36.024 17.074 33.176 1.00 59.69 255 GLN A O 1
ATOM 1991 N N . VAL A 1 256 ? -34.614 17.015 31.420 1.00 76.75 256 VAL A N 1
ATOM 1992 C CA . VAL A 1 256 ? -35.563 17.629 30.485 1.00 76.75 256 VAL A CA 1
ATOM 1993 C C . VAL A 1 256 ? -36.706 16.641 30.251 1.00 76.75 256 VAL A C 1
ATOM 1995 O O . VAL A 1 256 ? -36.465 15.453 30.027 1.00 76.75 256 VAL A O 1
ATOM 1998 N N . GLU A 1 257 ? -37.948 17.113 30.354 1.00 83.12 257 GLU A N 1
ATOM 1999 C CA . GLU A 1 257 ? -39.125 16.258 30.211 1.00 83.12 257 GLU A CA 1
ATOM 2000 C C . GLU A 1 257 ? -39.271 15.785 28.756 1.00 83.12 257 GLU A C 1
ATOM 2002 O O . GLU A 1 257 ? -39.468 16.594 27.851 1.00 83.12 257 GLU A O 1
ATOM 2007 N N . GLY A 1 258 ? -39.153 14.473 28.526 1.00 88.31 258 GLY A N 1
ATOM 2008 C CA . GLY A 1 258 ? -39.178 13.864 27.190 1.00 88.31 258 GLY A CA 1
ATOM 2009 C C . GLY A 1 258 ? -37.859 13.186 26.803 1.00 88.31 258 GLY A C 1
ATOM 2010 O O . GLY A 1 258 ? -37.011 12.926 27.653 1.00 88.31 258 GLY A O 1
ATOM 2011 N N . ILE A 1 259 ? -37.708 12.836 25.523 1.00 90.88 259 ILE A N 1
ATOM 2012 C CA . ILE A 1 259 ? -36.453 12.302 24.961 1.00 90.88 259 ILE A CA 1
ATOM 2013 C C . ILE A 1 259 ? -35.537 13.487 24.652 1.00 90.88 259 ILE A C 1
ATOM 2015 O O . ILE A 1 259 ? -36.006 14.469 24.085 1.00 90.88 259 ILE A O 1
ATOM 2019 N N . ASP A 1 260 ? -34.256 13.404 24.993 1.00 93.00 260 ASP A N 1
ATOM 2020 C CA . ASP A 1 260 ? -33.274 14.446 24.665 1.00 93.00 260 ASP A CA 1
ATOM 2021 C C . ASP A 1 260 ? -31.921 13.785 24.388 1.00 93.00 260 ASP A C 1
ATOM 2023 O O . ASP A 1 260 ? -31.233 13.359 25.319 1.00 93.00 260 ASP A O 1
ATOM 2027 N N . LEU A 1 261 ? -31.581 13.604 23.114 1.00 93.44 261 LEU A N 1
ATOM 2028 C CA . LEU A 1 261 ? -30.362 12.952 22.663 1.00 93.44 261 LEU A CA 1
ATOM 2029 C C . LEU A 1 261 ? -29.263 13.985 22.437 1.00 93.44 261 LEU A C 1
ATOM 2031 O O . LEU A 1 261 ? -29.434 14.996 21.774 1.00 93.44 261 LEU A O 1
ATOM 2035 N N . ILE A 1 262 ? -28.068 13.679 22.922 1.00 93.88 262 ILE A N 1
ATOM 2036 C CA . ILE A 1 262 ? -26.880 14.491 22.678 1.00 93.88 262 ILE A CA 1
ATOM 2037 C C . ILE A 1 262 ? -25.743 13.624 22.172 1.00 93.88 262 ILE A C 1
ATOM 2039 O O . ILE A 1 262 ? -25.593 12.469 22.578 1.00 93.88 262 ILE A O 1
ATOM 2043 N N . VAL A 1 263 ? -24.882 14.198 21.337 1.00 92.81 263 VAL A N 1
ATOM 2044 C CA . VAL A 1 263 ? -23.570 13.603 21.078 1.00 92.81 263 VAL A CA 1
ATOM 2045 C C . VAL A 1 263 ? -22.698 13.898 22.295 1.00 92.81 263 VAL A C 1
ATOM 2047 O O . VAL A 1 263 ? -22.190 15.004 22.455 1.00 92.81 263 VAL A O 1
ATOM 2050 N N . SER A 1 264 ? -22.547 12.921 23.188 1.00 86.56 264 SER A N 1
ATOM 2051 C CA . SER A 1 264 ? -21.775 13.099 24.418 1.00 86.56 264 SER A CA 1
ATOM 2052 C C . SER A 1 264 ? -20.269 13.094 24.165 1.00 86.56 264 SER A C 1
ATOM 2054 O O . SER A 1 264 ? -19.521 13.708 24.919 1.00 86.56 264 SER A O 1
ATOM 2056 N N . GLU A 1 265 ? -19.807 12.376 23.135 1.00 87.00 265 GLU A N 1
ATOM 2057 C CA . GLU A 1 265 ? -18.389 12.310 22.775 1.00 87.00 265 GLU A CA 1
ATOM 2058 C C . GLU A 1 265 ? -18.186 11.807 21.337 1.00 87.00 265 GLU A C 1
ATOM 2060 O O . GLU A 1 265 ? -18.866 10.886 20.889 1.00 87.00 265 GLU A O 1
ATOM 2065 N N . ILE A 1 266 ? -17.186 12.350 20.638 1.00 87.38 266 ILE A N 1
ATOM 2066 C CA . ILE A 1 266 ? -16.679 11.798 19.375 1.00 87.38 266 ILE A CA 1
ATOM 2067 C C . ILE A 1 266 ? -15.277 11.232 19.635 1.00 87.38 266 ILE A C 1
ATOM 2069 O O . ILE A 1 266 ? -14.323 11.981 19.868 1.00 87.38 266 ILE A O 1
ATOM 2073 N N . LYS A 1 267 ? -15.120 9.908 19.585 1.00 78.88 267 LYS A N 1
ATOM 2074 C CA . LYS A 1 267 ? -13.812 9.239 19.683 1.00 78.88 267 LYS A CA 1
ATOM 2075 C C . LYS A 1 267 ? -13.271 8.934 18.294 1.00 78.88 267 LYS A C 1
ATOM 2077 O O . LYS A 1 267 ? -14.026 8.552 17.402 1.00 78.88 267 LYS A O 1
ATOM 2082 N N . ILE A 1 268 ? -11.960 9.084 18.137 1.00 72.19 268 ILE A N 1
ATOM 2083 C CA . ILE A 1 268 ? -11.240 8.736 16.914 1.00 72.19 268 ILE A CA 1
ATOM 2084 C C . ILE A 1 268 ? -10.072 7.820 17.270 1.00 72.19 268 ILE A C 1
ATOM 2086 O O . ILE A 1 268 ? -9.417 8.037 18.289 1.00 72.19 268 ILE A O 1
ATOM 2090 N N . ASP A 1 269 ? -9.832 6.815 16.438 1.00 63.28 269 ASP A N 1
ATOM 2091 C CA . ASP A 1 269 ? -8.677 5.924 16.528 1.00 63.28 269 ASP A CA 1
ATOM 2092 C C . ASP A 1 269 ? -7.979 5.860 15.159 1.00 63.28 269 ASP A C 1
ATOM 2094 O O . ASP A 1 269 ? -8.618 5.452 14.185 1.00 63.28 269 ASP A O 1
ATOM 2098 N N . PRO A 1 270 ? -6.705 6.268 15.057 1.00 58.72 270 PRO A N 1
ATOM 2099 C CA . PRO A 1 270 ? -5.886 6.822 16.141 1.00 58.72 270 PRO A CA 1
ATOM 2100 C C . PRO A 1 270 ? -6.296 8.241 16.563 1.00 58.72 270 PRO A C 1
ATOM 2102 O O . PRO A 1 270 ? -6.873 9.004 15.789 1.00 58.72 270 PRO A O 1
ATOM 2105 N N . SER A 1 271 ? -5.901 8.629 17.776 1.00 64.44 271 SER A N 1
ATOM 2106 C CA . SER A 1 271 ? -6.066 9.993 18.306 1.00 64.44 271 SER A CA 1
ATOM 2107 C C . SER A 1 271 ? -5.168 11.040 17.632 1.00 64.44 271 SER A C 1
ATOM 2109 O O . SER A 1 271 ? -5.458 12.233 17.695 1.00 64.44 271 SER A O 1
ATOM 2111 N N . SER A 1 272 ? -4.094 10.606 16.968 1.00 68.88 272 SER A N 1
ATOM 2112 C CA . SER A 1 272 ? -3.170 11.453 16.202 1.00 68.88 272 SER A CA 1
ATOM 2113 C C . SER A 1 272 ? -2.842 10.776 14.866 1.00 68.88 272 SER A C 1
ATOM 2115 O O . SER A 1 272 ? -1.860 10.029 14.785 1.00 68.88 272 SER A O 1
ATOM 2117 N N . PRO A 1 273 ? -3.697 10.943 13.842 1.00 76.31 273 PRO A N 1
ATOM 2118 C CA . PRO A 1 273 ? -3.511 10.296 12.549 1.00 76.31 273 PRO A CA 1
ATOM 2119 C C . PRO A 1 273 ? -2.432 10.977 11.703 1.00 76.31 273 PRO A C 1
ATOM 2121 O O . PRO A 1 273 ? -2.297 12.202 11.695 1.00 76.31 273 PRO A O 1
ATOM 2124 N N . ALA A 1 274 ? -1.699 10.174 10.934 1.00 77.12 274 ALA A N 1
ATOM 2125 C CA . ALA A 1 274 ? -0.877 10.682 9.843 1.00 77.12 274 ALA A CA 1
ATOM 2126 C C . ALA A 1 274 ? -1.689 10.779 8.542 1.00 77.12 274 ALA A C 1
ATOM 2128 O O . ALA A 1 274 ? -2.683 10.072 8.365 1.00 77.12 274 ALA A O 1
ATOM 2129 N N . VAL A 1 275 ? -1.254 11.601 7.585 1.00 79.94 275 VAL A N 1
ATOM 2130 C CA . VAL A 1 275 ? -1.773 11.500 6.209 1.00 79.94 275 VAL A CA 1
ATOM 2131 C C . VAL A 1 275 ? -1.614 10.077 5.672 1.00 79.94 275 VAL A C 1
ATOM 2133 O O . VAL A 1 275 ? -0.674 9.361 6.020 1.00 79.94 275 VAL A O 1
ATOM 2136 N N . ARG A 1 276 ? -2.542 9.662 4.807 1.00 73.44 276 ARG A N 1
ATOM 2137 C CA . ARG A 1 276 ? -2.648 8.299 4.257 1.00 73.44 276 ARG A CA 1
ATOM 2138 C C . ARG A 1 276 ? -2.945 7.228 5.317 1.00 73.44 276 ARG A C 1
ATOM 2140 O O . ARG A 1 276 ? -2.784 6.035 5.057 1.00 73.44 276 ARG A O 1
ATOM 2147 N N . GLU A 1 277 ? -3.384 7.634 6.505 1.00 74.88 277 GLU A N 1
ATOM 2148 C CA . GLU A 1 277 ? -3.915 6.764 7.551 1.00 74.88 277 GLU A CA 1
ATOM 2149 C C . GLU A 1 277 ? -5.440 6.904 7.616 1.00 74.88 277 GLU A C 1
ATOM 2151 O O . GLU A 1 277 ? -5.987 7.990 7.405 1.00 74.88 277 GLU A O 1
ATOM 2156 N N . ARG A 1 278 ? -6.148 5.804 7.899 1.00 74.25 278 ARG A N 1
ATOM 2157 C CA . ARG A 1 278 ? -7.586 5.874 8.175 1.00 74.25 278 ARG A CA 1
ATOM 2158 C C . ARG A 1 278 ? -7.821 6.035 9.668 1.00 74.25 278 ARG A C 1
ATOM 2160 O O . ARG A 1 278 ? -7.271 5.277 10.458 1.00 74.25 278 ARG A O 1
ATOM 2167 N N . ILE A 1 279 ? -8.709 6.955 10.019 1.00 78.50 279 ILE A N 1
ATOM 2168 C CA . ILE A 1 279 ? -9.307 7.041 11.347 1.00 78.50 279 ILE A CA 1
ATOM 2169 C C . ILE A 1 279 ? -10.605 6.241 11.386 1.00 78.50 279 ILE A C 1
ATOM 2171 O O . ILE A 1 279 ? -11.420 6.325 10.466 1.00 78.50 279 ILE A O 1
ATOM 2175 N N . ASN A 1 280 ? -10.821 5.501 12.467 1.00 76.19 280 ASN A N 1
ATOM 2176 C CA . ASN A 1 280 ? -12.119 4.953 12.841 1.00 76.19 280 ASN A CA 1
ATOM 2177 C C . ASN A 1 280 ? -12.793 5.908 13.823 1.00 76.19 280 ASN A C 1
ATOM 2179 O O . ASN A 1 280 ? -12.145 6.420 14.733 1.00 76.19 280 ASN A O 1
ATOM 2183 N N . VAL A 1 281 ? -14.092 6.134 13.655 1.00 82.69 281 VAL A N 1
ATOM 2184 C CA . VAL A 1 281 ? -14.870 7.059 14.481 1.00 82.69 281 VAL A CA 1
ATOM 2185 C C . VAL A 1 281 ? -15.895 6.282 15.297 1.00 82.69 281 VAL A C 1
ATOM 2187 O O . VAL A 1 281 ? -16.627 5.445 14.770 1.00 82.69 281 VAL A O 1
ATOM 2190 N N . THR A 1 282 ? -15.972 6.599 16.586 1.00 80.88 282 THR A N 1
ATOM 2191 C CA . THR A 1 282 ? -17.061 6.175 17.469 1.00 80.88 282 THR A CA 1
ATOM 2192 C C . THR A 1 282 ? -17.803 7.406 17.961 1.00 80.88 282 THR A C 1
ATOM 2194 O O . THR A 1 282 ? -17.202 8.288 18.574 1.00 80.88 282 THR A O 1
ATOM 2197 N N . VAL A 1 283 ? -19.105 7.464 17.703 1.00 88.06 283 VAL A N 1
ATOM 2198 C CA . VAL A 1 283 ? -19.987 8.524 18.194 1.00 88.06 283 VAL A CA 1
ATOM 2199 C C . VAL A 1 283 ? -20.721 8.000 19.420 1.00 88.06 283 VAL A C 1
ATOM 2201 O O . VAL A 1 283 ? -21.509 7.063 19.312 1.00 88.06 283 VAL A O 1
ATOM 2204 N N . ASN A 1 284 ? -20.471 8.594 20.581 1.00 85.12 284 ASN A N 1
ATOM 2205 C CA . ASN A 1 284 ? -21.235 8.309 21.786 1.00 85.12 284 ASN A CA 1
ATOM 2206 C C . ASN A 1 284 ? -22.467 9.213 21.822 1.00 85.12 284 ASN A C 1
ATOM 2208 O O . ASN A 1 284 ? -22.338 10.438 21.806 1.00 85.12 284 ASN A O 1
ATOM 2212 N N . VAL A 1 285 ? -23.648 8.603 21.869 1.00 88.69 285 VAL A N 1
ATOM 2213 C CA . VAL A 1 285 ? -24.938 9.289 21.969 1.00 88.69 285 VAL A CA 1
ATOM 2214 C C . VAL A 1 285 ? -25.529 9.014 23.340 1.00 88.69 285 VAL A C 1
ATOM 2216 O O . VAL A 1 285 ? -25.679 7.853 23.720 1.00 88.69 285 VAL A O 1
ATOM 2219 N N . LYS A 1 286 ? -25.872 10.067 24.080 1.00 89.69 286 LYS A N 1
ATOM 2220 C CA . LYS A 1 286 ? -26.523 9.973 25.387 1.00 89.69 286 LYS A CA 1
ATOM 2221 C C . LYS A 1 286 ? -27.954 10.474 25.299 1.00 89.69 286 LYS A C 1
ATOM 2223 O O . LYS A 1 286 ? -28.168 11.568 24.796 1.00 89.69 286 LYS A O 1
ATOM 2228 N N . ASN A 1 287 ? -28.904 9.732 25.857 1.00 93.06 287 ASN A N 1
ATOM 2229 C CA . ASN A 1 287 ? -30.226 10.275 26.153 1.00 93.06 287 ASN A CA 1
ATOM 2230 C C . ASN A 1 287 ? -30.174 10.934 27.537 1.00 93.06 287 ASN A C 1
ATOM 2232 O O . ASN A 1 287 ? -30.079 10.249 28.549 1.00 93.06 287 ASN A O 1
ATOM 2236 N N . GLN A 1 288 ? -30.164 12.260 27.601 1.00 90.38 288 GLN A N 1
ATOM 2237 C CA . GLN A 1 288 ? -30.170 13.022 28.854 1.00 90.38 288 GLN A CA 1
ATOM 2238 C C . GLN A 1 288 ? -31.582 13.430 29.312 1.00 90.38 288 GLN A C 1
ATOM 2240 O O . GLN A 1 288 ? -31.725 14.042 30.372 1.00 90.38 288 GLN A O 1
ATOM 2245 N N . GLY A 1 289 ? -32.609 13.086 28.532 1.00 89.88 289 GLY A N 1
ATOM 2246 C CA . GLY A 1 289 ? -34.011 13.331 28.852 1.00 89.88 289 GLY A CA 1
ATOM 2247 C C . GLY A 1 289 ? -34.562 12.362 29.897 1.00 89.88 289 GLY A C 1
ATOM 2248 O O . GLY A 1 289 ? -33.863 11.462 30.372 1.00 89.88 289 GLY A O 1
ATOM 2249 N N . SER A 1 290 ? -35.819 12.567 30.289 1.00 89.69 290 SER A N 1
ATOM 2250 C CA . SER A 1 290 ? -36.536 11.737 31.266 1.00 89.69 290 SER A CA 1
ATOM 2251 C C . SER A 1 290 ? -37.290 10.554 30.652 1.00 89.69 290 SER A C 1
ATOM 2253 O O . SER A 1 290 ? -37.748 9.683 31.388 1.00 89.69 290 SER A O 1
ATOM 2255 N N . SER A 1 291 ? -37.438 10.511 29.324 1.00 91.50 291 SER A N 1
ATOM 2256 C CA . SER A 1 291 ? -38.152 9.447 28.605 1.00 91.50 291 SER A CA 1
ATOM 2257 C C . SER A 1 291 ? -37.214 8.577 27.774 1.00 91.50 291 SER A C 1
ATOM 2259 O O . SER A 1 291 ? -36.280 9.073 27.147 1.00 91.50 291 SER A O 1
ATOM 2261 N N . ASP A 1 292 ? -37.507 7.281 27.713 1.00 89.62 292 ASP A N 1
ATOM 2262 C CA . ASP A 1 292 ? -36.754 6.320 26.909 1.00 89.62 292 ASP A CA 1
ATOM 2263 C C . ASP A 1 292 ? -37.018 6.508 25.407 1.00 89.62 292 ASP A C 1
ATOM 2265 O O . ASP A 1 292 ? -38.163 6.635 24.960 1.00 89.62 292 ASP A O 1
ATOM 2269 N N . LEU A 1 293 ? -35.961 6.433 24.597 1.00 89.31 293 LEU A N 1
ATOM 2270 C CA . LEU A 1 293 ? -36.106 6.177 23.170 1.00 89.31 293 LEU A CA 1
ATOM 2271 C C . LEU A 1 293 ? -36.389 4.683 22.982 1.00 89.31 293 LEU A C 1
ATOM 2273 O O . LEU A 1 293 ? -35.525 3.848 23.246 1.00 89.31 293 LEU A O 1
ATOM 2277 N N . ALA A 1 294 ? -37.596 4.349 22.527 1.00 86.12 294 ALA A N 1
ATOM 2278 C CA . ALA A 1 294 ? -38.002 2.967 22.285 1.00 86.12 294 ALA A CA 1
ATOM 2279 C C . ALA A 1 294 ? -37.156 2.281 21.195 1.00 86.12 294 ALA A C 1
ATOM 2281 O O . ALA A 1 294 ? -36.699 2.924 20.247 1.00 86.12 294 ALA A O 1
ATOM 2282 N N . ALA A 1 295 ? -37.009 0.959 21.307 1.00 76.44 295 ALA A N 1
ATOM 2283 C CA . ALA A 1 295 ? -36.430 0.129 20.254 1.00 76.44 295 ALA A CA 1
ATOM 2284 C C . ALA A 1 295 ? -37.231 0.231 18.938 1.00 76.44 295 ALA A C 1
ATOM 2286 O O . ALA A 1 295 ? -38.393 0.635 18.928 1.00 76.44 295 ALA A O 1
ATOM 2287 N N . ASP A 1 296 ? -36.583 -0.112 17.824 1.00 77.31 296 ASP A N 1
ATOM 2288 C CA . ASP A 1 296 ? -37.052 0.038 16.439 1.00 77.31 296 ASP A CA 1
ATOM 2289 C C . ASP A 1 296 ? -37.234 1.490 15.948 1.00 77.31 296 ASP A C 1
ATOM 2291 O O . ASP A 1 296 ? -37.540 1.708 14.774 1.00 77.31 296 ASP A O 1
ATOM 2295 N N . LYS A 1 297 ? -36.934 2.495 16.785 1.00 83.25 297 LYS A N 1
ATOM 2296 C CA . LYS A 1 297 ? -36.666 3.867 16.333 1.00 83.25 297 LYS A CA 1
ATOM 2297 C C . LYS A 1 297 ? -35.179 4.030 16.036 1.00 83.25 297 LYS A C 1
ATOM 2299 O O . LYS A 1 297 ? -34.342 3.854 16.920 1.00 83.25 297 LYS A O 1
ATOM 2304 N N . PHE A 1 298 ? -34.851 4.352 14.787 1.00 84.44 298 PHE A N 1
ATOM 2305 C CA . PHE A 1 298 ? -33.468 4.604 14.396 1.00 84.44 298 PHE A CA 1
ATOM 2306 C C . PHE A 1 298 ? -32.963 5.909 14.998 1.00 84.44 298 PHE A C 1
ATOM 2308 O O . PHE A 1 298 ? -33.704 6.882 15.041 1.00 84.44 298 PHE A O 1
ATOM 2315 N N . VAL A 1 299 ? -31.690 5.930 15.385 1.00 87.94 299 VAL A N 1
ATOM 2316 C CA . VAL A 1 299 ? -30.947 7.158 15.686 1.00 87.94 299 VAL A CA 1
ATOM 2317 C C . VAL A 1 299 ? -30.146 7.534 14.438 1.00 87.94 299 VAL A C 1
ATOM 2319 O O . VAL A 1 299 ? -29.058 6.983 14.232 1.00 87.94 299 VAL A O 1
ATOM 2322 N N . PRO A 1 300 ? -30.687 8.390 13.552 1.00 90.19 300 PRO A N 1
ATOM 2323 C CA . PRO A 1 300 ? -29.950 8.872 12.396 1.00 90.19 300 PRO A CA 1
ATOM 2324 C C . PRO A 1 300 ? -28.814 9.809 12.827 1.00 90.19 300 PRO A C 1
ATOM 2326 O O . PRO A 1 300 ? -29.025 10.730 13.615 1.00 90.19 300 PRO A O 1
ATOM 2329 N N . LEU A 1 301 ? -27.616 9.584 12.288 1.00 93.19 301 LEU A N 1
ATOM 2330 C CA . LEU A 1 301 ? -26.482 10.499 12.410 1.00 93.19 301 LEU A CA 1
ATOM 2331 C C . LEU A 1 301 ? -26.111 11.045 11.036 1.00 93.19 301 LEU A C 1
ATOM 2333 O O . LEU A 1 301 ? -25.792 10.265 10.140 1.00 93.19 301 LEU A O 1
ATOM 2337 N N . ASP A 1 302 ? -26.061 12.362 10.904 1.00 92.56 302 ASP A N 1
ATOM 2338 C CA . ASP A 1 302 ? -25.424 13.056 9.790 1.00 92.56 302 ASP A CA 1
ATOM 2339 C C . ASP A 1 302 ? -23.994 13.407 10.194 1.00 92.56 302 ASP A C 1
ATOM 2341 O O . ASP A 1 302 ? -23.764 14.197 11.111 1.00 92.56 302 ASP A O 1
ATOM 2345 N N . ILE A 1 303 ? -23.020 12.803 9.521 1.00 93.81 303 ILE A N 1
ATOM 2346 C CA . ILE A 1 303 ? -21.604 12.909 9.858 1.00 93.81 303 ILE A CA 1
ATOM 2347 C C . ILE A 1 303 ? -20.893 13.593 8.699 1.00 93.81 303 ILE A C 1
ATOM 2349 O O . ILE A 1 303 ? -20.882 13.084 7.581 1.00 93.81 303 ILE A O 1
ATOM 2353 N N . ARG A 1 304 ? -20.259 14.728 8.970 1.00 94.00 304 ARG A N 1
ATOM 2354 C CA . ARG A 1 304 ? -19.491 15.491 7.990 1.00 94.00 304 ARG A CA 1
ATOM 2355 C C . ARG A 1 304 ? -18.038 15.567 8.410 1.00 94.00 304 ARG A C 1
ATOM 2357 O O . ARG A 1 304 ? -17.732 16.045 9.494 1.00 94.00 304 ARG A O 1
ATOM 2364 N N . PHE A 1 305 ? -17.152 15.141 7.525 1.00 94.19 305 PHE A N 1
ATOM 2365 C CA . PHE A 1 305 ? -15.717 15.341 7.645 1.00 94.19 305 PHE A CA 1
ATOM 2366 C C . PHE A 1 305 ? -15.272 16.334 6.572 1.00 94.19 305 PHE A C 1
ATOM 2368 O O . PHE A 1 305 ? -15.385 16.049 5.379 1.00 94.19 305 PHE A O 1
ATOM 2375 N N . GLU A 1 306 ? -14.798 17.509 6.978 1.00 95.50 306 GLU A N 1
ATOM 2376 C CA . GLU A 1 306 ? -14.413 18.568 6.044 1.00 95.50 306 GLU A CA 1
ATOM 2377 C C . GLU A 1 306 ? -13.178 19.344 6.497 1.00 95.50 306 GLU A C 1
ATOM 2379 O O . GLU A 1 306 ? -12.923 19.514 7.686 1.00 95.50 306 GLU A O 1
ATOM 2384 N N . GLY A 1 307 ? -12.396 19.812 5.533 1.00 92.88 307 GLY A N 1
ATOM 2385 C CA . GLY A 1 307 ? -11.133 20.505 5.766 1.00 92.88 307 GLY A CA 1
ATOM 2386 C C . GLY A 1 307 ? -10.256 20.429 4.526 1.00 92.88 307 GLY A C 1
ATOM 2387 O O . GLY A 1 307 ? -10.422 19.532 3.702 1.00 92.88 307 GLY A O 1
ATOM 2388 N N . MET A 1 308 ? -9.349 21.391 4.356 1.00 93.12 308 MET A N 1
ATOM 2389 C CA . MET A 1 308 ? -8.396 21.406 3.236 1.00 93.12 308 MET A CA 1
ATOM 2390 C C . MET A 1 308 ? -9.036 21.266 1.837 1.00 93.12 308 MET A C 1
ATOM 2392 O O . MET A 1 308 ? -8.475 20.634 0.947 1.00 93.12 308 MET A O 1
ATOM 2396 N N . GLY A 1 309 ? -10.236 21.828 1.643 1.00 88.62 309 GLY A N 1
ATOM 2397 C CA . GLY A 1 309 ? -10.986 21.737 0.380 1.00 88.62 309 GLY A CA 1
ATOM 2398 C C . GLY A 1 309 ? -11.678 20.389 0.134 1.00 88.62 309 GLY A C 1
ATOM 2399 O O . GLY A 1 309 ? -12.358 20.230 -0.877 1.00 88.62 309 GLY A O 1
ATOM 2400 N N . LEU A 1 310 ? -11.547 19.433 1.057 1.00 88.06 310 LEU A N 1
ATOM 2401 C CA . LEU A 1 310 ? -12.254 18.159 1.037 1.00 88.06 310 LEU A CA 1
ATOM 2402 C C . LEU A 1 310 ? -13.519 18.232 1.887 1.00 88.06 310 LEU A C 1
ATOM 2404 O O . LEU A 1 310 ? -13.553 18.871 2.940 1.00 88.06 310 LEU A O 1
ATOM 2408 N N . LYS A 1 311 ? -14.550 17.522 1.435 1.00 91.69 311 LYS A N 1
ATOM 2409 C CA . LYS A 1 311 ? -15.813 17.370 2.146 1.00 91.69 311 LYS A CA 1
ATOM 2410 C C . LYS A 1 311 ? -16.377 15.980 1.889 1.00 91.69 311 LYS A C 1
ATOM 2412 O O . LYS A 1 311 ? -16.641 15.618 0.745 1.00 91.69 311 LYS A O 1
ATOM 2417 N N . PHE A 1 312 ? -16.587 15.231 2.962 1.00 87.88 312 PHE A N 1
ATOM 2418 C CA . PHE A 1 312 ? -17.156 13.893 2.936 1.00 87.88 312 PHE A CA 1
ATOM 2419 C C . PHE A 1 312 ? -18.328 13.821 3.902 1.00 87.88 312 PHE A C 1
ATOM 2421 O O . PHE A 1 312 ? -18.165 14.044 5.100 1.00 87.88 312 PHE A O 1
ATOM 2428 N N . ASP A 1 313 ? -19.493 13.468 3.372 1.00 87.31 313 ASP A N 1
ATOM 2429 C CA . ASP A 1 313 ? -20.706 13.264 4.151 1.00 87.31 313 ASP A CA 1
ATOM 2430 C C . ASP A 1 313 ? -20.984 11.758 4.258 1.00 87.31 313 ASP A C 1
ATOM 2432 O O . ASP A 1 313 ? -20.906 11.020 3.275 1.00 87.31 313 ASP A O 1
ATOM 2436 N N . GLN A 1 314 ? -21.278 11.291 5.468 1.00 86.00 314 GLN A N 1
ATOM 2437 C CA . GLN A 1 314 ? -21.740 9.940 5.763 1.00 86.00 314 GLN A CA 1
ATOM 2438 C C . GLN A 1 314 ? -23.015 10.033 6.591 1.00 86.00 314 GLN A C 1
ATOM 2440 O O . GLN A 1 314 ? -23.164 10.929 7.418 1.00 86.00 314 GLN A O 1
ATOM 2445 N N . VAL A 1 315 ? -23.911 9.071 6.406 1.00 83.19 315 VAL A N 1
ATOM 2446 C CA . VAL A 1 315 ? -25.094 8.927 7.254 1.00 83.19 315 VAL A CA 1
ATOM 2447 C C . VAL A 1 315 ? -24.959 7.629 8.035 1.00 83.19 315 VAL A C 1
ATOM 2449 O O . VAL A 1 315 ? -24.445 6.641 7.517 1.00 83.19 315 VAL A O 1
ATOM 2452 N N . SER A 1 316 ? -25.401 7.600 9.285 1.00 84.75 316 SER A N 1
ATOM 2453 C CA . SER A 1 316 ? -25.636 6.359 10.023 1.00 84.75 316 SER A CA 1
ATOM 2454 C C . SER A 1 316 ? -27.116 6.216 10.302 1.00 84.75 316 SER A C 1
ATOM 2456 O O . SER A 1 316 ? -27.725 7.141 10.818 1.00 84.75 316 SER A O 1
ATOM 2458 N N . ARG A 1 317 ? -27.692 5.053 9.996 1.00 84.94 317 ARG A N 1
ATOM 2459 C CA . ARG A 1 317 ? -29.067 4.706 10.378 1.00 84.94 317 ARG A CA 1
ATOM 2460 C C . ARG A 1 317 ? -29.158 3.232 10.758 1.00 84.94 317 ARG A C 1
ATOM 2462 O O . ARG A 1 317 ? -30.010 2.498 10.279 1.00 84.94 317 ARG A O 1
ATOM 2469 N N . ASN A 1 318 ? -28.214 2.792 11.588 1.00 74.25 318 ASN A N 1
ATOM 2470 C CA . ASN A 1 318 ? -28.071 1.383 11.970 1.00 74.25 318 ASN A CA 1
ATOM 2471 C C . ASN A 1 318 ? -28.404 1.116 13.440 1.00 74.25 318 ASN A C 1
ATOM 2473 O O . ASN A 1 318 ? -28.648 -0.029 13.809 1.00 74.25 318 ASN A O 1
ATOM 2477 N N . PHE A 1 319 ? -28.413 2.151 14.283 1.00 80.12 319 PHE A N 1
ATOM 2478 C CA . PHE A 1 319 ? -28.710 1.998 15.701 1.00 80.12 319 PHE A CA 1
ATOM 2479 C C . PHE A 1 319 ? -30.216 2.127 15.939 1.00 80.12 319 PHE A C 1
ATOM 2481 O O . PHE A 1 319 ? -30.776 3.198 15.720 1.00 80.12 319 PHE A O 1
ATOM 2488 N N . LYS A 1 320 ? -30.861 1.038 16.369 1.00 83.12 320 LYS A N 1
ATOM 2489 C CA . LYS A 1 320 ? -32.311 0.969 16.630 1.00 83.12 320 LYS A CA 1
ATOM 2490 C C . LYS A 1 320 ? -32.672 0.221 17.916 1.00 83.12 320 LYS A C 1
ATOM 2492 O O . LYS A 1 320 ? -33.809 -0.198 18.095 1.00 83.12 320 LYS A O 1
ATOM 2497 N N . GLU A 1 321 ? -31.703 0.001 18.799 1.00 76.88 321 GLU A N 1
ATOM 2498 C CA . GLU A 1 321 ? -31.897 -0.789 20.026 1.00 76.88 321 GLU A CA 1
ATOM 2499 C C . GLU A 1 321 ? -32.637 -0.013 21.131 1.00 76.88 321 GLU A C 1
ATOM 2501 O O . GLU A 1 321 ? -32.999 -0.590 22.155 1.00 76.88 321 GLU A O 1
ATOM 2506 N N . GLY A 1 322 ? -32.905 1.276 20.902 1.00 79.56 322 GLY A N 1
ATOM 2507 C CA . GLY A 1 322 ? -33.419 2.197 21.908 1.00 79.56 322 GLY A CA 1
ATOM 2508 C C . GLY A 1 322 ? -32.311 2.731 22.819 1.00 79.56 322 GLY A C 1
ATOM 2509 O O . GLY A 1 322 ? -31.214 2.178 22.884 1.00 79.56 322 GLY A O 1
ATOM 2510 N N . ILE A 1 323 ? -32.584 3.846 23.493 1.00 83.56 323 ILE A N 1
ATOM 2511 C CA . ILE A 1 323 ? -31.656 4.488 24.434 1.00 83.56 323 ILE A CA 1
ATOM 2512 C C . ILE A 1 323 ? -32.463 4.910 25.659 1.00 83.56 323 ILE A C 1
ATOM 2514 O O . ILE A 1 323 ? -33.313 5.803 25.564 1.00 83.56 323 ILE A O 1
ATOM 2518 N N . LYS A 1 324 ? -32.218 4.272 26.807 1.00 86.75 324 LYS A N 1
ATOM 2519 C CA . LYS A 1 324 ? -32.921 4.613 28.050 1.00 86.75 324 LYS A CA 1
ATOM 2520 C C . LYS A 1 324 ? -32.563 6.015 28.532 1.00 86.75 324 LYS A C 1
ATOM 2522 O O . LYS A 1 324 ? -31.477 6.514 28.246 1.00 86.75 324 LYS A O 1
ATOM 2527 N N . ALA A 1 325 ? -33.444 6.636 29.303 1.00 87.75 325 ALA A N 1
ATOM 2528 C CA . ALA A 1 325 ? -33.151 7.880 29.999 1.00 87.75 325 ALA A CA 1
ATOM 2529 C C . ALA A 1 325 ? -31.853 7.746 30.826 1.00 87.75 325 ALA A C 1
ATOM 2531 O O . ALA A 1 325 ? -31.687 6.823 31.623 1.00 87.75 325 ALA A O 1
ATOM 2532 N N . GLY A 1 326 ? -30.902 8.651 30.603 1.00 80.44 326 GLY A N 1
ATOM 2533 C CA . GLY A 1 326 ? -29.567 8.655 31.209 1.00 80.44 326 GLY A CA 1
ATOM 2534 C C . GLY A 1 326 ? -28.518 7.764 30.525 1.00 80.44 326 GLY A C 1
ATOM 2535 O O . GLY A 1 326 ? -27.328 7.915 30.814 1.00 80.44 326 GLY A O 1
ATOM 2536 N N . GLU A 1 327 ? -28.912 6.868 29.618 1.00 79.81 327 GLU A N 1
ATOM 2537 C CA . GLU A 1 327 ? -28.020 5.903 28.967 1.00 79.81 327 GLU A CA 1
ATOM 2538 C C . GLU A 1 327 ? -27.147 6.548 27.881 1.00 79.81 327 GLU A C 1
ATOM 2540 O O . GLU A 1 327 ? -27.577 7.458 27.177 1.00 79.81 327 GLU A O 1
ATOM 2545 N N . THR A 1 328 ? -25.915 6.047 27.724 1.00 78.94 328 THR A N 1
ATOM 2546 C CA . THR A 1 328 ? -25.012 6.380 26.611 1.00 78.94 328 THR A CA 1
ATOM 2547 C C . THR A 1 328 ? -24.705 5.139 25.779 1.00 78.94 328 THR A C 1
ATOM 2549 O O . THR A 1 328 ? -24.353 4.098 26.330 1.00 78.94 328 THR A O 1
ATOM 2552 N N . VAL A 1 329 ? -24.795 5.263 24.457 1.00 73.19 329 VAL A N 1
ATOM 2553 C CA . VAL A 1 329 ? -24.532 4.191 23.486 1.00 73.19 329 VAL A CA 1
ATOM 2554 C C . VAL A 1 329 ? -23.462 4.619 22.487 1.00 73.19 329 VAL A C 1
ATOM 2556 O O . VAL A 1 329 ? -23.332 5.802 22.183 1.00 73.19 329 VAL A O 1
ATOM 2559 N N . SER A 1 330 ? -22.701 3.663 21.954 1.00 77.12 330 SER A N 1
ATOM 2560 C CA . SER A 1 330 ? -21.638 3.920 20.976 1.00 77.12 330 SER A CA 1
ATOM 2561 C C . SER A 1 330 ? -22.056 3.477 19.577 1.00 77.12 330 SER A C 1
ATOM 2563 O O . SER A 1 330 ? -22.290 2.295 19.329 1.00 77.12 330 SER A O 1
ATOM 2565 N N . ILE A 1 331 ? -22.089 4.417 18.636 1.00 79.94 331 ILE A N 1
ATOM 2566 C CA . ILE A 1 331 ? -22.413 4.182 17.230 1.00 79.94 331 ILE A CA 1
ATOM 2567 C C . ILE A 1 331 ? -21.121 4.266 16.411 1.00 79.94 331 ILE A C 1
ATOM 2569 O O . ILE A 1 331 ? -20.450 5.295 16.376 1.00 79.94 331 ILE A O 1
ATOM 2573 N N . THR A 1 332 ? -20.760 3.164 15.751 1.00 73.25 332 THR A N 1
ATOM 2574 C CA . THR A 1 332 ? -19.504 3.025 14.980 1.00 73.25 332 THR A CA 1
ATOM 2575 C C . THR A 1 332 ? -19.726 2.723 13.503 1.00 73.25 332 THR A C 1
ATOM 2577 O O . THR A 1 332 ? -18.773 2.638 12.729 1.00 73.25 332 THR A O 1
ATOM 2580 N N . LYS A 1 333 ? -20.982 2.521 13.096 1.00 78.00 333 LYS A N 1
ATOM 2581 C CA . LYS A 1 333 ? -21.348 2.072 11.752 1.00 78.00 333 LYS A CA 1
ATOM 2582 C C . LYS A 1 333 ? -21.996 3.191 10.962 1.00 78.00 333 LYS A C 1
ATOM 2584 O O . LYS A 1 333 ? -22.756 3.962 11.534 1.00 78.00 333 LYS A O 1
ATOM 2589 N N . ASN A 1 334 ? -21.747 3.244 9.664 1.00 78.00 334 ASN A N 1
ATOM 2590 C CA . ASN A 1 334 ? -22.439 4.112 8.717 1.00 78.00 334 ASN A CA 1
ATOM 2591 C C . ASN A 1 334 ? -23.290 3.279 7.747 1.00 78.00 334 ASN A C 1
ATOM 2593 O O . ASN A 1 334 ? -23.250 2.046 7.750 1.00 78.00 334 ASN A O 1
ATOM 2597 N N . ILE A 1 335 ? -24.057 3.975 6.923 1.00 70.12 335 ILE A N 1
ATOM 2598 C CA . ILE A 1 335 ? -24.705 3.454 5.728 1.00 70.12 335 ILE A CA 1
ATOM 2599 C C . ILE A 1 335 ? -24.174 4.214 4.516 1.00 70.12 335 ILE A C 1
ATOM 2601 O O . ILE A 1 335 ? -24.103 5.442 4.509 1.00 70.12 335 ILE A O 1
ATOM 2605 N N . ASN A 1 336 ? -23.792 3.471 3.484 1.00 52.72 336 ASN A N 1
ATOM 2606 C CA . ASN A 1 336 ? -23.419 4.012 2.185 1.00 52.72 336 ASN A CA 1
ATOM 2607 C C . ASN A 1 336 ? -24.249 3.295 1.117 1.00 52.72 336 ASN A C 1
ATOM 2609 O O . ASN A 1 336 ? -23.880 2.216 0.654 1.00 52.72 336 ASN A O 1
ATOM 2613 N N . GLY A 1 337 ? -25.421 3.843 0.790 1.00 56.06 337 GLY A N 1
ATOM 2614 C CA . GLY A 1 337 ? -26.416 3.119 -0.003 1.00 56.06 337 GLY A CA 1
ATOM 2615 C C . GLY A 1 337 ? -26.880 1.844 0.730 1.00 56.06 337 GLY A C 1
ATOM 2616 O O . GLY A 1 337 ? -27.263 1.946 1.894 1.00 56.06 337 GLY A O 1
ATOM 2617 N N . PRO A 1 338 ? -26.847 0.649 0.103 1.00 46.28 338 PRO A N 1
ATOM 2618 C CA . PRO A 1 338 ? -27.264 -0.604 0.745 1.00 46.28 338 PRO A CA 1
ATOM 2619 C C . PRO A 1 338 ? -26.211 -1.209 1.697 1.00 46.28 338 PRO A C 1
ATOM 2621 O O . PRO A 1 338 ? -26.478 -2.224 2.337 1.00 46.28 338 PRO A O 1
ATOM 2624 N N . TRP A 1 339 ? -25.009 -0.631 1.782 1.00 50.72 339 TRP A N 1
ATOM 2625 C CA . TRP A 1 339 ? -23.870 -1.210 2.497 1.00 50.72 339 TRP A CA 1
ATOM 2626 C C . TRP A 1 339 ? -23.723 -0.627 3.906 1.00 50.72 339 TRP A C 1
ATOM 2628 O O . TRP A 1 339 ? -23.788 0.590 4.085 1.00 50.72 339 TRP A O 1
ATOM 2638 N N . VAL A 1 340 ? -23.444 -1.482 4.895 1.00 64.25 340 VAL A N 1
ATOM 2639 C CA . VAL A 1 340 ? -23.080 -1.068 6.260 1.00 64.25 340 VAL A CA 1
ATOM 2640 C C . VAL A 1 340 ? -21.563 -1.112 6.412 1.00 64.25 340 VAL A C 1
ATOM 2642 O O . VAL A 1 340 ? -20.953 -2.177 6.318 1.00 64.25 340 VAL A O 1
ATOM 2645 N N . GLY A 1 341 ? -20.949 0.041 6.665 1.00 60.56 341 GLY A N 1
ATOM 2646 C CA . GLY A 1 341 ? -19.511 0.174 6.893 1.00 60.56 341 GLY A CA 1
ATOM 2647 C C . GLY A 1 341 ? -19.193 0.681 8.297 1.00 60.56 341 GLY A C 1
ATOM 2648 O O . GLY A 1 341 ? -20.085 0.995 9.082 1.00 60.56 341 GLY A O 1
ATOM 2649 N N . ASN A 1 342 ? -17.904 0.766 8.633 1.00 74.25 342 ASN A N 1
ATOM 2650 C CA . ASN A 1 342 ? -17.460 1.553 9.786 1.00 74.25 342 ASN A CA 1
ATOM 2651 C C . ASN A 1 342 ? -17.466 3.039 9.416 1.00 74.25 342 ASN A C 1
ATOM 2653 O O . ASN A 1 342 ? -17.065 3.395 8.303 1.00 74.25 342 ASN A O 1
ATOM 2657 N N . ILE A 1 343 ? -17.824 3.902 10.368 1.00 82.44 343 ILE A N 1
ATOM 2658 C CA . ILE A 1 343 ? -17.577 5.337 10.243 1.00 82.44 343 ILE A CA 1
ATOM 2659 C C . ILE A 1 343 ? -16.058 5.512 10.241 1.00 82.44 343 ILE A C 1
ATOM 2661 O O . ILE A 1 343 ? -15.387 5.299 11.251 1.00 82.44 343 ILE A O 1
ATOM 2665 N N . SER A 1 344 ? -15.502 5.828 9.077 1.00 80.75 344 SER A N 1
ATOM 2666 C CA . SER A 1 344 ? -14.064 6.009 8.919 1.00 80.75 344 SER A CA 1
ATOM 2667 C C . SER A 1 344 ? -13.747 7.036 7.849 1.00 80.75 344 SER A C 1
ATOM 2669 O O . SER A 1 344 ? -14.424 7.106 6.817 1.00 80.75 344 SER A O 1
ATOM 2671 N N . PHE A 1 345 ? -12.668 7.776 8.072 1.00 85.38 345 PHE A N 1
ATOM 2672 C CA . PHE A 1 345 ? -12.176 8.814 7.172 1.00 85.38 345 PHE A CA 1
ATOM 2673 C C . PHE A 1 345 ? -10.666 8.679 6.999 1.00 85.38 345 PHE A C 1
ATOM 2675 O O . PHE A 1 345 ? -10.003 8.005 7.779 1.00 85.38 345 PHE A O 1
ATOM 2682 N N . GLY A 1 346 ? -10.124 9.293 5.960 1.00 85.06 346 GLY A N 1
ATOM 2683 C CA . GLY A 1 346 ? -8.692 9.377 5.707 1.00 85.06 346 GLY A CA 1
ATOM 2684 C C . GLY A 1 346 ? -8.439 10.482 4.693 1.00 85.06 346 GLY A C 1
ATOM 2685 O O . GLY A 1 346 ? -9.363 10.907 3.997 1.00 85.06 346 GLY A O 1
ATOM 2686 N N . THR A 1 347 ? -7.207 10.965 4.628 1.00 84.50 347 THR A N 1
ATOM 2687 C CA . THR A 1 347 ? -6.821 12.037 3.708 1.00 84.50 347 THR A CA 1
ATOM 2688 C C . THR A 1 347 ? -5.351 11.926 3.345 1.00 84.50 347 THR A C 1
ATOM 2690 O O . THR A 1 347 ? -4.540 11.475 4.154 1.00 84.50 347 THR A O 1
ATOM 2693 N N . ASP A 1 348 ? -5.013 12.383 2.146 1.00 84.12 348 ASP A N 1
ATOM 2694 C CA . ASP A 1 348 ? -3.634 12.510 1.678 1.00 84.12 348 ASP A CA 1
ATOM 2695 C C . ASP A 1 348 ? -3.080 13.931 1.911 1.00 84.12 348 ASP A C 1
ATOM 2697 O O . ASP A 1 348 ? -1.911 14.184 1.628 1.00 84.12 348 ASP A O 1
ATOM 2701 N N . ILE A 1 349 ? -3.900 14.858 2.428 1.00 85.88 349 ILE A N 1
ATOM 2702 C CA . ILE A 1 349 ? -3.554 16.274 2.604 1.00 85.88 349 ILE A CA 1
ATOM 2703 C C . ILE A 1 349 ? -3.354 16.583 4.091 1.00 85.88 349 ILE A C 1
ATOM 2705 O O . ILE A 1 349 ? -4.259 16.373 4.904 1.00 85.88 349 ILE A O 1
ATOM 2709 N N . VAL A 1 350 ? -2.184 17.125 4.438 1.00 85.69 350 VAL A N 1
ATOM 2710 C CA . VAL A 1 350 ? -1.902 17.608 5.798 1.00 85.69 350 VAL A CA 1
ATOM 2711 C C . VAL A 1 350 ? -2.776 18.795 6.131 1.00 85.69 350 VAL A C 1
ATOM 2713 O O . VAL A 1 350 ? -2.971 19.691 5.311 1.00 85.69 350 VAL A O 1
ATOM 2716 N N . GLY A 1 351 ? -3.248 18.815 7.369 1.00 89.31 351 GLY A N 1
ATOM 2717 C CA . GLY A 1 351 ? -3.955 19.955 7.907 1.00 89.31 351 GLY A CA 1
ATOM 2718 C C . GLY A 1 351 ? -5.003 19.555 8.919 1.00 89.31 351 GLY A C 1
ATOM 2719 O O . GLY A 1 351 ? -5.113 18.400 9.343 1.00 89.31 351 GLY A O 1
ATOM 2720 N N . ASP A 1 352 ? -5.775 20.562 9.286 1.00 94.31 352 ASP A N 1
ATOM 2721 C CA . ASP A 1 352 ? -6.859 20.439 10.235 1.00 94.31 352 ASP A CA 1
ATOM 2722 C C . ASP A 1 352 ? -8.176 20.179 9.509 1.00 94.31 352 ASP A C 1
ATOM 2724 O O . ASP A 1 352 ? -8.522 20.828 8.521 1.00 94.31 352 ASP A O 1
ATOM 2728 N N . TYR A 1 353 ? -8.927 19.234 10.052 1.00 94.50 353 TYR A N 1
ATOM 2729 C CA . TYR A 1 353 ? -10.245 18.843 9.594 1.00 94.50 353 TYR A CA 1
ATOM 2730 C C . TYR A 1 353 ? -11.222 18.950 10.750 1.00 94.50 353 TYR A C 1
ATOM 2732 O O . TYR A 1 353 ? -10.878 18.761 11.918 1.00 94.50 353 TYR A O 1
ATOM 2740 N N . ARG A 1 354 ? -12.470 19.230 10.412 1.00 96.94 354 ARG A N 1
ATOM 2741 C CA . ARG A 1 354 ? -13.594 19.218 11.329 1.00 96.94 354 ARG A CA 1
ATOM 2742 C C . ARG A 1 354 ? -14.435 17.983 11.046 1.00 96.94 354 ARG A C 1
ATOM 2744 O O . ARG A 1 354 ? -14.866 17.760 9.917 1.00 96.94 354 ARG A O 1
ATOM 2751 N N . LEU A 1 355 ? -14.661 17.192 12.088 1.00 96.38 355 LEU A N 1
ATOM 2752 C CA . LEU A 1 355 ? -15.633 16.112 12.106 1.00 96.38 355 LEU A CA 1
ATOM 2753 C C . LEU A 1 355 ? -16.864 16.586 12.874 1.00 96.38 355 LEU A C 1
ATOM 2755 O O . LEU A 1 355 ? -16.837 16.658 14.100 1.00 96.38 355 LEU A O 1
ATOM 2759 N N . SER A 1 356 ? -17.918 16.913 12.145 1.00 96.69 356 SER A N 1
ATOM 2760 C CA . SER A 1 356 ? -19.206 17.346 12.675 1.00 96.69 356 SER A CA 1
ATOM 2761 C C . SER A 1 356 ? -20.188 16.180 12.677 1.00 96.69 356 SER A C 1
ATOM 2763 O O . SER A 1 356 ? -20.274 15.440 11.697 1.00 96.69 356 SER A O 1
ATOM 2765 N N . VAL A 1 357 ? -20.948 16.025 13.755 1.00 96.25 357 VAL A N 1
ATOM 2766 C CA . VAL A 1 357 ? -22.002 15.017 13.890 1.00 96.25 357 VAL A CA 1
ATOM 2767 C C . VAL A 1 357 ? -23.280 15.708 14.337 1.00 96.25 357 VAL A C 1
ATOM 2769 O O . VAL A 1 357 ? -23.271 16.412 15.343 1.00 96.25 357 VAL A O 1
ATOM 2772 N N . ALA A 1 358 ? -24.368 15.492 13.604 1.00 94.62 358 ALA A N 1
ATOM 2773 C CA . ALA A 1 358 ? -25.708 15.915 13.985 1.00 94.62 358 ALA A CA 1
ATOM 2774 C C . ALA A 1 358 ? -26.615 14.692 14.149 1.00 94.62 358 ALA A C 1
ATOM 2776 O O . ALA A 1 358 ? -26.648 13.824 13.277 1.00 94.62 358 ALA A O 1
ATOM 2777 N N . ILE A 1 359 ? -27.350 14.630 15.255 1.00 93.00 359 ILE A N 1
ATOM 2778 C CA . ILE A 1 359 ? -28.395 13.630 15.483 1.00 93.00 359 ILE A CA 1
ATOM 2779 C C . ILE A 1 359 ? -29.697 14.147 14.877 1.00 93.00 359 ILE A C 1
ATOM 2781 O O . ILE A 1 359 ? -30.093 15.284 15.132 1.00 93.00 359 ILE A O 1
ATOM 2785 N N . ASP A 1 360 ? -30.362 13.300 14.096 1.00 86.31 360 ASP A N 1
ATOM 2786 C CA . ASP A 1 360 ? -31.736 13.524 13.645 1.00 86.31 360 ASP A CA 1
ATOM 2787 C C . ASP A 1 360 ? -32.002 14.868 12.962 1.00 86.31 360 ASP A C 1
ATOM 2789 O O . ASP A 1 360 ? -32.970 15.578 13.229 1.00 86.31 360 ASP A O 1
ATOM 2793 N N . LYS A 1 361 ? -31.158 15.201 11.982 1.00 83.88 361 LYS A N 1
ATOM 2794 C CA . LYS A 1 361 ? -31.324 16.415 11.174 1.00 83.88 361 LYS A CA 1
ATOM 2795 C C . LYS A 1 361 ? -32.660 16.462 10.418 1.00 83.88 361 LYS A C 1
ATOM 2797 O O . LYS A 1 361 ? -33.165 17.548 10.139 1.00 83.88 361 LYS A O 1
ATOM 2802 N N . SER A 1 362 ? -33.219 15.296 10.089 1.00 82.12 362 SER A N 1
ATOM 2803 C CA . SER A 1 362 ? -34.519 15.153 9.417 1.00 82.12 362 SER A CA 1
ATOM 2804 C C . SER A 1 362 ? -35.708 15.183 10.381 1.00 82.12 362 SER A C 1
ATOM 2806 O O . SER A 1 362 ? -36.850 15.173 9.922 1.00 82.12 362 SER A O 1
ATOM 2808 N N . ASN A 1 363 ? -35.451 15.291 11.689 1.00 83.81 363 ASN A N 1
ATOM 2809 C CA . ASN A 1 363 ? -36.457 15.489 12.723 1.00 83.81 363 ASN A CA 1
ATOM 2810 C C . ASN A 1 363 ? -37.489 14.340 12.813 1.00 83.81 363 ASN A C 1
ATOM 2812 O O . ASN A 1 363 ? -38.694 14.567 12.957 1.00 83.81 363 ASN A O 1
ATOM 2816 N N . GLU A 1 364 ? -37.014 13.101 12.691 1.00 85.38 364 GLU A N 1
ATOM 2817 C CA . GLU A 1 364 ? -37.785 11.860 12.806 1.00 85.38 364 GLU A CA 1
ATOM 2818 C C . GLU A 1 364 ? -38.128 11.515 14.272 1.00 85.38 364 GLU A C 1
ATOM 2820 O O . GLU A 1 364 ? -39.111 10.816 14.545 1.00 85.38 364 GLU A O 1
ATOM 2825 N N . ILE A 1 365 ? -37.341 12.008 15.231 1.00 87.75 365 ILE A N 1
ATOM 2826 C CA . ILE A 1 365 ? -37.486 11.802 16.670 1.00 87.75 365 ILE A CA 1
ATOM 2827 C C . ILE A 1 365 ? -38.026 13.085 17.316 1.00 87.75 365 ILE A C 1
ATOM 2829 O O . ILE A 1 365 ? -37.502 14.193 17.196 1.00 87.75 365 ILE A O 1
ATOM 2833 N N . LYS A 1 366 ? -39.119 12.938 18.070 1.00 89.25 366 LYS A N 1
ATOM 2834 C CA . LYS A 1 366 ? -39.676 14.042 18.854 1.00 89.25 366 LYS A CA 1
ATOM 2835 C C . LYS A 1 366 ? -38.873 14.228 20.142 1.00 89.25 366 LYS A C 1
ATOM 2837 O O . LYS A 1 366 ? -39.159 13.580 21.146 1.00 89.25 366 LYS A O 1
ATOM 2842 N N . GLU A 1 367 ? -37.906 15.131 20.084 1.00 89.69 367 GLU A N 1
ATOM 2843 C CA . GLU A 1 367 ? -37.047 15.480 21.217 1.00 89.69 367 GLU A CA 1
ATOM 2844 C C . GLU A 1 367 ? -37.491 16.758 21.931 1.00 89.69 367 GLU A C 1
ATOM 2846 O O . GLU A 1 367 ? -38.104 17.646 21.328 1.00 89.69 367 GLU A O 1
ATOM 2851 N N . ALA A 1 368 ? -37.177 16.828 23.223 1.00 87.44 368 ALA A N 1
ATOM 2852 C CA . ALA A 1 368 ? -37.484 17.938 24.112 1.00 87.44 368 ALA A CA 1
ATOM 2853 C C . ALA A 1 368 ? -36.534 19.127 23.909 1.00 87.44 368 ALA A C 1
ATOM 2855 O O . ALA A 1 368 ? -36.951 20.280 24.018 1.00 87.44 368 ALA A O 1
ATOM 2856 N N . ASN A 1 369 ? -35.279 18.854 23.552 1.00 85.00 369 ASN A N 1
ATOM 2857 C CA . ASN A 1 369 ? -34.316 19.838 23.082 1.00 85.00 369 ASN A CA 1
ATOM 2858 C C . ASN A 1 369 ? -33.604 19.267 21.855 1.00 85.00 369 ASN A C 1
ATOM 2860 O O . ASN A 1 369 ? -33.225 18.109 21.857 1.00 85.00 369 ASN A O 1
ATOM 2864 N N . LYS A 1 370 ? -33.490 20.064 20.792 1.00 84.31 370 LYS A N 1
ATOM 2865 C CA . LYS A 1 370 ? -32.825 19.667 19.535 1.00 84.31 370 LYS A CA 1
ATOM 2866 C C . LYS A 1 370 ? -31.593 20.508 19.240 1.00 84.31 370 LYS A C 1
ATOM 2868 O O . LYS A 1 370 ? -30.808 20.194 18.350 1.00 84.31 370 LYS A O 1
ATOM 2873 N N . ASN A 1 371 ? -31.410 21.601 19.979 1.00 86.69 371 ASN A N 1
ATOM 2874 C CA . ASN A 1 371 ? -30.324 22.554 19.749 1.00 86.69 371 ASN A CA 1
ATOM 2875 C C . ASN A 1 371 ? -28.965 22.019 20.242 1.00 86.69 371 ASN A C 1
ATOM 2877 O O . ASN A 1 371 ? -27.932 22.646 20.035 1.00 86.69 371 ASN A O 1
ATOM 2881 N N . ASN A 1 372 ? -28.973 20.862 20.898 1.00 87.69 372 ASN A N 1
ATOM 2882 C CA . ASN A 1 372 ? -27.859 20.132 21.500 1.00 87.69 372 ASN A CA 1
ATOM 2883 C C . ASN A 1 372 ? -27.555 18.801 20.782 1.00 87.69 372 ASN A C 1
ATOM 2885 O O . ASN A 1 372 ? -26.690 18.049 21.230 1.00 87.69 372 ASN A O 1
ATOM 2889 N N . ASN A 1 373 ? -28.200 18.538 19.643 1.00 91.25 373 ASN A N 1
ATOM 2890 C CA . ASN A 1 373 ? -27.981 17.337 18.831 1.00 91.25 373 ASN A CA 1
ATOM 2891 C C . ASN A 1 373 ? -26.697 17.386 17.993 1.00 91.25 373 ASN A C 1
ATOM 2893 O O . ASN A 1 373 ? -26.404 16.447 17.252 1.00 91.25 373 ASN A O 1
ATOM 2897 N N . TYR A 1 374 ? -25.956 18.491 18.057 1.00 94.31 374 TYR A N 1
ATOM 2898 C CA . TYR A 1 374 ? -24.764 18.734 17.258 1.00 94.31 374 TYR A CA 1
ATOM 2899 C C . TYR A 1 374 ? -23.508 18.718 18.128 1.00 94.31 374 TYR A C 1
ATOM 2901 O O . TYR A 1 374 ? -23.458 19.366 19.173 1.00 94.31 374 TYR A O 1
ATOM 2909 N N . ALA A 1 375 ? -22.466 18.041 17.653 1.00 94.88 375 ALA A N 1
ATOM 2910 C CA . ALA A 1 375 ? -21.120 18.156 18.194 1.00 94.88 375 ALA A CA 1
ATOM 2911 C C . ALA A 1 375 ? -20.081 18.154 17.076 1.00 94.88 375 ALA A C 1
ATOM 2913 O O . ALA A 1 375 ? -20.303 17.631 15.983 1.00 94.88 375 ALA A O 1
ATOM 2914 N N . GLU A 1 376 ? -18.909 18.698 17.379 1.00 96.69 376 GLU A N 1
ATOM 2915 C CA . GLU A 1 376 ? -17.781 18.707 16.464 1.00 96.69 376 GLU A CA 1
ATOM 2916 C C . GLU A 1 376 ? -16.478 18.340 17.158 1.00 96.69 376 GLU A C 1
ATOM 2918 O O . GLU A 1 376 ? -16.294 18.539 18.359 1.00 96.69 376 GLU A O 1
ATOM 2923 N N . LYS A 1 377 ? -15.557 17.788 16.374 1.00 93.81 377 LYS A N 1
ATOM 2924 C CA . LYS A 1 377 ? -14.207 17.463 16.806 1.00 93.81 377 LYS A CA 1
ATOM 2925 C C . LYS A 1 377 ? -13.205 17.896 15.750 1.00 93.81 377 LYS A C 1
ATOM 2927 O O . LYS A 1 377 ? -13.324 17.525 14.583 1.00 93.81 377 LYS A O 1
ATOM 2932 N N . LYS A 1 378 ? -12.198 18.657 16.176 1.00 95.12 378 LYS A N 1
ATOM 2933 C CA . LYS A 1 378 ? -11.027 18.972 15.356 1.00 95.12 378 LYS A CA 1
ATOM 2934 C C . LYS A 1 378 ? -10.124 17.741 15.255 1.00 95.12 378 LYS A C 1
ATOM 2936 O O . LYS A 1 378 ? -9.872 17.073 16.257 1.00 95.12 378 LYS A O 1
ATOM 2941 N N . ILE A 1 379 ? -9.643 17.454 14.052 1.00 90.25 379 ILE A N 1
ATOM 2942 C CA . ILE A 1 379 ? -8.737 16.348 13.744 1.00 90.25 379 ILE A CA 1
ATOM 2943 C C . ILE A 1 379 ? -7.580 16.899 12.923 1.00 90.25 379 ILE A C 1
ATOM 2945 O O . ILE A 1 379 ? -7.795 17.427 11.836 1.00 90.25 379 ILE A O 1
ATOM 2949 N N . SER A 1 380 ? -6.361 16.750 13.423 1.00 87.00 380 SER A N 1
ATOM 2950 C CA . SER A 1 380 ? -5.154 17.191 12.725 1.00 87.00 380 SER A CA 1
ATOM 2951 C C . SER A 1 380 ? -4.461 15.988 12.100 1.00 87.00 380 SER A C 1
ATOM 2953 O O . SER A 1 380 ? -4.020 15.088 12.815 1.00 87.00 380 SER A O 1
ATOM 2955 N N . PHE A 1 381 ? -4.372 15.969 10.770 1.00 84.00 381 PHE A N 1
ATOM 2956 C CA . PHE A 1 381 ? -3.564 14.996 10.042 1.00 84.00 381 PHE A CA 1
ATOM 2957 C C . PHE A 1 381 ? -2.157 15.555 9.881 1.00 84.00 381 PHE A C 1
ATOM 2959 O O . PHE A 1 381 ? -1.950 16.544 9.174 1.00 84.00 381 PHE A O 1
ATOM 2966 N N . ALA A 1 382 ? -1.196 14.918 10.544 1.00 81.06 382 ALA A N 1
ATOM 2967 C CA . ALA A 1 382 ? 0.206 15.301 10.480 1.00 81.06 382 ALA A CA 1
ATOM 2968 C C . ALA A 1 382 ? 0.966 14.477 9.434 1.00 81.06 382 ALA A C 1
ATOM 2970 O O . ALA A 1 382 ? 0.544 13.397 9.014 1.00 81.06 382 ALA A O 1
ATOM 2971 N N . ARG A 1 383 ? 2.121 14.986 9.017 1.00 76.31 383 ARG A N 1
ATOM 2972 C CA . ARG A 1 383 ? 3.074 14.235 8.201 1.00 76.31 383 ARG A CA 1
ATOM 2973 C C . ARG A 1 383 ? 4.121 13.565 9.091 1.00 76.31 383 ARG A C 1
ATOM 2975 O O . ARG A 1 383 ? 4.431 14.102 10.157 1.00 76.31 383 ARG A O 1
ATOM 2982 N N . PRO A 1 384 ? 4.687 12.422 8.668 1.00 76.62 384 PRO A N 1
ATOM 2983 C CA . PRO A 1 384 ? 5.954 11.960 9.219 1.00 76.62 384 PRO A CA 1
ATOM 2984 C C . PRO A 1 384 ? 7.009 13.079 9.129 1.00 76.62 384 PRO A C 1
ATOM 2986 O O . PRO A 1 384 ? 6.968 13.862 8.179 1.00 76.62 384 PRO A O 1
ATOM 2989 N N . PRO A 1 385 ? 7.927 13.181 10.104 1.00 78.56 385 PRO A N 1
ATOM 2990 C CA . PRO A 1 385 ? 8.836 14.324 10.214 1.00 78.56 385 PRO A CA 1
ATOM 2991 C C . PRO A 1 385 ? 9.815 14.435 9.038 1.00 78.56 385 PRO A C 1
ATOM 2993 O O . PRO A 1 385 ? 10.174 15.543 8.653 1.00 78.56 385 PRO A O 1
ATOM 2996 N N . ASP A 1 386 ? 10.217 13.303 8.457 1.00 88.56 386 ASP A N 1
ATOM 2997 C CA . ASP A 1 386 ? 11.141 13.223 7.328 1.00 88.56 386 ASP A CA 1
ATOM 2998 C C . ASP A 1 386 ? 11.001 11.878 6.583 1.00 88.56 386 ASP A C 1
ATOM 3000 O O . ASP A 1 386 ? 10.268 10.974 7.011 1.00 88.56 386 ASP A O 1
ATOM 3004 N N . MET A 1 387 ? 11.712 11.742 5.456 1.00 92.31 387 MET A N 1
ATOM 3005 C CA . MET A 1 387 ? 11.713 10.523 4.638 1.00 92.31 387 MET A CA 1
ATOM 3006 C C . MET A 1 387 ? 12.250 9.302 5.397 1.00 92.31 387 MET A C 1
ATOM 3008 O O . MET A 1 387 ? 11.753 8.192 5.205 1.00 92.31 387 MET A O 1
ATOM 3012 N N . ASN A 1 388 ? 13.234 9.482 6.279 1.00 93.69 388 ASN A N 1
ATOM 3013 C CA . ASN A 1 388 ? 13.863 8.381 7.002 1.00 93.69 388 ASN A CA 1
ATOM 3014 C C . ASN A 1 388 ? 12.881 7.723 7.971 1.00 93.69 388 ASN A C 1
ATOM 3016 O O . ASN A 1 388 ? 12.769 6.493 7.992 1.00 93.69 388 ASN A O 1
ATOM 3020 N N . ALA A 1 389 ? 12.157 8.534 8.741 1.00 89.81 389 ALA A N 1
ATOM 3021 C CA . ALA A 1 389 ? 11.121 8.079 9.652 1.00 89.81 389 ALA A CA 1
ATOM 3022 C C . ALA A 1 389 ? 9.947 7.449 8.890 1.00 89.81 389 ALA A C 1
ATOM 3024 O O . ALA A 1 389 ? 9.428 6.412 9.310 1.00 89.81 389 ALA A O 1
ATOM 3025 N N . PHE A 1 390 ? 9.552 8.037 7.755 1.00 90.19 390 PHE A N 1
ATOM 3026 C CA . PHE A 1 390 ? 8.442 7.530 6.950 1.00 90.19 390 PHE A CA 1
ATOM 3027 C C . PHE A 1 390 ? 8.764 6.166 6.323 1.00 90.19 390 PHE A C 1
ATOM 3029 O O . PHE A 1 390 ? 8.017 5.200 6.500 1.00 90.19 390 PHE A O 1
ATOM 3036 N N . ALA A 1 391 ? 9.907 6.056 5.643 1.00 94.94 391 ALA A N 1
ATOM 3037 C CA . ALA A 1 391 ? 10.347 4.808 5.032 1.00 94.94 391 ALA A CA 1
ATOM 3038 C C . ALA A 1 391 ? 10.529 3.702 6.083 1.00 94.94 391 ALA A C 1
ATOM 3040 O O . ALA A 1 391 ? 10.149 2.556 5.838 1.00 94.94 391 ALA A O 1
ATOM 3041 N N . LEU A 1 392 ? 11.044 4.036 7.277 1.00 95.06 392 LEU A N 1
ATOM 3042 C CA . LEU A 1 392 ? 11.172 3.080 8.377 1.00 95.06 392 LEU A CA 1
ATOM 3043 C C . LEU A 1 392 ? 9.810 2.583 8.882 1.00 95.06 392 LEU A C 1
ATOM 3045 O O . LEU A 1 392 ? 9.651 1.380 9.079 1.00 95.06 392 LEU A O 1
ATOM 3049 N N . GLU A 1 393 ? 8.832 3.473 9.082 1.00 91.25 393 GLU A N 1
ATOM 3050 C CA . GLU A 1 393 ? 7.476 3.092 9.509 1.00 91.25 393 GLU A CA 1
ATOM 3051 C C . GLU A 1 393 ? 6.835 2.132 8.499 1.00 91.25 393 GLU A C 1
ATOM 3053 O O . GLU A 1 393 ? 6.366 1.054 8.870 1.00 91.25 393 GLU A O 1
ATOM 3058 N N . ARG A 1 394 ? 6.885 2.477 7.205 1.00 91.81 394 ARG A N 1
ATOM 3059 C CA . ARG A 1 394 ? 6.365 1.636 6.117 1.00 91.81 394 ARG A CA 1
ATOM 3060 C C . ARG A 1 394 ? 7.078 0.288 6.041 1.00 91.81 394 ARG A C 1
ATOM 3062 O O . ARG A 1 394 ? 6.420 -0.746 5.901 1.00 91.81 394 ARG A O 1
ATOM 3069 N N . ALA A 1 395 ? 8.401 0.283 6.197 1.00 96.31 395 ALA A N 1
ATOM 3070 C CA . ALA A 1 395 ? 9.203 -0.933 6.207 1.00 96.31 395 ALA A CA 1
ATOM 3071 C C . ALA A 1 395 ? 8.832 -1.850 7.382 1.00 96.31 395 ALA A C 1
ATOM 3073 O O . ALA A 1 395 ? 8.551 -3.031 7.186 1.00 96.31 395 ALA A O 1
ATOM 3074 N N . LEU A 1 396 ? 8.754 -1.304 8.598 1.00 95.62 396 LEU A N 1
ATOM 3075 C CA . LEU A 1 396 ? 8.362 -2.049 9.796 1.00 95.62 396 LEU A CA 1
ATOM 3076 C C . LEU A 1 396 ? 6.936 -2.591 9.698 1.00 95.62 396 LEU A C 1
ATOM 3078 O O . LEU A 1 396 ? 6.681 -3.714 10.130 1.00 95.62 396 LEU A O 1
ATOM 3082 N N . ARG A 1 397 ? 6.016 -1.826 9.101 1.00 92.25 397 ARG A N 1
ATOM 3083 C CA . ARG A 1 397 ? 4.636 -2.256 8.872 1.00 92.25 397 ARG A CA 1
ATOM 3084 C C . ARG A 1 397 ? 4.574 -3.448 7.921 1.00 92.25 397 ARG A C 1
ATOM 3086 O O . ARG A 1 397 ? 3.905 -4.432 8.221 1.00 92.25 397 ARG A O 1
ATOM 3093 N N . SER A 1 398 ? 5.294 -3.383 6.804 1.00 92.69 398 SER A N 1
ATOM 3094 C CA . SER A 1 398 ? 5.407 -4.510 5.872 1.00 92.69 398 SER A CA 1
ATOM 3095 C C . SER A 1 398 ? 6.051 -5.726 6.552 1.00 92.69 398 SER A C 1
ATOM 3097 O O . SER A 1 398 ? 5.486 -6.819 6.531 1.00 92.69 398 SER A O 1
ATOM 3099 N N . PHE A 1 399 ? 7.162 -5.533 7.268 1.00 93.75 399 PHE A N 1
ATOM 3100 C CA . PHE A 1 399 ? 7.847 -6.596 8.008 1.00 93.75 399 PHE A CA 1
ATOM 3101 C C . PHE A 1 399 ? 6.935 -7.279 9.042 1.00 93.75 399 PHE A C 1
ATOM 3103 O O . PHE A 1 399 ? 6.907 -8.506 9.120 1.00 93.75 399 PHE A O 1
ATOM 3110 N N . ALA A 1 400 ? 6.128 -6.513 9.782 1.00 92.69 400 ALA A N 1
ATOM 3111 C CA . ALA A 1 400 ? 5.193 -7.031 10.784 1.00 92.69 400 ALA A CA 1
ATOM 3112 C C . ALA A 1 400 ? 4.070 -7.914 10.222 1.00 92.69 400 ALA A C 1
ATOM 3114 O O . ALA A 1 400 ? 3.474 -8.680 10.979 1.00 92.69 400 ALA A O 1
ATOM 3115 N N . SER A 1 401 ? 3.801 -7.843 8.915 1.00 90.88 401 SER A N 1
ATOM 3116 C CA . SER A 1 401 ? 2.783 -8.679 8.268 1.00 90.88 401 SER A CA 1
ATOM 3117 C C . SER A 1 401 ? 3.218 -10.130 8.060 1.00 90.88 401 SER A C 1
ATOM 3119 O O . SER A 1 401 ? 2.366 -11.013 7.947 1.00 90.88 401 SER A O 1
ATOM 3121 N N . VAL A 1 402 ? 4.531 -10.385 8.042 1.00 89.19 402 VAL A N 1
ATOM 3122 C CA . VAL A 1 402 ? 5.112 -11.700 7.718 1.00 89.19 402 VAL A CA 1
ATOM 3123 C C . VAL A 1 402 ? 6.098 -12.218 8.763 1.00 89.19 402 VAL A C 1
ATOM 3125 O O . VAL A 1 402 ? 6.346 -13.420 8.820 1.00 89.19 402 VAL A O 1
ATOM 3128 N N . ALA A 1 403 ? 6.686 -11.344 9.582 1.00 89.69 403 ALA A N 1
ATOM 3129 C CA . ALA A 1 403 ? 7.714 -11.738 10.534 1.00 89.69 403 ALA A CA 1
ATOM 3130 C C . ALA A 1 403 ? 7.134 -12.469 11.761 1.00 89.69 403 ALA A C 1
ATOM 3132 O O . ALA A 1 403 ? 6.036 -12.147 12.225 1.00 89.69 403 ALA A O 1
ATOM 3133 N N . PRO A 1 404 ? 7.886 -13.426 12.333 1.00 91.12 404 PRO A N 1
ATOM 3134 C CA . PRO A 1 404 ? 7.480 -14.104 13.555 1.00 91.12 404 PRO A CA 1
ATOM 3135 C C . PRO A 1 404 ? 7.486 -13.142 14.751 1.00 91.12 404 PRO A C 1
ATOM 3137 O O . PRO A 1 404 ? 8.237 -12.163 14.794 1.00 91.12 404 PRO A O 1
ATOM 3140 N N . VAL A 1 405 ? 6.646 -13.434 15.748 1.00 92.62 405 VAL A N 1
ATOM 3141 C CA . VAL A 1 405 ? 6.415 -12.539 16.895 1.00 92.62 405 VAL A CA 1
ATOM 3142 C C . VAL A 1 405 ? 7.692 -12.247 17.676 1.00 92.62 405 VAL A C 1
ATOM 3144 O O . VAL A 1 405 ? 7.891 -11.113 18.094 1.00 92.62 405 VAL A O 1
ATOM 3147 N N . ASP A 1 406 ? 8.597 -13.211 17.824 1.00 92.56 406 ASP A N 1
ATOM 3148 C CA . ASP A 1 406 ? 9.876 -13.012 18.514 1.00 92.56 406 ASP A CA 1
ATOM 3149 C C . ASP A 1 406 ? 10.761 -11.945 17.842 1.00 92.56 406 ASP A C 1
ATOM 3151 O O . ASP A 1 406 ? 11.388 -11.131 18.523 1.00 92.56 406 ASP A O 1
ATOM 3155 N N . SER A 1 407 ? 10.744 -11.870 16.509 1.00 92.44 407 SER A N 1
ATOM 3156 C CA . SER A 1 407 ? 11.422 -10.818 15.748 1.00 92.44 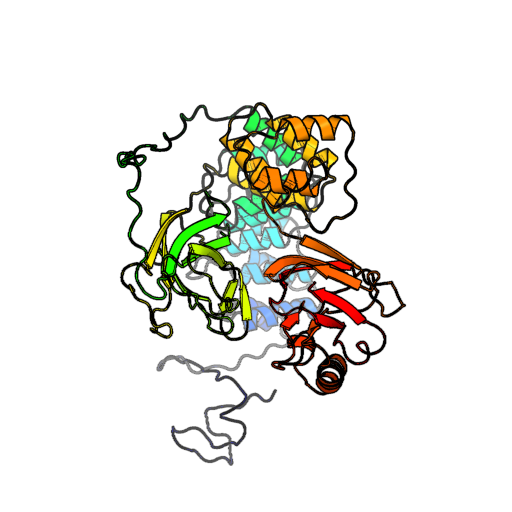407 SER A CA 1
ATOM 3157 C C . SER A 1 407 ? 10.787 -9.445 15.975 1.00 92.44 407 SER A C 1
ATOM 3159 O O . SER A 1 407 ? 11.501 -8.445 16.053 1.00 92.44 407 SER A O 1
ATOM 3161 N N . LEU A 1 408 ? 9.463 -9.380 16.130 1.00 93.94 408 LEU A N 1
ATOM 3162 C CA . LEU A 1 408 ? 8.749 -8.133 16.432 1.00 93.94 408 LEU A CA 1
ATOM 3163 C C . LEU A 1 408 ? 8.984 -7.679 17.877 1.00 93.94 408 LEU A C 1
ATOM 3165 O O . LEU A 1 408 ? 9.177 -6.491 18.135 1.00 93.94 408 LEU A O 1
ATOM 3169 N N . VAL A 1 409 ? 9.060 -8.622 18.818 1.00 95.25 409 VAL A N 1
ATOM 3170 C CA . VAL A 1 409 ? 9.456 -8.344 20.203 1.00 95.25 409 VAL A CA 1
ATOM 3171 C C . VAL A 1 409 ? 10.893 -7.826 20.262 1.00 95.25 409 VAL A C 1
ATOM 3173 O O . VAL A 1 409 ? 11.162 -6.879 21.000 1.00 95.25 409 VAL A O 1
ATOM 3176 N N . ALA A 1 410 ? 11.813 -8.377 19.465 1.00 94.38 410 ALA A N 1
ATOM 3177 C CA . ALA A 1 410 ? 13.184 -7.872 19.380 1.00 94.38 410 ALA A CA 1
ATOM 3178 C C . ALA A 1 410 ? 13.236 -6.411 18.894 1.00 94.38 410 ALA A C 1
ATOM 3180 O O . ALA A 1 410 ? 13.993 -5.610 19.441 1.00 94.38 410 ALA A O 1
ATOM 3181 N N . VAL A 1 411 ? 12.387 -6.031 17.931 1.00 94.75 411 VAL A N 1
ATOM 3182 C CA . VAL A 1 411 ? 12.241 -4.627 17.511 1.00 94.75 411 VAL A CA 1
ATOM 3183 C C . VAL A 1 411 ? 11.771 -3.751 18.678 1.00 94.75 411 VAL A C 1
ATOM 3185 O O . VAL A 1 411 ? 12.389 -2.720 18.938 1.00 94.75 411 VAL A O 1
ATOM 3188 N N . LEU A 1 412 ? 10.738 -4.168 19.424 1.00 94.00 412 LEU A N 1
ATOM 3189 C CA . LEU A 1 412 ? 10.247 -3.424 20.595 1.00 94.00 412 LEU A CA 1
ATOM 3190 C C . LEU A 1 412 ? 11.313 -3.271 21.690 1.00 94.00 412 LEU A C 1
ATOM 3192 O O . LEU A 1 412 ? 11.438 -2.199 22.279 1.00 94.00 412 LEU A O 1
ATOM 3196 N N . LYS A 1 413 ? 12.114 -4.314 21.934 1.00 94.50 413 LYS A N 1
ATOM 3197 C CA . LYS A 1 413 ? 13.250 -4.263 22.866 1.00 94.50 413 LYS A CA 1
ATOM 3198 C C . LYS A 1 413 ? 14.286 -3.227 22.437 1.00 94.50 413 LYS A C 1
ATOM 3200 O O . LYS A 1 413 ? 14.697 -2.414 23.261 1.00 94.50 413 LYS A O 1
ATOM 3205 N N . ASN A 1 414 ? 14.652 -3.208 21.155 1.00 92.75 414 ASN A N 1
ATOM 3206 C CA . ASN A 1 414 ? 15.642 -2.268 20.621 1.00 92.75 414 ASN A CA 1
ATOM 3207 C C . ASN A 1 414 ? 15.210 -0.806 20.782 1.00 92.75 414 ASN A C 1
ATOM 3209 O O . ASN A 1 414 ? 16.044 0.059 21.036 1.00 92.75 414 ASN A O 1
ATOM 3213 N N . VAL A 1 415 ? 13.909 -0.523 20.668 1.00 91.69 415 VAL A N 1
ATOM 3214 C CA . VAL A 1 415 ? 13.380 0.846 2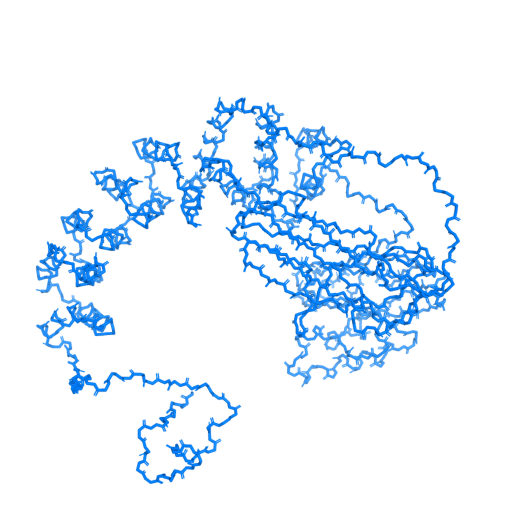0.776 1.00 91.69 415 VAL A CA 1
ATOM 3215 C C . VAL A 1 415 ? 12.929 1.217 22.188 1.00 91.69 415 VAL A C 1
ATOM 3217 O O . VAL A 1 415 ? 12.479 2.340 22.405 1.00 91.69 415 VAL A O 1
ATOM 3220 N N . ASN A 1 416 ? 13.081 0.331 23.179 1.00 89.69 416 ASN A N 1
ATOM 3221 C CA . ASN A 1 416 ? 12.599 0.569 24.543 1.00 89.69 416 ASN A CA 1
ATOM 3222 C C . ASN A 1 416 ? 13.239 1.799 25.215 1.00 89.69 416 ASN A C 1
ATOM 3224 O O . ASN A 1 416 ? 12.611 2.447 26.049 1.00 89.69 416 ASN A O 1
ATOM 3228 N N . ASN A 1 417 ? 14.451 2.178 24.802 1.00 86.44 417 ASN A N 1
ATOM 3229 C CA . ASN A 1 417 ? 15.154 3.365 25.302 1.00 86.44 417 ASN A CA 1
ATOM 3230 C C . ASN A 1 417 ? 15.145 4.544 24.313 1.00 86.44 417 ASN A C 1
ATOM 3232 O O . ASN A 1 417 ? 15.763 5.568 24.581 1.00 86.44 417 ASN A O 1
ATOM 3236 N N . ALA A 1 418 ? 14.444 4.427 23.182 1.00 87.12 418 ALA A N 1
ATOM 3237 C CA . ALA A 1 418 ? 14.319 5.515 22.217 1.00 87.12 418 ALA A CA 1
ATOM 3238 C C . ALA A 1 418 ? 13.417 6.654 22.724 1.00 87.12 418 ALA A C 1
ATOM 3240 O O . ALA A 1 418 ? 12.659 6.499 23.692 1.00 87.12 418 ALA A O 1
ATOM 3241 N N . ASN A 1 419 ? 13.462 7.794 22.033 1.00 81.69 419 ASN A N 1
ATOM 3242 C CA . ASN A 1 419 ? 12.523 8.889 22.229 1.00 81.69 419 ASN A CA 1
ATOM 3243 C C . ASN A 1 419 ? 11.071 8.443 21.953 1.00 81.69 419 ASN A C 1
ATOM 3245 O O . ASN A 1 419 ? 10.797 7.426 21.306 1.00 81.69 419 ASN A O 1
ATOM 3249 N N . LEU A 1 420 ? 10.115 9.211 22.477 1.00 76.88 420 LEU A N 1
ATOM 3250 C CA . LEU A 1 420 ? 8.695 8.865 22.399 1.00 76.88 420 LEU A CA 1
ATOM 3251 C C . LEU A 1 420 ? 8.173 8.822 20.951 1.00 76.88 420 LEU A C 1
ATOM 3253 O O . LEU A 1 420 ? 7.312 8.002 20.639 1.00 76.88 420 LEU A O 1
ATOM 3257 N N . VAL A 1 421 ? 8.715 9.663 20.065 1.00 75.31 421 VAL A N 1
ATOM 3258 C CA . VAL A 1 421 ? 8.3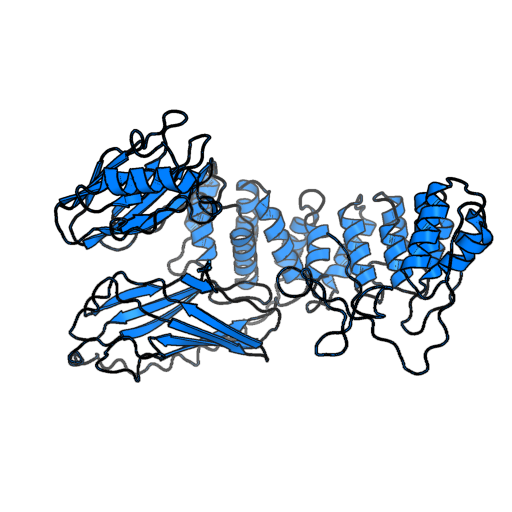19 9.736 18.649 1.00 75.31 421 VAL A CA 1
ATOM 3259 C C . VAL A 1 421 ? 8.642 8.426 17.928 1.00 75.31 421 VAL A C 1
ATOM 3261 O O . VAL A 1 421 ? 7.749 7.812 17.342 1.00 75.31 421 VAL A O 1
ATOM 3264 N N . LEU A 1 422 ? 9.885 7.948 18.028 1.00 82.12 422 LEU A N 1
ATOM 3265 C CA . LEU A 1 422 ? 10.324 6.704 17.398 1.00 82.12 422 LEU A CA 1
ATOM 3266 C C . LEU A 1 422 ? 9.603 5.491 17.999 1.00 82.12 422 LEU A C 1
ATOM 3268 O O . LEU A 1 422 ? 9.130 4.634 17.253 1.00 82.12 422 LEU A O 1
ATOM 3272 N N . LYS A 1 423 ? 9.432 5.448 19.329 1.00 84.12 423 LYS A N 1
ATOM 3273 C CA . LYS A 1 423 ? 8.637 4.406 20.005 1.00 84.12 423 LYS A CA 1
ATOM 3274 C C . LYS A 1 423 ? 7.219 4.321 19.453 1.00 84.12 423 LYS A C 1
ATOM 3276 O O . LYS A 1 423 ? 6.766 3.239 19.084 1.00 84.12 423 LYS A O 1
ATOM 3281 N N . ASN A 1 424 ? 6.526 5.455 19.378 1.00 80.44 424 ASN A N 1
ATOM 3282 C CA . ASN A 1 424 ? 5.149 5.506 18.899 1.00 80.44 424 ASN A CA 1
ATOM 3283 C C . ASN A 1 424 ? 5.041 5.134 17.417 1.00 80.44 424 ASN A C 1
ATOM 3285 O O . ASN A 1 424 ? 4.110 4.418 17.052 1.00 80.44 424 ASN A O 1
ATOM 3289 N N . SER A 1 425 ? 5.995 5.565 16.587 1.00 81.94 425 SER A N 1
ATOM 3290 C CA . SER A 1 425 ? 6.062 5.193 15.168 1.00 81.94 425 SER A CA 1
ATOM 3291 C C . SER A 1 425 ? 6.238 3.681 14.984 1.00 81.94 425 SER A C 1
ATOM 3293 O O . SER A 1 425 ? 5.496 3.048 14.236 1.00 81.94 425 SER A O 1
ATOM 3295 N N . VAL A 1 426 ? 7.143 3.062 15.748 1.00 88.75 426 VAL A N 1
ATOM 3296 C CA . VAL A 1 426 ? 7.371 1.609 15.709 1.00 88.75 426 VAL A CA 1
ATOM 3297 C C . VAL A 1 426 ? 6.137 0.848 16.189 1.00 88.75 426 VAL A C 1
ATOM 3299 O O . VAL A 1 426 ? 5.677 -0.062 15.506 1.00 88.75 426 VAL A O 1
ATOM 3302 N N . VAL A 1 427 ? 5.547 1.235 17.324 1.00 85.69 427 VAL A N 1
ATOM 3303 C CA . VAL A 1 427 ? 4.307 0.620 17.829 1.00 85.69 427 VAL A CA 1
ATOM 3304 C C . VAL A 1 427 ? 3.178 0.739 16.806 1.00 85.69 427 VAL A C 1
ATOM 3306 O O . VAL A 1 427 ? 2.444 -0.228 16.601 1.00 85.69 427 VAL A O 1
ATOM 3309 N N . LYS A 1 428 ? 3.046 1.894 16.143 1.00 82.25 428 LYS A N 1
ATOM 3310 C CA . LYS A 1 428 ? 2.085 2.095 15.055 1.00 82.25 428 LYS A CA 1
ATOM 3311 C C . LYS A 1 428 ? 2.328 1.103 13.920 1.00 82.25 428 LYS A C 1
ATOM 3313 O O . LYS A 1 428 ? 1.419 0.345 13.589 1.00 82.25 428 LYS A O 1
ATOM 3318 N N . ALA A 1 429 ? 3.548 1.066 13.390 1.00 87.75 429 ALA A N 1
ATOM 3319 C CA . ALA A 1 429 ? 3.929 0.191 12.289 1.00 87.75 429 ALA A CA 1
ATOM 3320 C C . ALA A 1 429 ? 3.615 -1.281 12.595 1.00 87.75 429 ALA A C 1
ATOM 3322 O O . ALA A 1 429 ? 2.952 -1.958 11.810 1.00 87.75 429 ALA A O 1
ATOM 3323 N N . LEU A 1 430 ? 4.026 -1.759 13.775 1.00 91.00 430 LEU A N 1
ATOM 3324 C CA . LEU A 1 430 ? 3.782 -3.132 14.212 1.00 91.00 430 LEU A CA 1
ATOM 3325 C C . LEU A 1 430 ? 2.288 -3.417 14.385 1.00 91.00 430 LEU A C 1
ATOM 3327 O O . LEU A 1 430 ? 1.796 -4.439 13.917 1.00 91.00 430 LEU A O 1
ATOM 3331 N N . SER A 1 431 ? 1.552 -2.507 15.025 1.00 83.44 431 SER A N 1
ATOM 3332 C CA . SER A 1 431 ? 0.123 -2.681 15.288 1.00 83.44 431 SER A CA 1
ATOM 3333 C C . SER A 1 431 ? -0.728 -2.660 14.020 1.00 83.44 431 SER A C 1
ATOM 3335 O O . SER A 1 431 ? -1.770 -3.307 14.002 1.00 83.44 431 SER A O 1
ATOM 3337 N N . GLU A 1 432 ? -0.328 -1.928 12.981 1.00 81.56 432 GLU A N 1
ATOM 3338 C CA . GLU A 1 432 ? -1.034 -1.875 11.692 1.00 81.56 432 GLU A CA 1
ATOM 3339 C C . GLU A 1 432 ? -0.585 -2.945 10.699 1.00 81.56 432 GLU A C 1
ATOM 3341 O O . GLU A 1 432 ? -1.346 -3.307 9.802 1.00 81.56 432 GLU A O 1
ATOM 3346 N N . GLY A 1 433 ? 0.657 -3.407 10.817 1.00 85.06 433 GLY A N 1
ATOM 3347 C CA . GLY A 1 433 ? 1.205 -4.462 9.975 1.00 85.06 433 GLY A CA 1
ATOM 3348 C C . GLY A 1 433 ? 0.821 -5.858 10.447 1.00 85.06 433 GLY A C 1
ATOM 3349 O O . GLY A 1 433 ? 0.733 -6.771 9.632 1.00 85.06 433 GLY A O 1
ATOM 3350 N N . TRP A 1 434 ? 0.566 -6.028 11.747 1.00 88.38 434 TRP A N 1
ATOM 3351 C CA . TRP A 1 434 ? 0.268 -7.327 12.336 1.00 88.38 434 TRP A CA 1
ATOM 3352 C C . TRP A 1 434 ? -0.999 -7.973 11.762 1.00 88.38 434 TRP A C 1
ATOM 3354 O O . TRP A 1 434 ? -2.075 -7.370 11.716 1.00 88.38 434 TRP A O 1
ATOM 3364 N N . ASN A 1 435 ? -0.894 -9.254 11.407 1.00 85.06 435 ASN A N 1
ATOM 3365 C CA . ASN A 1 435 ? -2.041 -10.063 11.018 1.00 85.06 435 ASN A CA 1
ATOM 3366 C C . ASN A 1 435 ? -2.797 -10.584 12.255 1.00 85.06 435 ASN A C 1
ATOM 3368 O O . ASN A 1 435 ? -2.494 -11.651 12.792 1.00 85.06 435 ASN A O 1
ATOM 3372 N N . TYR A 1 436 ? -3.844 -9.869 12.671 1.00 78.12 436 TYR A N 1
ATOM 3373 C CA . TYR A 1 436 ? -4.691 -10.243 13.817 1.00 78.12 436 TYR A CA 1
ATOM 3374 C C . TYR A 1 436 ? -5.496 -11.539 13.634 1.00 78.12 436 TYR A C 1
ATOM 3376 O O . TYR A 1 436 ? -6.115 -12.004 14.588 1.00 78.12 436 TYR A O 1
ATOM 3384 N N . GLN A 1 437 ? -5.492 -12.144 12.443 1.00 74.44 437 GLN A N 1
ATOM 3385 C CA . GLN A 1 437 ? -6.091 -13.462 12.224 1.00 74.44 437 GLN A CA 1
ATOM 3386 C C . GLN A 1 437 ? -5.153 -14.608 12.633 1.00 74.44 437 GLN A C 1
ATOM 3388 O O . GLN A 1 437 ? -5.576 -15.764 12.658 1.00 74.44 437 GLN A O 1
ATOM 3393 N N . MET A 1 438 ? -3.887 -14.322 12.963 1.00 75.12 438 MET A N 1
ATOM 3394 C CA . MET A 1 438 ? -2.923 -15.333 13.392 1.00 75.12 438 MET A CA 1
ATOM 3395 C C . MET A 1 438 ? -3.280 -15.871 14.787 1.00 75.12 438 MET A C 1
ATOM 3397 O O . MET A 1 438 ? -3.164 -15.166 15.785 1.00 75.12 438 MET A O 1
ATOM 3401 N N . LYS A 1 439 ? -3.712 -17.139 14.860 1.00 63.56 439 LYS A N 1
ATOM 3402 C CA . LYS A 1 439 ? -4.247 -17.751 16.096 1.00 63.56 439 LYS A CA 1
ATOM 3403 C C . LYS A 1 439 ? -3.198 -18.417 17.001 1.00 63.56 439 LYS A C 1
ATOM 3405 O O . LYS A 1 439 ? -3.465 -18.607 18.181 1.00 63.56 439 LYS A O 1
ATOM 3410 N N . ASN A 1 440 ? -2.012 -18.746 16.479 1.00 75.69 440 ASN A N 1
ATOM 3411 C CA . ASN A 1 440 ? -0.997 -19.550 17.180 1.00 75.69 440 ASN A CA 1
ATOM 3412 C C . ASN A 1 440 ? 0.256 -18.736 17.528 1.00 75.69 440 ASN A C 1
ATOM 3414 O O . ASN A 1 440 ? 1.361 -19.054 17.090 1.00 75.69 440 ASN A O 1
ATOM 3418 N N . VAL A 1 441 ? 0.089 -17.665 18.303 1.00 85.69 441 VAL A N 1
ATOM 3419 C CA . VAL A 1 441 ? 1.230 -16.889 18.802 1.00 85.69 441 VAL A CA 1
ATOM 3420 C C . VAL A 1 441 ? 1.834 -17.585 20.020 1.00 85.69 441 VAL A C 1
ATOM 3422 O O . VAL A 1 441 ? 1.166 -17.761 21.037 1.00 85.69 441 VAL A O 1
ATOM 3425 N N . VAL A 1 442 ? 3.113 -17.953 19.931 1.00 88.62 442 VAL A N 1
ATOM 3426 C CA . VAL A 1 442 ? 3.877 -18.530 21.045 1.00 88.62 442 VAL A CA 1
ATOM 3427 C C . VAL A 1 442 ? 4.950 -17.537 21.479 1.00 88.62 442 VAL A C 1
ATOM 3429 O O . VAL A 1 442 ? 5.842 -17.198 20.705 1.00 88.62 442 VAL A O 1
ATOM 3432 N N . LEU A 1 443 ? 4.864 -17.074 22.727 1.00 92.00 443 LEU A N 1
ATOM 3433 C CA . LEU A 1 443 ? 5.844 -16.174 23.337 1.00 92.00 443 LEU A CA 1
ATOM 3434 C C . LEU A 1 443 ? 6.774 -16.939 24.279 1.00 92.00 443 LEU A C 1
ATOM 3436 O O . LEU A 1 443 ? 6.324 -17.764 25.077 1.00 92.00 443 LEU A O 1
ATOM 3440 N N . LYS A 1 444 ? 8.065 -16.596 24.261 1.00 94.44 444 LYS A N 1
ATOM 3441 C CA . LYS A 1 444 ? 9.001 -17.012 25.314 1.00 94.44 444 LYS A CA 1
ATOM 3442 C C . LYS A 1 444 ? 8.606 -16.338 26.629 1.00 94.44 444 LYS A C 1
ATOM 3444 O O . LYS A 1 444 ? 8.137 -15.201 26.629 1.00 94.44 444 LYS A O 1
ATOM 3449 N N . ALA A 1 445 ? 8.846 -17.000 27.761 1.00 92.75 445 ALA A N 1
ATOM 3450 C CA . ALA A 1 445 ? 8.514 -16.445 29.077 1.00 92.75 445 ALA A CA 1
ATOM 3451 C C . ALA A 1 445 ? 9.172 -15.071 29.319 1.00 92.75 445 ALA A C 1
ATOM 3453 O O . ALA A 1 445 ? 8.515 -14.144 29.782 1.00 92.75 445 ALA A O 1
ATOM 3454 N N . THR A 1 446 ? 10.437 -14.909 28.921 1.00 93.75 446 THR A N 1
ATOM 3455 C CA . THR A 1 446 ? 11.180 -13.642 29.031 1.00 93.75 446 THR A CA 1
ATOM 3456 C C . THR A 1 446 ? 10.603 -12.532 28.151 1.00 93.75 446 THR A C 1
ATOM 3458 O O . THR A 1 446 ? 10.542 -11.378 28.574 1.00 93.75 446 THR A O 1
ATOM 3461 N N . ASP A 1 447 ? 10.152 -12.869 26.941 1.00 94.81 447 ASP A N 1
ATOM 3462 C CA . ASP A 1 447 ? 9.484 -11.933 26.033 1.00 94.81 447 ASP A CA 1
ATOM 3463 C C . ASP A 1 447 ? 8.132 -11.502 26.599 1.00 94.81 447 ASP A C 1
ATOM 3465 O O . ASP A 1 447 ? 7.822 -10.314 26.605 1.00 94.81 447 ASP A O 1
ATOM 3469 N N . LYS A 1 448 ? 7.365 -12.445 27.153 1.00 93.12 448 LYS A N 1
ATOM 3470 C CA . LYS A 1 448 ? 6.088 -12.157 27.809 1.00 93.12 448 LYS A CA 1
ATOM 3471 C C . LYS A 1 448 ? 6.258 -11.197 28.989 1.00 93.12 448 LYS A C 1
ATOM 3473 O O . LYS A 1 448 ? 5.524 -10.215 29.055 1.00 93.12 448 LYS A O 1
ATOM 3478 N N . SER A 1 449 ? 7.241 -11.423 29.863 1.00 93.12 449 SER A N 1
ATOM 3479 C CA . SER A 1 449 ? 7.520 -10.523 30.993 1.00 93.12 449 SER A CA 1
ATOM 3480 C C . SER A 1 449 ? 7.928 -9.121 30.535 1.00 93.12 449 SER A C 1
ATOM 3482 O O . SER A 1 449 ? 7.436 -8.128 31.068 1.00 93.12 449 SER A O 1
ATOM 3484 N N . PHE A 1 450 ? 8.785 -9.023 29.512 1.00 94.00 450 PHE A N 1
ATOM 3485 C CA . PHE A 1 450 ? 9.149 -7.733 28.921 1.00 94.00 450 PHE A CA 1
ATOM 3486 C C . PHE A 1 450 ? 7.914 -7.008 28.372 1.00 94.00 450 PHE A C 1
ATOM 3488 O O . PHE A 1 450 ? 7.676 -5.856 28.714 1.00 94.00 450 PHE A O 1
ATOM 3495 N N . LEU A 1 451 ? 7.087 -7.687 27.580 1.00 92.25 451 LEU A N 1
ATOM 3496 C CA . LEU A 1 451 ? 5.879 -7.111 26.994 1.00 92.25 451 LEU A CA 1
ATOM 3497 C C . LEU A 1 451 ? 4.874 -6.631 28.054 1.00 92.25 451 LEU A C 1
ATOM 3499 O O . LEU A 1 451 ? 4.268 -5.577 27.883 1.00 92.25 451 LEU A O 1
ATOM 3503 N N . GLN A 1 452 ? 4.735 -7.360 29.163 1.00 90.56 452 GLN A N 1
ATOM 3504 C CA . GLN A 1 452 ? 3.911 -6.944 30.303 1.00 90.56 452 GLN A CA 1
ATOM 3505 C C . GLN A 1 452 ? 4.447 -5.674 30.977 1.00 90.56 452 GLN A C 1
ATOM 3507 O O . GLN A 1 452 ? 3.656 -4.821 31.367 1.00 90.56 452 GLN A O 1
ATOM 3512 N N . SER A 1 453 ? 5.771 -5.496 31.054 1.00 90.06 453 SER A N 1
ATOM 3513 C CA . SER A 1 453 ? 6.374 -4.271 31.609 1.00 90.06 453 SER A CA 1
ATOM 3514 C C . SER A 1 453 ? 6.139 -3.013 30.764 1.00 90.06 453 SER A C 1
ATOM 3516 O O . SER A 1 453 ? 6.265 -1.905 31.278 1.00 90.06 453 SER A O 1
ATOM 3518 N N . LEU A 1 454 ? 5.765 -3.161 29.485 1.00 85.56 454 LEU A N 1
ATOM 3519 C CA . LEU A 1 454 ? 5.424 -2.026 28.620 1.00 85.56 454 LEU A CA 1
ATOM 3520 C C . LEU A 1 454 ? 4.022 -1.460 28.910 1.00 85.56 454 LEU A C 1
ATOM 3522 O O . LEU A 1 454 ? 3.662 -0.408 28.377 1.00 85.56 454 LEU A O 1
ATOM 3526 N N . GLN A 1 455 ? 3.217 -2.145 29.727 1.00 73.88 455 GLN A N 1
ATOM 3527 C CA . GLN A 1 455 ? 1.888 -1.688 30.112 1.00 73.88 455 GLN A CA 1
ATOM 3528 C C . GLN A 1 455 ? 1.992 -0.549 31.137 1.00 73.88 455 GLN A C 1
ATOM 3530 O O . GLN A 1 455 ? 2.474 -0.734 32.251 1.00 73.88 455 GLN A O 1
ATOM 3535 N N . THR A 1 456 ? 1.493 0.633 30.777 1.00 62.03 456 THR A N 1
ATOM 3536 C CA . THR A 1 456 ? 1.372 1.791 31.675 1.00 62.03 456 THR A CA 1
ATOM 3537 C C . THR A 1 456 ? -0.093 2.213 31.793 1.00 62.03 456 THR A C 1
ATOM 3539 O O . THR A 1 456 ? -0.905 1.878 30.933 1.00 62.03 456 THR A O 1
ATOM 3542 N N . ALA A 1 457 ? -0.454 2.969 32.837 1.00 44.06 457 ALA A N 1
ATOM 3543 C CA . ALA A 1 457 ? -1.824 3.470 33.032 1.00 44.06 457 ALA A CA 1
ATOM 3544 C C . ALA A 1 457 ? -2.341 4.348 31.866 1.00 44.06 457 ALA A C 1
ATOM 3546 O O . ALA A 1 457 ? -3.546 4.518 31.723 1.00 44.06 457 ALA A O 1
ATOM 3547 N N . ASN A 1 458 ? -1.432 4.845 31.015 1.00 45.53 458 ASN A N 1
ATOM 3548 C CA . ASN A 1 458 ? -1.703 5.636 29.810 1.00 45.53 458 ASN A CA 1
ATOM 3549 C C . ASN A 1 458 ? -1.196 4.924 28.536 1.00 45.53 458 ASN A C 1
ATOM 3551 O O . ASN A 1 458 ? -0.709 5.576 27.610 1.00 45.53 458 ASN A O 1
ATOM 3555 N N . SER A 1 459 ? -1.204 3.586 28.506 1.00 55.19 459 SER A N 1
ATOM 3556 C CA . SER A 1 459 ? -0.668 2.825 27.375 1.00 55.19 459 SER A CA 1
ATOM 3557 C C . SER A 1 459 ? -1.380 3.178 26.068 1.00 55.19 459 SER A C 1
ATOM 3559 O O . SER A 1 459 ? -2.602 3.163 26.002 1.00 55.19 459 SER A O 1
ATOM 3561 N N . ASN A 1 460 ? -0.596 3.443 25.022 1.00 64.62 460 ASN A N 1
ATOM 3562 C CA . ASN A 1 460 ? -1.055 3.658 23.650 1.00 64.62 460 ASN A CA 1
ATOM 3563 C C . ASN A 1 460 ? -1.983 2.506 23.199 1.00 64.62 460 ASN A C 1
ATOM 3565 O O . ASN A 1 460 ? -1.555 1.350 23.214 1.00 64.62 460 ASN A O 1
ATOM 3569 N N . ASP A 1 461 ? -3.216 2.809 22.771 1.00 69.12 461 ASP A N 1
ATOM 3570 C CA . ASP A 1 461 ? -4.232 1.822 22.350 1.00 69.12 461 ASP A CA 1
ATOM 3571 C C . ASP A 1 461 ? -3.686 0.808 21.330 1.00 69.12 461 ASP A C 1
ATOM 3573 O O . ASP A 1 461 ? -3.985 -0.390 21.383 1.00 69.12 461 ASP A O 1
ATOM 3577 N N . ARG A 1 462 ? -2.801 1.265 20.431 1.00 75.19 462 ARG A N 1
ATOM 3578 C CA . ARG A 1 462 ? -2.137 0.413 19.435 1.00 75.19 462 ARG A CA 1
ATOM 3579 C C . ARG A 1 462 ? -1.247 -0.652 20.078 1.00 75.19 462 ARG A C 1
ATOM 3581 O O . ARG A 1 462 ? -1.231 -1.787 19.596 1.00 75.19 462 ARG A O 1
ATOM 3588 N N . LEU A 1 463 ? -0.522 -0.294 21.143 1.00 81.94 463 LEU A N 1
ATOM 3589 C CA . LEU A 1 463 ? 0.310 -1.221 21.912 1.00 81.94 463 LEU A CA 1
ATOM 3590 C C . LEU A 1 463 ? -0.575 -2.212 22.662 1.00 81.94 463 LEU A C 1
ATOM 3592 O O . LEU A 1 463 ? -0.346 -3.413 22.567 1.00 81.94 463 LEU A O 1
ATOM 3596 N N . GLN A 1 464 ? -1.618 -1.736 23.344 1.00 79.75 464 GLN A N 1
ATOM 3597 C CA . GLN A 1 464 ? -2.535 -2.607 24.078 1.00 79.75 464 GLN A CA 1
ATOM 3598 C C . GLN A 1 464 ? -3.169 -3.660 23.161 1.00 79.75 464 GLN A C 1
ATOM 3600 O O . GLN A 1 464 ? -3.161 -4.848 23.487 1.00 79.75 464 GLN A O 1
ATOM 3605 N N . ARG A 1 465 ? -3.646 -3.250 21.979 1.00 77.50 465 ARG A N 1
ATOM 3606 C CA . ARG A 1 465 ? -4.197 -4.157 20.963 1.00 77.50 465 ARG A CA 1
ATOM 3607 C C . ARG A 1 465 ? -3.199 -5.247 20.558 1.00 77.50 465 ARG A C 1
ATOM 3609 O O . ARG A 1 465 ? -3.577 -6.413 20.456 1.00 77.50 465 ARG A O 1
ATOM 3616 N N . LEU A 1 466 ? -1.933 -4.879 20.369 1.00 86.69 466 LEU A N 1
ATOM 3617 C CA . LEU A 1 466 ? -0.861 -5.802 19.998 1.00 86.69 466 LEU A CA 1
ATOM 3618 C C . LEU A 1 466 ? -0.539 -6.791 21.132 1.00 86.69 466 LEU A C 1
ATOM 3620 O O . LEU A 1 466 ? -0.465 -7.995 20.901 1.00 86.69 466 LEU A O 1
ATOM 3624 N N . LEU A 1 467 ? -0.425 -6.301 22.371 1.00 89.62 467 LEU A N 1
ATOM 3625 C CA . LEU A 1 467 ? -0.145 -7.124 23.553 1.00 89.62 467 LEU A CA 1
ATOM 3626 C C . LEU A 1 467 ? -1.246 -8.161 23.820 1.00 89.62 467 LEU A C 1
ATOM 3628 O O . LEU A 1 467 ? -0.942 -9.299 24.186 1.00 89.62 467 LEU A O 1
ATOM 3632 N N . VAL A 1 468 ? -2.513 -7.784 23.623 1.00 85.50 468 VAL A N 1
ATOM 3633 C CA . VAL A 1 468 ? -3.655 -8.707 23.709 1.00 85.50 468 VAL A CA 1
ATOM 3634 C C . VAL A 1 468 ? -3.588 -9.745 22.592 1.00 85.50 468 VAL A C 1
ATOM 3636 O O . VAL A 1 468 ? -3.726 -10.937 22.860 1.00 85.50 468 VAL A O 1
ATOM 3639 N N . ALA A 1 469 ? -3.337 -9.315 21.351 1.00 84.62 469 ALA A N 1
ATOM 3640 C CA . ALA A 1 469 ? -3.254 -10.212 20.199 1.00 84.62 469 ALA A CA 1
ATOM 3641 C C . ALA A 1 469 ? -2.125 -11.245 20.330 1.00 84.62 469 ALA A C 1
ATOM 3643 O O . ALA A 1 469 ? -2.271 -12.379 19.883 1.00 84.62 469 ALA A O 1
ATOM 3644 N N . TRP A 1 470 ? -1.019 -10.881 20.979 1.00 90.75 470 TRP A N 1
ATOM 3645 C CA . TRP A 1 470 ? 0.094 -11.792 21.244 1.00 90.75 470 TRP A CA 1
ATOM 3646 C C . TRP A 1 470 ? -0.073 -12.631 22.519 1.00 90.75 470 TRP A C 1
ATOM 3648 O O . TRP A 1 470 ? 0.808 -13.422 22.849 1.00 90.75 470 TRP A O 1
ATOM 3658 N N . GLY A 1 471 ? -1.171 -12.468 23.266 1.00 88.12 471 GLY A N 1
ATOM 3659 C CA . GLY A 1 471 ? -1.400 -13.184 24.525 1.00 88.12 471 GLY A CA 1
ATOM 3660 C C . GLY A 1 471 ? -0.439 -12.786 25.656 1.00 88.12 471 GLY A C 1
ATOM 3661 O O . GLY A 1 471 ? -0.266 -13.537 26.625 1.00 88.12 471 GLY A O 1
ATOM 3662 N N . ALA A 1 472 ? 0.205 -11.619 25.548 1.00 89.00 472 ALA A N 1
ATOM 3663 C CA . ALA A 1 472 ? 1.082 -11.085 26.586 1.00 89.00 472 ALA A CA 1
ATOM 3664 C C . ALA A 1 472 ? 0.275 -10.582 27.792 1.00 89.00 472 ALA A C 1
ATOM 3666 O O . ALA A 1 472 ? 0.652 -10.827 28.941 1.00 89.00 472 ALA A O 1
ATOM 3667 N N . ILE A 1 473 ? -0.870 -9.951 27.521 1.00 85.69 473 ILE A N 1
ATOM 3668 C CA . ILE A 1 473 ? -1.839 -9.488 28.520 1.00 85.69 473 ILE A CA 1
ATOM 3669 C C . ILE A 1 473 ? -3.230 -10.040 28.205 1.00 85.69 473 ILE A C 1
ATOM 3671 O O . ILE A 1 473 ? -3.535 -10.387 27.063 1.00 85.69 473 ILE A O 1
ATOM 3675 N N . ALA A 1 474 ? -4.090 -10.114 29.220 1.00 79.56 474 ALA A N 1
ATOM 3676 C CA . ALA A 1 474 ? -5.497 -10.418 28.998 1.00 79.56 474 ALA A CA 1
ATOM 3677 C C . ALA A 1 474 ? -6.172 -9.254 28.260 1.00 79.56 474 ALA A C 1
ATOM 3679 O O . ALA A 1 474 ? -5.865 -8.088 28.520 1.00 79.56 474 ALA A O 1
ATOM 3680 N N . ALA A 1 475 ? -7.125 -9.567 27.377 1.00 66.94 475 ALA A N 1
ATOM 3681 C CA . ALA A 1 475 ? -8.033 -8.552 26.858 1.00 66.94 475 ALA A CA 1
ATOM 3682 C C . ALA A 1 475 ? -8.667 -7.803 28.043 1.00 66.94 475 ALA A C 1
ATOM 3684 O O . ALA A 1 475 ? -9.046 -8.459 29.024 1.00 66.94 475 ALA A O 1
ATOM 3685 N N . PRO A 1 476 ? -8.768 -6.462 27.987 1.00 57.75 476 PRO A N 1
ATOM 3686 C CA . PRO A 1 476 ? -9.444 -5.715 29.034 1.00 57.75 476 PRO A CA 1
ATOM 3687 C C . PRO A 1 476 ? -10.835 -6.317 29.226 1.00 57.75 476 PRO A C 1
ATOM 3689 O O . PRO A 1 476 ? -11.603 -6.456 28.270 1.00 57.75 476 PRO A O 1
ATOM 3692 N N . LYS A 1 477 ? -11.131 -6.748 30.457 1.00 49.53 477 LYS A N 1
ATOM 3693 C CA . LYS A 1 477 ? -12.478 -7.204 30.788 1.00 49.53 477 LYS A CA 1
ATOM 3694 C C . LYS A 1 477 ? -13.402 -6.002 30.590 1.00 49.53 477 LYS A C 1
ATOM 3696 O O . LYS A 1 477 ? -13.075 -4.930 31.103 1.00 49.53 477 LYS A O 1
ATOM 3701 N N . PRO A 1 478 ? -14.512 -6.151 29.855 1.00 45.06 478 PRO A N 1
ATOM 3702 C CA . PRO A 1 478 ? -15.491 -5.087 29.764 1.00 45.06 478 PRO A CA 1
ATOM 3703 C C . PRO A 1 478 ? -15.911 -4.714 31.184 1.00 45.06 478 PRO A C 1
ATOM 3705 O O . PRO A 1 478 ? -16.269 -5.579 31.982 1.00 45.06 478 PRO A O 1
ATOM 3708 N N . THR A 1 479 ? -15.803 -3.439 31.526 1.00 39.66 479 THR A N 1
ATOM 3709 C CA . THR A 1 479 ? -16.303 -2.916 32.790 1.00 39.66 479 THR A CA 1
ATOM 3710 C C . THR A 1 479 ? -17.829 -2.849 32.705 1.00 39.66 479 THR A C 1
ATOM 3712 O O . THR A 1 479 ? -18.377 -2.011 31.994 1.00 39.66 479 THR A O 1
ATOM 3715 N N . GLY A 1 480 ? -18.515 -3.774 33.388 1.00 54.56 480 GLY A N 1
ATOM 3716 C CA . GLY A 1 480 ? -19.981 -3.843 33.486 1.00 54.56 480 GLY A CA 1
ATOM 3717 C C . GLY A 1 480 ? -20.555 -5.257 33.311 1.00 54.56 480 GLY A C 1
ATOM 3718 O O . GLY A 1 480 ? -19.813 -6.211 33.093 1.00 54.56 480 GLY A O 1
ATOM 3719 N N . ASP A 1 481 ? -21.887 -5.376 33.357 1.00 67.94 481 ASP A N 1
ATOM 3720 C CA . ASP A 1 481 ? -22.681 -6.621 33.248 1.00 67.94 481 ASP A CA 1
ATOM 3721 C C . ASP A 1 481 ? -22.586 -7.367 31.887 1.00 67.94 481 ASP A C 1
ATOM 3723 O O . ASP A 1 481 ? -23.413 -8.236 31.600 1.00 67.94 481 ASP A O 1
ATOM 3727 N N . LEU A 1 482 ? -21.604 -7.065 31.020 1.00 72.06 482 LEU A N 1
ATOM 3728 C CA . LEU A 1 482 ? -21.482 -7.647 29.671 1.00 72.06 482 LEU A CA 1
ATOM 3729 C C . LEU A 1 482 ? -21.140 -9.147 29.721 1.00 72.06 482 LEU A C 1
ATOM 3731 O O . LEU A 1 482 ? -20.036 -9.546 30.099 1.00 72.06 482 LEU A O 1
ATOM 3735 N N . LYS A 1 483 ? -22.065 -9.991 29.255 1.00 82.50 483 LYS A N 1
ATOM 3736 C CA . LYS A 1 483 ? -21.895 -11.443 29.148 1.00 82.50 483 LYS A CA 1
ATOM 3737 C C . LYS A 1 483 ? -21.268 -11.825 27.809 1.00 82.50 483 LYS A C 1
ATOM 3739 O O . LYS A 1 483 ? -21.901 -11.707 26.764 1.00 82.50 483 LYS A O 1
ATOM 3744 N N . ILE A 1 484 ? -20.042 -12.342 27.829 1.00 81.06 484 ILE A N 1
ATOM 3745 C CA . ILE A 1 484 ? -19.392 -12.886 26.627 1.00 81.06 484 ILE A CA 1
ATOM 3746 C C . ILE A 1 484 ? -19.730 -14.376 26.496 1.00 81.06 484 ILE A C 1
ATOM 3748 O O . ILE A 1 484 ? -19.473 -15.155 27.413 1.00 81.06 484 ILE A O 1
ATOM 3752 N N . ILE A 1 485 ? -20.271 -14.767 25.345 1.00 85.75 485 ILE A N 1
ATOM 3753 C CA . ILE A 1 485 ? -20.624 -16.135 24.969 1.00 85.75 485 ILE A CA 1
ATOM 3754 C C . ILE A 1 485 ? -19.800 -16.510 23.735 1.00 85.75 485 ILE A C 1
ATOM 3756 O O . ILE A 1 485 ? -19.786 -15.789 22.742 1.00 85.75 485 ILE A O 1
ATOM 3760 N N . ARG A 1 486 ? -19.084 -17.631 23.782 1.00 86.94 486 ARG A N 1
ATOM 3761 C CA . ARG A 1 486 ? -18.337 -18.149 22.626 1.00 86.94 486 ARG A CA 1
ATOM 3762 C C . ARG A 1 486 ? -19.080 -19.350 22.072 1.00 86.94 486 ARG A C 1
ATOM 3764 O O . ARG A 1 486 ? -19.407 -20.248 22.839 1.00 86.94 486 ARG A O 1
ATOM 3771 N N . ILE A 1 487 ? -19.343 -19.335 20.772 1.00 90.62 487 ILE A N 1
ATOM 3772 C CA . ILE A 1 487 ? -20.037 -20.406 20.060 1.00 90.62 487 ILE A CA 1
ATOM 3773 C C . ILE A 1 487 ? -19.155 -20.805 18.884 1.00 90.62 487 ILE A C 1
ATOM 3775 O O . ILE A 1 487 ? -18.797 -19.969 18.058 1.00 90.62 487 ILE A O 1
ATOM 3779 N N . LYS A 1 488 ? -18.787 -22.076 18.807 1.00 91.62 488 LYS A N 1
ATOM 3780 C CA . LYS A 1 488 ? -18.037 -22.662 17.702 1.00 91.62 488 LYS A CA 1
ATOM 3781 C C . LYS A 1 488 ? -18.950 -23.550 16.879 1.00 91.62 488 LYS A C 1
ATOM 3783 O O . LYS A 1 488 ? -19.883 -24.168 17.388 1.00 91.62 488 LYS A O 1
ATOM 3788 N N . THR A 1 489 ? -18.670 -23.646 15.592 1.00 91.38 489 THR A N 1
ATOM 3789 C CA . THR A 1 489 ? -19.230 -24.728 14.780 1.00 91.38 489 THR A CA 1
ATOM 3790 C C . THR A 1 489 ? -18.512 -26.039 15.127 1.00 91.38 489 THR A C 1
ATOM 3792 O O . THR A 1 489 ? -17.371 -26.031 15.590 1.00 91.38 489 THR A O 1
ATOM 3795 N N . ILE A 1 490 ? -19.176 -27.178 14.959 1.00 90.44 490 ILE A N 1
ATOM 3796 C CA . ILE A 1 490 ? -18.555 -28.501 15.078 1.00 90.44 490 ILE A CA 1
ATOM 3797 C C . ILE A 1 490 ? -18.277 -28.986 13.662 1.00 90.44 490 ILE A C 1
ATOM 3799 O O . ILE A 1 490 ? -19.224 -29.228 12.916 1.00 90.44 490 ILE A O 1
ATOM 3803 N N . ARG A 1 491 ? -16.992 -29.122 13.320 1.00 84.62 491 ARG A N 1
ATOM 3804 C CA . ARG A 1 491 ? -16.533 -29.509 11.982 1.00 84.62 491 ARG A CA 1
ATOM 3805 C C . ARG A 1 491 ? -17.290 -30.727 11.450 1.00 84.62 491 ARG A C 1
ATOM 3807 O O . ARG A 1 491 ? -17.348 -31.749 12.129 1.00 84.62 491 ARG A O 1
ATOM 3814 N N . GLU A 1 492 ? -17.830 -30.594 10.238 1.00 84.25 492 GLU A N 1
ATOM 3815 C CA . GLU A 1 492 ? -18.536 -31.640 9.486 1.00 84.25 492 GLU A CA 1
ATOM 3816 C C . GLU A 1 492 ? -19.803 -32.183 10.178 1.00 84.25 492 GLU A C 1
ATOM 3818 O O . GLU A 1 492 ? -20.347 -33.209 9.774 1.00 84.25 492 GLU A O 1
ATOM 3823 N N . ALA A 1 493 ? -20.322 -31.489 11.199 1.00 85.94 493 ALA A N 1
ATOM 3824 C CA . ALA A 1 493 ? -21.491 -31.937 11.959 1.00 85.94 493 ALA A CA 1
ATOM 3825 C C . ALA A 1 493 ? -22.721 -31.031 11.811 1.00 85.94 493 ALA A C 1
ATOM 3827 O O . ALA A 1 493 ? -23.784 -31.395 12.322 1.00 85.94 493 ALA A O 1
ATOM 3828 N N . MET A 1 494 ? -22.595 -29.865 11.156 1.00 90.44 494 MET A N 1
ATOM 3829 C CA . MET A 1 494 ? -23.671 -28.867 11.011 1.00 90.44 494 MET A CA 1
ATOM 3830 C C . MET A 1 494 ? -24.348 -28.543 12.355 1.00 90.44 494 MET A C 1
ATOM 3832 O O . MET A 1 494 ? -25.572 -28.557 12.497 1.00 90.44 494 MET A O 1
ATOM 3836 N N . LYS A 1 495 ? -23.537 -28.308 13.390 1.00 93.81 495 LYS A N 1
ATOM 3837 C CA . LYS A 1 495 ? -23.983 -28.029 14.762 1.00 93.81 495 LYS A CA 1
ATOM 3838 C C . LYS A 1 495 ? -23.147 -26.915 15.375 1.00 93.81 495 LYS A C 1
ATOM 3840 O O . LYS A 1 495 ? -21.977 -26.756 15.042 1.00 93.81 495 LYS A O 1
ATOM 3845 N N . TYR A 1 496 ? -23.747 -26.187 16.309 1.00 96.94 496 TYR A N 1
ATOM 3846 C CA . TYR A 1 496 ? -23.001 -25.390 17.279 1.00 96.94 496 TYR A CA 1
ATOM 3847 C C . TYR A 1 496 ? -22.550 -26.277 18.448 1.00 96.94 496 TYR A C 1
ATOM 3849 O O . TYR A 1 496 ? -23.258 -27.224 18.808 1.00 96.94 496 TYR A O 1
ATOM 3857 N N . ASP A 1 497 ? -21.385 -25.975 19.019 1.00 95.62 497 ASP A N 1
ATOM 3858 C CA . ASP A 1 497 ? -20.836 -26.635 20.211 1.00 95.62 497 ASP A CA 1
ATOM 3859 C C . ASP A 1 497 ? -21.641 -26.315 21.476 1.00 95.62 497 ASP A C 1
ATOM 3861 O O . ASP A 1 497 ? -21.904 -27.193 22.297 1.00 95.62 497 ASP A O 1
ATOM 3865 N N . LEU A 1 498 ? -22.089 -25.069 21.596 1.00 95.38 498 LEU A N 1
ATOM 3866 C CA . LEU A 1 498 ? -22.967 -24.603 22.648 1.00 95.38 498 LEU A CA 1
ATOM 3867 C C . LEU A 1 498 ? -24.416 -24.842 22.222 1.00 95.38 498 LEU A C 1
ATOM 3869 O O . LEU A 1 498 ? -24.816 -24.448 21.129 1.00 95.38 498 LEU A O 1
ATOM 3873 N N . LYS A 1 499 ? -25.194 -25.512 23.079 1.00 94.44 499 LYS A N 1
ATOM 3874 C CA . LYS A 1 499 ? -26.619 -25.797 22.840 1.00 94.44 499 LYS A CA 1
ATOM 3875 C C . LYS A 1 499 ? -27.547 -24.821 23.528 1.00 94.44 499 LYS A C 1
ATOM 3877 O O . LYS A 1 499 ? -28.596 -24.494 22.983 1.00 94.44 499 LYS A O 1
ATOM 3882 N N . GLU A 1 500 ? -27.142 -24.313 24.677 1.00 96.62 500 GLU A N 1
ATOM 3883 C CA . GLU A 1 500 ? -27.946 -23.400 25.468 1.00 96.62 500 GLU A CA 1
ATOM 3884 C C . GLU A 1 500 ? -27.061 -22.445 26.263 1.00 96.62 500 GLU A C 1
ATOM 3886 O O . GLU A 1 500 ? -25.942 -22.789 26.646 1.00 96.62 500 GLU A O 1
ATOM 3891 N N . PHE A 1 501 ? -27.545 -21.226 26.483 1.00 96.12 501 PHE A N 1
ATOM 3892 C CA . PHE A 1 501 ? -26.920 -20.279 27.402 1.00 96.12 501 PHE A CA 1
ATOM 3893 C C . PHE A 1 501 ? -27.965 -19.361 28.030 1.00 96.12 501 PHE A C 1
ATOM 3895 O O . PHE A 1 501 ? -29.006 -19.093 27.432 1.00 96.12 501 PHE A O 1
ATOM 3902 N N . THR A 1 502 ? -27.666 -18.861 29.229 1.00 94.69 502 THR A N 1
ATOM 3903 C CA . THR A 1 502 ? -28.577 -18.011 30.007 1.00 94.69 502 THR A CA 1
ATOM 3904 C C . THR A 1 502 ? -28.020 -16.603 30.149 1.00 94.69 502 THR A C 1
ATOM 3906 O O . THR A 1 502 ? -26.823 -16.416 30.396 1.00 94.69 502 THR A O 1
ATOM 3909 N N . VAL A 1 503 ? -28.905 -15.622 30.005 1.00 91.38 503 VAL A N 1
ATOM 3910 C CA . VAL A 1 503 ? -28.641 -14.189 30.150 1.00 91.38 503 VAL A CA 1
ATOM 3911 C C . VAL A 1 503 ? -29.783 -13.546 30.929 1.00 91.38 503 VAL A C 1
ATOM 3913 O O . VAL A 1 503 ? -30.927 -13.989 30.833 1.00 91.38 503 VAL A O 1
ATOM 3916 N N . SER A 1 504 ? -29.489 -12.500 31.692 1.00 88.69 504 SER A N 1
ATOM 3917 C CA . SER A 1 504 ? -30.532 -11.745 32.388 1.00 88.69 504 SER A CA 1
ATOM 3918 C C . SER A 1 504 ? -31.256 -10.792 31.426 1.00 88.69 504 SER A C 1
ATOM 3920 O O . SER A 1 504 ? -30.648 -10.321 30.457 1.00 88.69 504 SER A O 1
ATOM 3922 N N . PRO A 1 505 ? -32.540 -10.465 31.665 1.00 87.94 505 PRO A N 1
ATOM 3923 C CA . PRO A 1 505 ? -33.265 -9.467 30.881 1.00 87.94 505 PRO A CA 1
ATOM 3924 C C . PRO A 1 505 ? -32.490 -8.152 30.726 1.00 87.94 505 PRO A C 1
ATOM 3926 O O . PRO A 1 505 ? -32.085 -7.537 31.710 1.00 87.94 505 PRO A O 1
ATOM 3929 N N . GLY A 1 506 ? -32.281 -7.699 29.485 1.00 77.38 506 GLY A N 1
ATOM 3930 C CA . GLY A 1 506 ? -31.571 -6.446 29.196 1.00 77.38 506 GLY A CA 1
ATOM 3931 C C . GLY A 1 506 ? -30.052 -6.484 29.409 1.00 77.38 506 GLY A C 1
ATOM 3932 O O . GLY A 1 506 ? -29.397 -5.458 29.203 1.00 77.38 506 GLY A O 1
ATOM 3933 N N . GLN A 1 507 ? -29.486 -7.634 29.789 1.00 82.31 507 GLN A N 1
ATOM 3934 C CA . GLN A 1 507 ? -28.047 -7.803 29.955 1.00 82.31 507 GLN A CA 1
ATOM 3935 C C . GLN A 1 507 ? -27.336 -7.575 28.614 1.00 82.31 507 GLN A C 1
ATOM 3937 O O . GLN A 1 507 ? -27.749 -8.152 27.607 1.00 82.31 507 GLN A O 1
ATOM 3942 N N . PRO A 1 508 ? -26.267 -6.767 28.552 1.00 75.69 508 PRO A N 1
ATOM 3943 C CA . PRO A 1 508 ? -25.422 -6.717 27.369 1.00 75.69 508 PRO A CA 1
ATOM 3944 C C . PRO A 1 508 ? -24.803 -8.101 27.120 1.00 75.69 508 PRO A C 1
ATOM 3946 O O . PRO A 1 508 ? -24.246 -8.710 28.031 1.00 75.69 508 PRO A O 1
ATOM 3949 N N . VAL A 1 509 ? -24.874 -8.603 25.891 1.00 79.75 509 VAL A N 1
ATOM 3950 C CA . VAL A 1 509 ? -24.357 -9.909 25.462 1.00 79.75 509 VAL A CA 1
ATOM 3951 C C . VAL A 1 509 ? -23.433 -9.724 24.266 1.00 79.75 509 VAL A C 1
ATOM 3953 O O . VAL A 1 509 ? -23.724 -8.974 23.338 1.00 79.75 509 VAL A O 1
ATOM 3956 N N . GLN A 1 510 ? -22.319 -10.445 24.262 1.00 78.12 510 GLN A N 1
ATOM 3957 C CA . GLN A 1 510 ? -21.426 -10.546 23.118 1.00 78.12 510 GLN A CA 1
ATOM 3958 C C . GLN A 1 510 ? -21.260 -12.014 22.728 1.00 78.12 510 GLN A C 1
ATOM 3960 O O . GLN A 1 510 ? -20.614 -12.768 23.449 1.00 78.12 510 GLN A O 1
ATOM 3965 N N . ILE A 1 511 ? -21.815 -12.415 21.585 1.00 79.06 511 ILE A N 1
ATOM 3966 C CA . ILE A 1 511 ? -21.570 -13.722 20.975 1.00 79.06 511 ILE A CA 1
ATOM 3967 C C . ILE A 1 511 ? -20.372 -13.620 20.037 1.00 79.06 511 ILE A C 1
ATOM 3969 O O . ILE A 1 511 ? -20.387 -12.858 19.074 1.00 79.06 511 ILE A O 1
ATOM 3973 N N . ILE A 1 512 ? -19.349 -14.429 20.284 1.00 74.56 512 ILE A N 1
ATOM 3974 C CA . ILE A 1 512 ? -18.244 -14.649 19.352 1.00 74.56 512 ILE A CA 1
ATOM 3975 C C . ILE A 1 512 ? -18.515 -15.979 18.652 1.00 74.56 512 ILE A C 1
ATOM 3977 O O . ILE A 1 512 ? -18.368 -17.035 19.269 1.00 74.56 512 ILE A O 1
ATOM 3981 N N . LEU A 1 513 ? -18.932 -15.917 17.386 1.00 83.25 513 LEU A N 1
ATOM 3982 C CA . LEU A 1 513 ? -19.088 -17.088 16.528 1.00 83.25 513 LEU A CA 1
ATOM 3983 C C . LEU A 1 513 ? -17.740 -17.408 15.878 1.00 83.25 513 LEU A C 1
ATOM 3985 O O . LEU A 1 513 ? -17.212 -16.588 15.129 1.00 83.25 513 LEU A O 1
ATOM 3989 N N . GLU A 1 514 ? -17.188 -18.588 16.141 1.00 76.19 514 GLU A N 1
ATOM 3990 C CA . GLU A 1 514 ? -15.972 -19.090 15.499 1.00 76.19 514 GLU A CA 1
ATOM 3991 C C . GLU A 1 514 ? -16.345 -20.220 14.533 1.00 76.19 514 GLU A C 1
ATOM 3993 O O . GLU A 1 514 ? -16.774 -21.294 14.957 1.00 76.19 514 GLU A O 1
ATOM 3998 N N . ASN A 1 515 ? -16.182 -19.990 13.229 1.00 84.69 515 ASN A N 1
ATOM 3999 C CA . ASN A 1 515 ? -16.457 -21.021 12.239 1.00 84.69 515 ASN A CA 1
ATOM 4000 C C . ASN A 1 515 ? -15.219 -21.911 12.050 1.00 84.69 515 ASN A C 1
ATOM 4002 O O . ASN A 1 515 ? -14.267 -21.546 11.361 1.00 84.69 515 ASN A O 1
ATOM 4006 N N . THR A 1 516 ? -15.219 -23.071 12.698 1.00 83.69 516 THR A N 1
ATOM 4007 C CA . THR A 1 516 ? -14.195 -24.119 12.560 1.00 83.69 516 THR A CA 1
ATOM 4008 C C . THR A 1 516 ? -14.601 -25.210 11.560 1.00 83.69 516 THR A C 1
ATOM 4010 O O . THR A 1 516 ? -13.831 -26.148 11.343 1.00 83.69 516 THR A O 1
ATOM 4013 N N . ASP A 1 517 ? -15.793 -25.100 10.963 1.00 84.31 517 ASP A N 1
ATOM 4014 C CA . ASP A 1 517 ? -16.287 -26.022 9.943 1.00 84.31 517 ASP A CA 1
ATOM 4015 C C . ASP A 1 517 ? -15.677 -25.691 8.569 1.00 84.31 517 ASP A C 1
ATOM 4017 O O . ASP A 1 517 ? -15.131 -24.608 8.342 1.00 84.31 517 ASP A O 1
ATOM 4021 N N . ALA A 1 518 ? -15.753 -26.647 7.645 1.00 79.44 518 ALA A N 1
ATOM 4022 C CA . ALA A 1 518 ? -15.304 -26.504 6.264 1.00 79.44 518 ALA A CA 1
ATOM 4023 C C . ALA A 1 518 ? -16.310 -25.737 5.382 1.00 79.44 518 ALA A C 1
ATOM 4025 O O . ALA A 1 518 ? -15.968 -25.340 4.269 1.00 79.44 518 ALA A O 1
ATOM 4026 N N . MET A 1 519 ? -17.531 -25.502 5.871 1.00 84.62 519 MET A N 1
ATOM 4027 C CA . MET A 1 519 ? -18.584 -24.747 5.185 1.00 84.62 519 MET A CA 1
ATOM 4028 C C . MET A 1 519 ? -18.876 -23.415 5.886 1.00 84.62 519 MET A C 1
ATOM 4030 O O . MET A 1 519 ? -18.439 -23.179 7.011 1.00 84.62 519 MET A O 1
ATOM 4034 N N . GLN A 1 520 ? -19.584 -22.503 5.217 1.00 82.25 520 GLN A N 1
ATOM 4035 C CA . GLN A 1 520 ? -19.925 -21.208 5.806 1.00 82.25 520 GLN A CA 1
ATOM 4036 C C . GLN A 1 520 ? -21.155 -21.309 6.716 1.00 82.25 520 GLN A C 1
ATOM 4038 O O . GLN A 1 520 ? -22.108 -22.023 6.407 1.00 82.25 520 GLN A O 1
ATOM 4043 N N . HIS A 1 521 ? -21.163 -20.538 7.804 1.00 88.88 521 HIS A N 1
ATOM 4044 C CA . HIS A 1 521 ? -22.270 -20.530 8.758 1.00 88.88 521 HIS A CA 1
ATOM 4045 C C . HIS A 1 521 ? -22.577 -19.123 9.256 1.00 88.88 521 HIS A C 1
ATOM 4047 O O . HIS A 1 521 ? -21.678 -18.348 9.570 1.00 88.88 521 HIS A O 1
ATOM 4053 N N . ASN A 1 522 ? -23.861 -18.803 9.363 1.00 86.94 522 ASN A N 1
ATOM 4054 C CA . ASN A 1 522 ? -24.344 -17.662 10.135 1.00 86.94 522 ASN A CA 1
ATOM 4055 C C . ASN A 1 522 ? -24.970 -18.152 11.454 1.00 86.94 522 ASN A C 1
ATOM 4057 O O . ASN A 1 522 ? -25.121 -19.358 11.652 1.00 86.94 522 ASN A O 1
ATOM 4061 N N . LEU A 1 523 ? -25.321 -17.232 12.350 1.00 95.88 523 LEU A N 1
ATOM 4062 C CA . LEU A 1 523 ? -26.133 -17.473 13.542 1.00 95.88 523 LEU A CA 1
ATOM 4063 C C . LEU A 1 523 ? -27.204 -16.392 13.622 1.00 95.88 523 LEU A C 1
ATOM 4065 O O . LEU A 1 523 ? -26.886 -15.208 13.569 1.00 95.88 523 LEU A O 1
ATOM 4069 N N . VAL A 1 524 ? -28.461 -16.805 13.757 1.00 90.44 524 VAL A N 1
ATOM 4070 C CA . VAL A 1 524 ? -29.643 -15.939 13.784 1.00 90.44 524 VAL A CA 1
ATOM 4071 C C . VAL A 1 524 ? -30.462 -16.235 15.031 1.00 90.44 524 VAL A C 1
ATOM 4073 O O . VAL A 1 524 ? -30.979 -17.338 15.169 1.00 90.44 524 VAL A O 1
ATOM 4076 N N . ILE A 1 525 ? -30.603 -15.253 15.921 1.00 93.81 525 ILE A N 1
ATOM 4077 C CA . ILE A 1 525 ? -31.474 -15.310 17.101 1.00 93.81 525 ILE A CA 1
ATOM 4078 C C . ILE A 1 525 ? -32.881 -14.869 16.693 1.00 93.81 525 ILE A C 1
ATOM 4080 O O . ILE A 1 525 ? -33.062 -13.821 16.071 1.00 93.81 525 ILE A O 1
ATOM 4084 N N . THR A 1 526 ? -33.883 -15.657 17.068 1.00 90.75 526 THR A N 1
ATOM 4085 C CA . THR A 1 526 ? -35.286 -15.474 16.676 1.00 90.75 526 THR A CA 1
ATOM 4086 C C . THR A 1 526 ? -36.184 -15.169 17.872 1.00 90.75 526 THR A C 1
ATOM 4088 O O . THR A 1 526 ? -35.833 -15.456 19.018 1.00 90.75 526 THR A O 1
ATOM 4091 N N . LYS A 1 527 ? -37.370 -14.603 17.614 1.00 92.12 527 LYS A N 1
ATOM 4092 C CA . LYS A 1 527 ? -38.441 -14.503 18.619 1.00 92.12 527 LYS A CA 1
ATOM 4093 C C . LYS A 1 527 ? -38.856 -15.898 19.132 1.00 92.12 527 LYS A C 1
ATOM 4095 O O . LYS A 1 527 ? -38.783 -16.868 18.370 1.00 92.12 527 LYS A O 1
ATOM 4100 N N . PRO A 1 528 ? -39.363 -16.013 20.375 1.00 95.38 528 PRO A N 1
ATOM 4101 C CA . PRO A 1 528 ? -39.824 -17.286 20.923 1.00 95.38 528 PRO A CA 1
ATOM 4102 C C . PRO A 1 528 ? -40.848 -17.964 20.007 1.00 95.38 528 PRO A C 1
ATOM 4104 O O . PRO A 1 528 ? -41.765 -17.318 19.500 1.00 95.38 528 PRO A O 1
ATOM 4107 N N . GLY A 1 529 ? -40.663 -19.263 19.759 1.00 93.44 529 GLY A N 1
ATOM 4108 C CA . GLY A 1 529 ? -41.530 -20.060 18.882 1.00 93.44 529 GLY A CA 1
ATOM 4109 C C . GLY A 1 529 ? -41.384 -19.803 17.373 1.00 93.44 529 GLY A C 1
ATOM 4110 O O . GLY A 1 529 ? -42.041 -20.481 16.591 1.00 93.44 529 GLY A O 1
ATOM 4111 N N . MET A 1 530 ? -40.521 -18.879 16.926 1.00 95.31 530 MET A N 1
ATOM 4112 C CA . MET A 1 530 ? -40.432 -18.486 15.505 1.00 95.31 530 MET A CA 1
ATOM 4113 C C . MET A 1 530 ? -39.346 -19.212 14.700 1.00 95.31 530 MET A C 1
ATOM 4115 O O . MET A 1 530 ? -39.149 -18.918 13.519 1.00 95.31 530 MET A O 1
ATOM 4119 N N . ARG A 1 531 ? -38.670 -20.194 15.309 1.00 95.19 531 ARG A N 1
ATOM 4120 C CA . ARG A 1 531 ? -37.568 -20.961 14.706 1.00 95.19 531 ARG A CA 1
ATOM 4121 C C . ARG A 1 531 ? -37.906 -21.516 13.321 1.00 95.19 531 ARG A C 1
ATOM 4123 O O . ARG A 1 531 ? -37.142 -21.331 12.382 1.00 95.19 531 ARG A O 1
ATOM 4130 N N . GLU A 1 532 ? -39.045 -22.193 13.201 1.00 95.38 532 GLU A N 1
ATOM 4131 C CA . GLU A 1 532 ? -39.454 -22.860 11.961 1.00 95.38 532 GLU A CA 1
ATOM 4132 C C . GLU A 1 532 ? -39.793 -21.861 10.850 1.00 95.38 532 GLU A C 1
ATOM 4134 O O . GLU A 1 532 ? -39.385 -22.050 9.707 1.00 95.38 532 GLU A O 1
ATOM 4139 N N . LYS A 1 533 ? -40.487 -20.766 11.189 1.00 95.12 533 LYS A N 1
ATOM 4140 C CA . LYS A 1 533 ? -40.831 -19.704 10.235 1.00 95.12 533 LYS A CA 1
ATOM 4141 C C . LYS A 1 533 ? -39.571 -19.063 9.650 1.00 95.12 533 LYS A C 1
ATOM 4143 O O . LYS A 1 533 ? -39.460 -18.931 8.434 1.00 95.12 533 LYS A O 1
ATOM 4148 N N . VAL A 1 534 ? -38.621 -18.692 10.510 1.00 91.25 534 VAL A N 1
ATOM 4149 C CA . VAL A 1 534 ? -37.353 -18.078 10.090 1.00 91.25 534 VAL A CA 1
ATOM 4150 C C . VAL A 1 534 ? -36.480 -19.080 9.331 1.00 91.25 534 VAL A C 1
ATOM 4152 O O . VAL A 1 534 ? -35.911 -18.726 8.304 1.00 91.25 534 VAL A O 1
ATOM 4155 N N . GLY A 1 535 ? -36.420 -20.335 9.781 1.00 94.06 535 GLY A N 1
ATOM 4156 C CA . GLY A 1 535 ? -35.678 -21.401 9.108 1.00 94.06 535 GLY A CA 1
ATOM 4157 C C . GLY A 1 535 ? -36.166 -21.670 7.683 1.00 94.06 535 GLY A C 1
ATOM 4158 O O . GLY A 1 535 ? -35.379 -21.598 6.743 1.00 94.06 535 GLY A O 1
ATOM 4159 N N . LYS A 1 536 ? -37.480 -21.864 7.498 1.00 96.06 536 LYS A N 1
ATOM 4160 C CA . LYS A 1 536 ? -38.097 -22.042 6.170 1.00 96.06 536 LYS A CA 1
ATOM 4161 C C . LYS A 1 536 ? -37.876 -20.838 5.252 1.00 96.06 536 LYS A C 1
ATOM 4163 O O . LYS A 1 536 ? -37.693 -21.005 4.048 1.00 96.06 536 LYS A O 1
ATOM 4168 N N . ALA A 1 537 ? -37.887 -19.625 5.805 1.00 90.56 537 ALA A N 1
ATOM 4169 C CA . ALA A 1 537 ? -37.560 -18.430 5.038 1.00 90.56 537 ALA A CA 1
ATOM 4170 C C . ALA A 1 537 ? -36.082 -18.404 4.615 1.00 90.56 537 ALA A C 1
ATOM 4172 O O . ALA A 1 537 ? -35.799 -17.979 3.501 1.00 90.56 537 ALA A O 1
ATOM 4173 N N . GLY A 1 538 ? -35.166 -18.901 5.455 1.00 90.38 538 GLY A N 1
ATOM 4174 C CA . GLY A 1 538 ? -33.755 -19.105 5.107 1.00 90.38 538 GLY A CA 1
ATOM 4175 C C . GLY A 1 538 ? -33.582 -20.089 3.951 1.00 90.38 538 GLY A C 1
ATOM 4176 O O . GLY A 1 538 ? -32.909 -19.773 2.974 1.00 90.38 538 GLY A O 1
ATOM 4177 N N . ASP A 1 539 ? -34.283 -21.226 3.986 1.00 93.12 539 ASP A N 1
ATOM 4178 C CA . ASP A 1 539 ? -34.270 -22.207 2.889 1.00 93.12 539 ASP A CA 1
ATOM 4179 C C . ASP A 1 539 ? -34.743 -21.600 1.560 1.00 93.12 539 ASP A C 1
ATOM 4181 O O . ASP A 1 539 ? -34.156 -21.844 0.503 1.00 93.12 539 ASP A O 1
ATOM 4185 N N . ALA A 1 540 ? -35.785 -20.763 1.603 1.00 91.94 540 ALA A N 1
ATOM 4186 C CA . ALA A 1 540 ? -36.319 -20.104 0.416 1.00 91.94 540 ALA A CA 1
ATOM 4187 C C . ALA A 1 540 ? -35.306 -19.155 -0.255 1.00 91.94 540 ALA A C 1
ATOM 4189 O O . ALA A 1 540 ? -35.387 -18.940 -1.466 1.00 91.94 540 ALA A O 1
ATOM 4190 N N . MET A 1 541 ? -34.318 -18.641 0.491 1.00 88.12 541 MET A N 1
ATOM 4191 C CA . MET A 1 541 ? -33.267 -17.767 -0.046 1.00 88.12 541 MET A CA 1
ATOM 4192 C C . MET A 1 541 ? -32.282 -18.491 -0.971 1.00 88.12 541 MET A C 1
ATOM 4194 O O . MET A 1 541 ? -31.523 -17.821 -1.661 1.00 88.12 541 MET A O 1
ATOM 4198 N N . MET A 1 542 ? -32.315 -19.827 -1.067 1.00 87.12 542 MET A N 1
ATOM 4199 C CA . MET A 1 542 ? -31.552 -20.569 -2.084 1.00 87.12 542 MET A CA 1
ATOM 4200 C C . MET A 1 542 ? -31.957 -20.186 -3.519 1.00 87.12 542 MET A C 1
ATOM 4202 O O . MET A 1 542 ? -31.157 -20.309 -4.441 1.00 87.12 542 MET A O 1
ATOM 4206 N N . LYS A 1 543 ? -33.201 -19.727 -3.711 1.00 85.31 543 LYS A N 1
ATOM 4207 C CA . LYS A 1 543 ? -33.722 -19.264 -5.008 1.00 85.31 543 LYS A CA 1
ATOM 4208 C C . LYS A 1 543 ? -33.553 -17.756 -5.222 1.00 85.31 543 LYS A C 1
ATOM 4210 O O . LYS A 1 543 ? -33.936 -17.252 -6.272 1.00 85.31 543 LYS A O 1
ATOM 4215 N N . ASP A 1 544 ? -33.042 -17.034 -4.227 1.00 81.06 544 ASP A N 1
ATOM 4216 C CA . ASP A 1 544 ? -32.771 -15.603 -4.324 1.00 81.06 544 ASP A CA 1
ATOM 4217 C C . ASP A 1 544 ? -31.364 -15.417 -4.903 1.00 81.06 544 ASP A C 1
ATOM 4219 O O . ASP A 1 544 ? -30.378 -15.790 -4.268 1.00 81.06 544 ASP A O 1
ATOM 4223 N N . GLU A 1 545 ? -31.256 -14.814 -6.091 1.00 75.38 545 GLU A N 1
ATOM 4224 C CA . GLU A 1 545 ? -29.965 -14.514 -6.733 1.00 75.38 545 GLU A CA 1
ATOM 4225 C C . GLU A 1 545 ? -29.057 -13.643 -5.844 1.00 75.38 545 GLU A C 1
ATOM 4227 O O . GLU A 1 545 ? -27.836 -13.674 -5.978 1.00 75.38 545 GLU A O 1
ATOM 4232 N N . LYS A 1 546 ? -29.642 -12.917 -4.879 1.00 70.25 546 LYS A N 1
ATOM 4233 C CA . LYS A 1 546 ? -28.938 -12.096 -3.882 1.00 70.25 546 LYS A CA 1
ATOM 4234 C C . LYS A 1 546 ? -28.858 -12.759 -2.503 1.00 70.25 546 LYS A C 1
ATOM 4236 O O . LYS A 1 546 ? -28.521 -12.099 -1.521 1.00 70.25 546 LYS A O 1
ATOM 4241 N N . GLY A 1 547 ? -29.170 -14.051 -2.385 1.00 64.88 547 GLY A N 1
ATOM 4242 C CA . GLY A 1 547 ? -29.181 -14.782 -1.113 1.00 64.88 547 GLY A CA 1
ATOM 4243 C C . GLY A 1 547 ? -27.831 -14.733 -0.390 1.00 64.88 547 GLY A C 1
ATOM 4244 O O . GLY A 1 547 ? -27.775 -14.410 0.801 1.00 64.88 547 GLY A O 1
ATOM 4245 N N . ALA A 1 548 ? -26.738 -14.939 -1.132 1.00 64.62 548 ALA A N 1
ATOM 4246 C CA . ALA A 1 548 ? -25.373 -14.814 -0.620 1.00 64.62 548 ALA A CA 1
ATOM 4247 C C . ALA A 1 548 ? -25.037 -13.376 -0.182 1.00 64.62 548 ALA A C 1
ATOM 4249 O O . ALA A 1 548 ? -24.466 -13.183 0.891 1.00 64.62 548 ALA A O 1
ATOM 4250 N N . GLU A 1 549 ? -25.454 -12.363 -0.953 1.00 63.09 549 GLU A N 1
ATOM 4251 C CA . GLU A 1 549 ? -25.265 -10.941 -0.613 1.00 63.09 549 GLU A CA 1
ATOM 4252 C C . GLU A 1 549 ? -25.989 -10.562 0.691 1.00 63.09 549 GLU A C 1
ATOM 4254 O O . GLU A 1 549 ? -25.511 -9.738 1.469 1.00 63.09 549 GLU A O 1
ATOM 4259 N N . LYS A 1 550 ? -27.124 -11.213 0.969 1.00 63.50 550 LYS A N 1
ATOM 4260 C CA . LYS A 1 550 ? -27.909 -11.059 2.203 1.00 63.50 550 LYS A CA 1
ATOM 4261 C C . LYS A 1 550 ? -27.436 -11.962 3.345 1.00 63.50 550 LYS A C 1
ATOM 4263 O O . LYS A 1 550 ? -28.123 -12.060 4.360 1.00 63.50 550 LYS A O 1
ATOM 4268 N N . ASN A 1 551 ? -26.288 -12.629 3.209 1.00 79.06 551 ASN A N 1
ATOM 4269 C CA . ASN A 1 551 ? -25.751 -13.569 4.200 1.00 79.06 551 ASN A CA 1
ATOM 4270 C C . ASN A 1 551 ? -26.708 -14.723 4.554 1.00 79.06 551 ASN A C 1
ATOM 4272 O O . ASN A 1 551 ? -26.588 -15.309 5.632 1.00 79.06 551 ASN A O 1
ATOM 4276 N N . TYR A 1 552 ? -27.677 -15.015 3.680 1.00 82.44 552 TYR A N 1
ATOM 4277 C CA . TYR A 1 552 ? -28.802 -15.916 3.938 1.00 82.44 552 TYR A CA 1
ATOM 4278 C C . TYR A 1 552 ? -29.578 -15.602 5.225 1.00 82.44 552 TYR A C 1
ATOM 4280 O O . TYR A 1 552 ? -30.100 -16.505 5.865 1.00 82.44 552 TYR A O 1
ATOM 4288 N N . VAL A 1 553 ? -29.657 -14.326 5.617 1.00 85.19 553 VAL A N 1
ATOM 4289 C CA . VAL A 1 553 ? -30.496 -13.876 6.735 1.00 85.19 553 VAL A CA 1
ATOM 4290 C C . VAL A 1 553 ? -31.831 -13.359 6.177 1.00 85.19 553 VAL A C 1
ATOM 4292 O O . VAL A 1 553 ? -31.838 -12.342 5.474 1.00 85.19 553 VAL A O 1
ATOM 4295 N N . PRO A 1 554 ? -32.973 -14.009 6.471 1.00 81.12 554 PRO A N 1
ATOM 4296 C CA . PRO A 1 554 ? -34.276 -13.555 5.997 1.00 81.12 554 PRO A CA 1
ATOM 4297 C C . PRO A 1 554 ? -34.650 -12.191 6.573 1.00 81.12 554 PRO A C 1
ATOM 4299 O O . PRO A 1 554 ? -34.508 -11.953 7.772 1.00 81.12 554 PRO A O 1
ATOM 4302 N N . SER A 1 555 ? -35.206 -11.313 5.736 1.00 82.44 555 SER A N 1
ATOM 4303 C CA . SER A 1 555 ? -35.730 -10.018 6.185 1.00 82.44 555 SER A CA 1
ATOM 4304 C C . SER A 1 555 ? -37.113 -10.195 6.818 1.00 82.44 555 SER A C 1
ATOM 4306 O O . SER A 1 555 ? -38.145 -9.945 6.197 1.00 82.44 555 SER A O 1
ATOM 4308 N N . LEU A 1 556 ? -37.127 -10.719 8.044 1.00 76.25 556 LEU A N 1
ATOM 4309 C CA . LEU A 1 556 ? -38.330 -11.001 8.822 1.00 76.25 556 LEU A CA 1
ATOM 4310 C C . LEU A 1 556 ? -38.296 -10.261 10.166 1.00 76.25 556 LEU A C 1
ATOM 4312 O O . LEU A 1 556 ? -37.255 -10.250 10.823 1.00 76.25 556 LEU A O 1
ATOM 4316 N N . PRO A 1 557 ? -39.430 -9.719 10.646 1.00 72.81 557 PRO A N 1
ATOM 4317 C CA . PRO A 1 557 ? -39.506 -9.072 11.959 1.00 72.81 557 PRO A CA 1
ATOM 4318 C C . PRO A 1 557 ? -39.322 -10.050 13.134 1.00 72.81 557 PRO A C 1
ATOM 4320 O O . PRO A 1 557 ? -39.257 -9.630 14.291 1.00 72.81 557 PRO A O 1
ATOM 4323 N N . GLU A 1 558 ? -39.310 -11.359 12.881 1.00 87.94 558 GLU A N 1
ATOM 4324 C CA . GLU A 1 558 ? -39.005 -12.403 13.860 1.00 87.94 558 GLU A CA 1
ATOM 4325 C C . GLU A 1 558 ? -37.505 -12.658 14.054 1.00 87.94 558 GLU A C 1
ATOM 4327 O O . GLU A 1 558 ? -37.139 -13.328 15.022 1.00 87.94 558 GLU A O 1
ATOM 4332 N N . VAL A 1 559 ? -36.649 -12.121 13.179 1.00 80.38 559 VAL A N 1
ATOM 4333 C CA . VAL A 1 559 ? -35.191 -12.124 13.339 1.00 80.38 559 VAL A CA 1
ATOM 4334 C C . VAL A 1 559 ? -34.799 -10.975 14.265 1.00 80.38 559 VAL A C 1
ATOM 4336 O O . VAL A 1 559 ? -35.033 -9.811 13.951 1.00 80.38 559 VAL A O 1
ATOM 4339 N N . LEU A 1 560 ? -34.224 -11.303 15.423 1.00 69.62 560 LEU A N 1
ATOM 4340 C CA . LEU A 1 560 ? -33.834 -10.318 16.434 1.00 69.62 560 LEU A CA 1
ATOM 4341 C C . LEU A 1 560 ? -32.392 -9.851 16.242 1.00 69.62 560 LEU A C 1
ATOM 4343 O O . LEU A 1 560 ? -32.133 -8.651 16.210 1.00 69.62 560 LEU A O 1
ATOM 4347 N N . TYR A 1 561 ? -31.467 -10.800 16.088 1.00 82.69 561 TYR A N 1
ATOM 4348 C CA . TYR A 1 561 ? -30.035 -10.538 15.942 1.00 82.69 561 TYR A CA 1
ATOM 4349 C C . TYR A 1 561 ? -29.419 -11.571 15.004 1.00 82.69 561 TYR A C 1
ATOM 4351 O O . TYR A 1 561 ? -29.861 -12.721 14.977 1.00 82.69 561 TYR A O 1
ATOM 4359 N N . SER A 1 562 ? -28.384 -11.196 14.256 1.00 77.81 562 SER A N 1
ATOM 4360 C CA . SER A 1 562 ? -27.726 -12.119 13.333 1.00 77.81 562 SER A CA 1
ATOM 4361 C C . SER A 1 562 ? -26.257 -11.792 13.115 1.00 77.81 562 SER A C 1
ATOM 4363 O O . SER A 1 562 ? -25.869 -10.625 13.088 1.00 77.81 562 SER A O 1
ATOM 4365 N N . THR A 1 563 ? -25.449 -12.816 12.871 1.00 70.44 563 THR A N 1
ATOM 4366 C CA . THR A 1 563 ? -24.123 -12.662 12.263 1.00 70.44 563 THR A CA 1
ATOM 4367 C C . THR A 1 563 ? -24.247 -12.613 10.732 1.00 70.44 563 THR A C 1
ATOM 4369 O O . THR A 1 563 ? -25.227 -13.128 10.186 1.00 70.44 563 THR A O 1
ATOM 4372 N N . PRO A 1 564 ? -23.249 -12.075 10.006 1.00 65.25 564 PRO A N 1
ATOM 4373 C CA . PRO A 1 564 ? -23.084 -12.385 8.591 1.00 65.25 564 PRO A CA 1
ATOM 4374 C C . PRO A 1 564 ? -22.754 -13.873 8.401 1.00 65.25 564 PRO A C 1
ATOM 4376 O O . PRO A 1 564 ? -22.558 -14.622 9.367 1.00 65.25 564 PRO A O 1
ATOM 4379 N N . LEU A 1 565 ? -22.667 -14.292 7.142 1.00 78.94 565 LEU A N 1
ATOM 4380 C CA . LEU A 1 565 ? -22.224 -15.623 6.772 1.00 78.94 565 LEU A CA 1
ATOM 4381 C C . LEU A 1 565 ? -20.708 -15.708 7.007 1.00 78.94 565 LEU A C 1
ATOM 4383 O O . LEU A 1 565 ? -19.915 -15.108 6.284 1.00 78.94 565 LEU A O 1
ATOM 4387 N N . VAL A 1 566 ? -20.301 -16.400 8.070 1.00 66.88 566 VAL A N 1
ATOM 4388 C CA . VAL A 1 566 ? -18.903 -16.484 8.500 1.00 66.88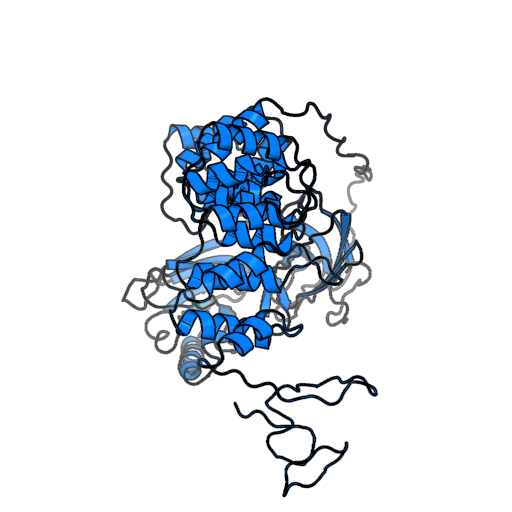 566 VAL A CA 1
ATOM 4389 C C . VAL A 1 566 ? -18.199 -17.574 7.701 1.00 66.88 566 VAL A C 1
ATOM 4391 O O . VAL A 1 566 ? -18.629 -18.727 7.708 1.00 66.88 566 VAL A O 1
ATOM 4394 N N . SER A 1 567 ? 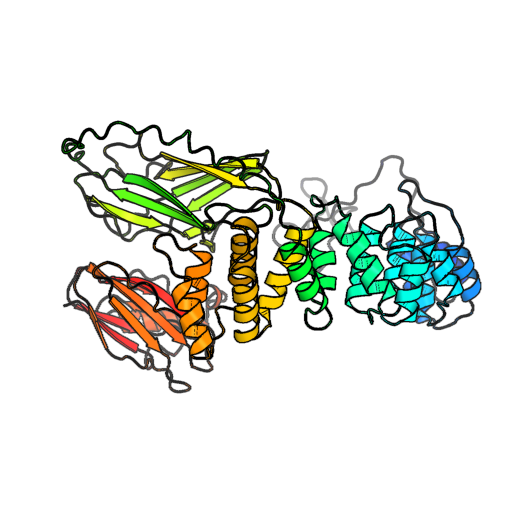-17.113 -17.222 7.014 1.00 72.75 567 SER A N 1
ATOM 4395 C CA . SER A 1 567 ? -16.310 -18.168 6.228 1.00 72.75 567 SER A CA 1
ATOM 4396 C C . SER A 1 567 ? -15.499 -19.142 7.099 1.00 72.75 567 SER A C 1
ATOM 4398 O O . SER A 1 567 ? -15.197 -18.810 8.248 1.00 72.75 567 SER A O 1
ATOM 4400 N N . PRO A 1 568 ? -15.101 -20.314 6.567 1.00 72.69 568 PRO A N 1
ATOM 4401 C CA . PRO A 1 568 ? -14.229 -21.259 7.262 1.00 72.69 568 PRO A CA 1
ATOM 4402 C C . PRO A 1 568 ? -12.990 -20.593 7.867 1.00 72.69 568 PRO A C 1
ATOM 4404 O O . PRO A 1 568 ? -12.321 -19.776 7.230 1.00 72.69 568 PRO A O 1
ATOM 4407 N N . GLY A 1 569 ? -12.693 -20.921 9.123 1.00 60.84 569 GLY A N 1
ATOM 4408 C CA . GLY A 1 569 ? -11.563 -20.385 9.881 1.00 60.84 569 GLY A CA 1
ATOM 4409 C C . GLY A 1 569 ? -11.745 -18.957 10.411 1.00 60.84 569 GLY A C 1
ATOM 4410 O O . GLY A 1 569 ? -10.939 -18.528 11.245 1.00 60.84 569 GLY A O 1
ATOM 4411 N N . GLN A 1 570 ? -12.784 -18.229 9.992 1.00 55.50 570 GLN A N 1
ATOM 4412 C CA . GLN A 1 570 ? -13.062 -16.862 10.439 1.00 55.50 570 GLN A CA 1
ATOM 4413 C C . GLN A 1 570 ? -13.910 -16.835 11.716 1.00 55.50 570 GLN A C 1
ATOM 4415 O O . GLN A 1 570 ? -14.521 -17.827 12.125 1.00 55.50 570 GLN A O 1
ATOM 4420 N N . SER A 1 571 ? -13.946 -15.666 12.349 1.00 55.97 571 SER A N 1
ATOM 4421 C CA . SER A 1 571 ? -14.778 -15.402 13.518 1.00 55.97 571 SER A CA 1
ATOM 4422 C C . SER A 1 571 ? -15.539 -14.095 13.339 1.00 55.97 571 SER A C 1
ATOM 4424 O O . SER A 1 571 ? -15.046 -13.167 12.698 1.00 55.97 571 SER A O 1
ATOM 4426 N N . PHE A 1 572 ? -16.722 -14.002 13.937 1.00 57.81 572 PHE A N 1
ATOM 4427 C CA . PHE A 1 572 ? -17.508 -12.775 13.977 1.00 57.81 572 PHE A CA 1
ATOM 4428 C C . PHE A 1 572 ? -18.017 -12.507 15.391 1.00 57.81 572 PHE A C 1
ATOM 4430 O O . PHE A 1 572 ? -18.478 -13.419 16.075 1.00 57.81 572 PHE A O 1
ATOM 4437 N N . THR A 1 573 ? -17.966 -11.243 15.807 1.00 59.34 573 THR A N 1
ATOM 4438 C CA . THR A 1 573 ? -18.445 -10.802 17.118 1.00 59.34 573 THR A CA 1
ATOM 4439 C C . THR A 1 573 ? -19.759 -10.045 16.962 1.00 59.34 573 THR A C 1
ATOM 4441 O O . THR A 1 573 ? -19.786 -8.935 16.433 1.00 59.34 573 THR A O 1
ATOM 4444 N N . LEU A 1 574 ? -20.843 -10.648 17.443 1.00 64.75 574 LEU A N 1
ATOM 4445 C CA . LEU A 1 574 ? -22.174 -10.063 17.546 1.00 64.75 574 LEU A CA 1
ATOM 4446 C C . LEU A 1 574 ? -22.377 -9.527 18.966 1.00 64.75 574 LEU A C 1
ATOM 4448 O O . LEU A 1 574 ? -22.394 -10.301 19.917 1.00 64.75 574 LEU A O 1
ATOM 4452 N N . THR A 1 575 ? -22.564 -8.220 19.109 1.00 65.44 575 THR A N 1
ATOM 4453 C CA . THR A 1 575 ? -22.903 -7.589 20.393 1.00 65.44 575 THR A CA 1
ATOM 4454 C C . THR A 1 575 ? -24.350 -7.110 20.338 1.00 65.44 575 THR A C 1
ATOM 4456 O O . THR A 1 575 ? -24.734 -6.487 19.354 1.00 65.44 575 THR A O 1
ATOM 4459 N N . PHE A 1 576 ? -25.139 -7.418 21.364 1.00 68.75 576 PHE A N 1
ATOM 4460 C CA . PHE A 1 576 ? -26.551 -7.045 21.482 1.00 68.75 576 PHE A CA 1
ATOM 4461 C C . PHE A 1 576 ? -26.961 -6.992 22.956 1.00 68.75 576 PHE A C 1
ATOM 4463 O O . PHE A 1 576 ? -26.252 -7.509 23.813 1.00 68.75 576 PHE A O 1
ATOM 4470 N N . LYS A 1 577 ? -28.116 -6.413 23.286 1.00 77.50 577 LYS A N 1
ATOM 4471 C CA . LYS A 1 577 ? -28.732 -6.604 24.610 1.00 77.50 577 LYS A CA 1
ATOM 4472 C C . LYS A 1 577 ? -29.721 -7.756 24.587 1.00 77.50 577 LYS A C 1
ATOM 4474 O O . LYS A 1 577 ? -30.552 -7.828 23.687 1.00 77.50 577 LYS A O 1
ATOM 4479 N N . ALA A 1 578 ? -29.669 -8.621 25.596 1.00 82.06 578 ALA A N 1
ATOM 4480 C CA . ALA A 1 578 ? -30.666 -9.659 25.792 1.00 82.06 578 ALA A CA 1
ATOM 4481 C C . ALA A 1 578 ? -32.079 -9.040 25.821 1.00 82.06 578 ALA A C 1
ATOM 4483 O O . ALA A 1 578 ? -32.268 -7.993 26.452 1.00 82.06 578 ALA A O 1
ATOM 4484 N N . PRO A 1 579 ? -33.079 -9.661 25.171 1.00 83.69 579 PRO A N 1
ATOM 4485 C CA . PRO A 1 579 ? -34.458 -9.188 25.214 1.00 83.69 579 PRO A CA 1
ATOM 4486 C C . PRO A 1 579 ? -34.935 -8.930 26.649 1.00 83.69 579 PRO A C 1
ATOM 4488 O O . PRO A 1 579 ? -34.605 -9.675 27.563 1.00 83.69 579 PRO A O 1
ATOM 4491 N N . ALA A 1 580 ? -35.735 -7.884 26.867 1.00 83.50 580 ALA A N 1
ATOM 4492 C CA . ALA A 1 580 ? -36.281 -7.593 28.198 1.00 83.50 580 ALA A CA 1
ATOM 4493 C C . ALA A 1 580 ? -37.359 -8.605 28.632 1.00 83.50 580 ALA A C 1
ATOM 4495 O O . ALA A 1 580 ? -37.623 -8.781 29.818 1.00 83.50 580 ALA A O 1
ATOM 4496 N N . LYS A 1 581 ? -38.007 -9.268 27.668 1.00 88.94 581 LYS A N 1
ATOM 4497 C CA . LYS A 1 581 ? -39.035 -10.271 27.935 1.00 88.94 581 LYS A CA 1
ATOM 4498 C C . LYS A 1 581 ? -38.370 -11.613 28.237 1.00 88.94 581 LYS A C 1
ATOM 4500 O O . LYS A 1 581 ? -37.720 -12.178 27.358 1.00 88.94 581 LYS A O 1
ATOM 4505 N N . VAL A 1 582 ? -38.591 -12.124 29.446 1.00 93.88 582 VAL A N 1
ATOM 4506 C CA . VAL A 1 582 ? -38.209 -13.483 29.856 1.00 93.88 582 VAL A CA 1
ATOM 4507 C C . VAL A 1 582 ? -38.790 -14.501 28.877 1.00 93.88 582 VAL A C 1
ATOM 4509 O O . VAL A 1 582 ? -39.944 -14.387 28.453 1.00 93.88 582 VAL A O 1
ATOM 4512 N N . GLY A 1 583 ? -37.982 -15.484 28.497 1.00 95.12 583 GLY A N 1
ATOM 4513 C CA . GLY A 1 583 ? -38.393 -16.526 27.569 1.00 95.12 583 GLY A CA 1
ATOM 4514 C C . GLY A 1 583 ? -37.227 -17.210 26.874 1.00 95.12 583 GLY A C 1
ATOM 4515 O O . GLY A 1 583 ? -36.059 -16.883 27.089 1.00 95.12 583 GLY A O 1
ATOM 4516 N N . ASP A 1 584 ? -37.589 -18.154 26.015 1.00 96.62 584 ASP A N 1
ATOM 4517 C CA . ASP A 1 584 ? -36.654 -18.986 25.273 1.00 96.62 584 ASP A CA 1
ATOM 4518 C C . ASP A 1 584 ? -36.556 -18.475 23.834 1.00 96.62 584 ASP A C 1
ATOM 4520 O O . ASP A 1 584 ? -37.538 -18.467 23.087 1.00 96.62 584 ASP A O 1
ATOM 4524 N N . TYR A 1 585 ? -35.367 -18.006 23.465 1.00 96.88 585 TYR A N 1
ATOM 4525 C CA . TYR A 1 585 ? -35.066 -17.385 22.181 1.00 96.88 585 TYR A CA 1
ATOM 4526 C C . TYR A 1 585 ? -34.179 -18.327 21.365 1.00 96.88 585 TYR A C 1
ATOM 4528 O O . TYR A 1 585 ? -32.979 -18.432 21.634 1.00 96.88 585 TYR A O 1
ATOM 4536 N N . PRO A 1 586 ? -34.734 -19.033 20.366 1.00 97.50 586 PRO A N 1
ATOM 4537 C CA . PRO A 1 586 ? -33.955 -19.965 19.567 1.00 97.50 586 PRO A CA 1
ATOM 4538 C C . PRO A 1 586 ? -32.922 -19.220 18.727 1.00 97.50 586 PRO A C 1
ATOM 4540 O O . PRO A 1 586 ? -33.256 -18.202 18.114 1.00 97.50 586 PRO A O 1
ATOM 4543 N N . TYR A 1 587 ? -31.713 -19.768 18.622 1.00 97.12 587 TYR A N 1
ATOM 4544 C CA . TYR A 1 587 ? -30.748 -19.371 17.601 1.00 97.12 587 TYR A CA 1
ATOM 4545 C C . TYR A 1 587 ? -30.506 -20.494 16.599 1.00 97.12 587 TYR A C 1
ATOM 4547 O O . TYR A 1 587 ? -30.463 -21.669 16.963 1.00 97.12 587 TYR A O 1
ATOM 4555 N N . VAL A 1 588 ? -30.372 -20.133 15.325 1.00 96.94 588 VAL A N 1
ATOM 4556 C CA . VAL A 1 588 ? -30.278 -21.071 14.200 1.00 96.94 588 VAL A CA 1
ATOM 4557 C C . VAL A 1 588 ? -29.278 -20.609 13.147 1.00 96.94 588 VAL A C 1
ATOM 4559 O O . VAL A 1 588 ? -29.078 -19.409 12.967 1.00 96.94 588 VAL A O 1
ATOM 4562 N N . CYS A 1 589 ? -28.716 -21.550 12.392 1.00 96.94 589 CYS A N 1
ATOM 4563 C CA . CYS A 1 589 ? -28.077 -21.244 11.115 1.00 96.94 589 CYS A CA 1
ATOM 4564 C C . CYS A 1 589 ? -29.146 -21.207 10.018 1.00 96.94 589 CYS A C 1
ATOM 4566 O O . CYS A 1 589 ? -29.839 -22.195 9.810 1.00 96.94 589 CYS A O 1
ATOM 4568 N N . THR A 1 590 ? -29.294 -20.078 9.330 1.00 95.00 590 THR A N 1
ATOM 4569 C CA . THR A 1 590 ? -30.268 -19.882 8.235 1.00 95.00 590 THR A CA 1
ATOM 4570 C C . THR A 1 590 ? -29.664 -20.077 6.848 1.00 95.00 590 THR A C 1
ATOM 4572 O O . THR A 1 590 ? -30.370 -19.915 5.856 1.00 95.00 590 THR A O 1
ATOM 4575 N N . PHE A 1 591 ? -28.387 -20.469 6.762 1.00 92.81 591 PHE A N 1
ATOM 4576 C CA . PHE A 1 591 ? -27.847 -20.984 5.508 1.00 92.81 591 PHE A CA 1
ATOM 4577 C C . PHE A 1 591 ? -28.734 -22.152 5.023 1.00 92.81 591 PHE A C 1
ATOM 4579 O O . PHE A 1 591 ? -29.083 -23.004 5.853 1.00 92.81 591 PHE A O 1
ATOM 4586 N N . PRO A 1 592 ? -29.148 -22.177 3.740 1.00 93.94 592 PRO A N 1
ATOM 4587 C CA . PRO A 1 592 ? -30.189 -23.088 3.275 1.00 93.94 592 PRO A CA 1
ATOM 4588 C C . PRO A 1 592 ? -29.932 -24.549 3.669 1.00 93.94 592 PRO A C 1
ATOM 4590 O O . PRO A 1 592 ? -28.861 -25.094 3.418 1.00 93.94 592 PRO A O 1
ATOM 4593 N N . GLY A 1 593 ? -30.920 -25.174 4.311 1.00 92.31 593 GLY A N 1
ATOM 4594 C CA . GLY A 1 593 ? -30.888 -26.559 4.783 1.00 92.31 593 GLY A CA 1
ATOM 4595 C C . GLY A 1 593 ? -30.326 -26.775 6.194 1.00 92.31 593 GLY A C 1
ATOM 4596 O O . GLY A 1 593 ? -30.439 -27.882 6.716 1.00 92.31 593 GLY A O 1
ATOM 4597 N N . HIS A 1 594 ? -29.744 -25.763 6.852 1.00 93.62 594 HIS A N 1
ATOM 4598 C CA . HIS A 1 594 ? -28.999 -25.977 8.106 1.00 93.62 594 HIS A CA 1
ATOM 4599 C C . HIS A 1 594 ? -29.843 -25.858 9.387 1.00 93.62 594 HIS A C 1
ATOM 4601 O O . HIS A 1 594 ? -29.534 -26.496 10.395 1.00 93.62 594 HIS A O 1
ATOM 4607 N N . TRP A 1 595 ? -30.907 -25.053 9.390 1.00 95.12 595 TRP A N 1
ATOM 4608 C CA . TRP A 1 595 ? -31.604 -24.612 10.613 1.00 95.12 595 TRP A CA 1
ATOM 4609 C C . TRP A 1 595 ? -32.242 -25.743 11.443 1.00 95.12 595 TRP A C 1
ATOM 4611 O O . TRP A 1 595 ? -32.458 -25.598 12.655 1.00 95.12 595 TRP A O 1
ATOM 4621 N N . THR A 1 596 ? -32.551 -26.881 10.815 1.00 92.81 596 THR A N 1
ATOM 4622 C CA . THR A 1 596 ? -33.143 -28.058 11.469 1.00 92.81 596 THR A CA 1
ATOM 4623 C C . THR A 1 596 ? -32.155 -28.762 12.398 1.00 92.81 596 THR A C 1
ATOM 4625 O O . THR A 1 596 ? -32.546 -29.174 13.490 1.00 92.81 596 THR A O 1
ATOM 4628 N N . LEU A 1 597 ? -30.878 -28.836 12.009 1.00 92.88 597 LEU A N 1
ATOM 4629 C CA . LEU A 1 597 ? -29.801 -29.504 12.753 1.00 92.88 597 LEU A CA 1
ATOM 4630 C C . LEU A 1 597 ? -28.926 -28.515 13.540 1.00 92.88 597 LEU A C 1
ATOM 4632 O O . LEU A 1 597 ? -28.471 -28.815 14.650 1.00 92.88 597 LEU A O 1
ATOM 4636 N N . MET A 1 598 ? -28.735 -27.317 12.987 1.00 97.19 598 MET A N 1
ATOM 4637 C CA . MET A 1 598 ? -27.813 -26.306 13.486 1.00 97.19 598 MET A CA 1
ATOM 4638 C C . MET A 1 598 ? -28.542 -25.220 14.271 1.00 97.19 598 MET A C 1
ATOM 4640 O O . MET A 1 598 ? -28.805 -24.120 13.781 1.00 97.19 598 MET A O 1
ATOM 4644 N N . ASN A 1 599 ? -28.899 -25.557 15.506 1.00 97.25 599 ASN A N 1
ATOM 4645 C CA . ASN A 1 599 ? -29.624 -24.668 16.403 1.00 97.25 599 ASN A CA 1
ATOM 4646 C C . ASN A 1 599 ? -29.262 -24.875 17.880 1.00 97.25 599 ASN A C 1
ATOM 4648 O O . ASN A 1 599 ? -28.637 -25.881 18.250 1.00 97.25 599 ASN A O 1
ATOM 4652 N N . GLY A 1 600 ? -29.685 -23.906 18.690 1.00 96.94 600 GLY A N 1
ATOM 4653 C CA . GLY A 1 600 ? -29.667 -23.930 20.147 1.00 96.94 600 GLY A CA 1
ATOM 4654 C C . GLY A 1 600 ? -30.613 -22.882 20.748 1.00 96.94 600 GLY A C 1
ATOM 4655 O O . GLY A 1 600 ? -31.428 -22.289 20.035 1.00 96.94 600 GLY A O 1
ATOM 4656 N N . MET A 1 601 ? -30.527 -22.672 22.062 1.00 97.56 601 MET A N 1
ATOM 4657 C CA . MET A 1 601 ? -31.445 -21.824 22.825 1.00 97.56 601 MET A CA 1
ATOM 4658 C C . MET A 1 601 ? -30.735 -20.754 23.660 1.00 97.56 601 MET A C 1
ATOM 4660 O O . MET A 1 601 ? -29.799 -21.038 24.400 1.00 97.56 601 MET A O 1
ATOM 4664 N N . MET A 1 602 ? -31.194 -19.510 23.575 1.00 97.62 602 MET A N 1
ATOM 4665 C CA . MET A 1 602 ? -30.848 -18.467 24.538 1.00 97.62 602 MET A CA 1
ATOM 4666 C C . MET A 1 602 ? -31.988 -18.328 25.547 1.00 97.62 602 MET A C 1
ATOM 4668 O O . MET A 1 602 ? -33.105 -17.972 25.172 1.00 97.62 602 MET A O 1
ATOM 4672 N N . HIS A 1 603 ? -31.706 -18.568 26.823 1.00 96.50 603 HIS A N 1
ATOM 4673 C CA . HIS A 1 603 ? -32.654 -18.367 27.913 1.00 96.50 603 HIS A CA 1
ATOM 4674 C C . HIS A 1 603 ? -32.490 -16.968 28.492 1.00 96.50 603 HIS A C 1
ATOM 4676 O O . HIS A 1 603 ? -31.432 -16.628 29.020 1.00 96.50 603 HIS A O 1
ATOM 4682 N N . VAL A 1 604 ? -33.548 -16.168 28.423 1.00 94.06 604 VAL A N 1
ATOM 4683 C CA . VAL A 1 604 ? -33.631 -14.897 29.143 1.00 94.06 604 VAL A CA 1
ATOM 4684 C C . VAL A 1 604 ? -34.396 -15.158 30.434 1.00 94.06 604 VAL A C 1
ATOM 4686 O O . VAL A 1 604 ? -35.598 -15.419 30.348 1.00 94.06 604 VAL A O 1
ATOM 4689 N N . LYS A 1 605 ? -33.728 -15.144 31.595 1.00 89.75 605 LYS A N 1
ATOM 4690 C CA . LYS A 1 605 ? -34.325 -15.462 32.909 1.00 89.75 605 LYS A CA 1
ATOM 4691 C C . LYS A 1 605 ? -33.768 -14.602 34.036 1.00 89.75 605 LYS A C 1
ATOM 4693 O O . LYS A 1 605 ? -32.584 -14.202 33.950 1.00 89.75 605 LYS A O 1
#

Sequence (605 aa):
SYIIQHNPVPKGFDNGSGNAYQTDLRDFTHGRIYRVGYKYAPTYIPKSLSSYDVNGLLNALRSDNLFWRMHAQRMLVERGNKDVASYLQGMVADKSLDEIGINAPGIHALWTLQGLGALDNNTLEVALAHPSAALRKNAIQAMSTDANAVSLLLKYNLLNDADPLVVMNALLLLSKSPINDDAEKAFFERLHNASEVEDRWLPDAFACVLTANGGKLMKKHLAYQLQHQSTSKTPAMDHSMHQMNNTTSPEPKKQVEGIDLIVSEIKIDPSSPAVRERINVTVNVKNQGSSDLAADKFVPLDIRFEGMGLKFDQVSRNFKEGIKAGETVSITKNINGPWVGNISFGTDIVGDYRLSVAIDKSNEIKEANKNNNYAEKKISFARPPDMNAFALERALRSFASVAPVDSLVAVLKNVNNANLVLKNSVVKALSEGWNYQMKNVVLKATDKSFLQSLQTANSNDRLQRLLVAWGAIAAPKPTGDLKIIRIKTIREAMKYDLKEFTVSPGQPVQIILENTDAMQHNLVITKPGMREKVGKAGDAMMKDEKGAEKNYVPSLPEVLYSTPLVSPGQSFTLTFKAPAKVGDYPYVCTFPGHWTLMNGMMHVK

pLDDT: mean 84.45, std 15.92, range [24.2, 98.75]